Protein AF-0000000072498938 (afdb_homodimer)

Organism: Sarcoptes scabiei (NCBI:txid52283)

Radius of gyration: 20.93 Å; Cα contacts (8 Å, |Δi|>4): 674; chains: 2; bounding box: 53×53×54 Å

Secondary structure (DSSP, 8-state):
-PPPEEEE-TT-HHHHHHHHHHHHHT---EEEE--GGGTGGGSHHHHHH-TT--S-EEE-TTS-EEESHHHHHHHHHHHH-TT-TTS-TT-HHHHHHHHHHHHHIIIIIHHHHHHHHHHHHHSSS--HHHHHHHHHHHHHHHHHHHH--SSSSSSSS--HHHHHHHHHHHHHHH-TT--GGG-HHHHHHHHHHHHHHHHH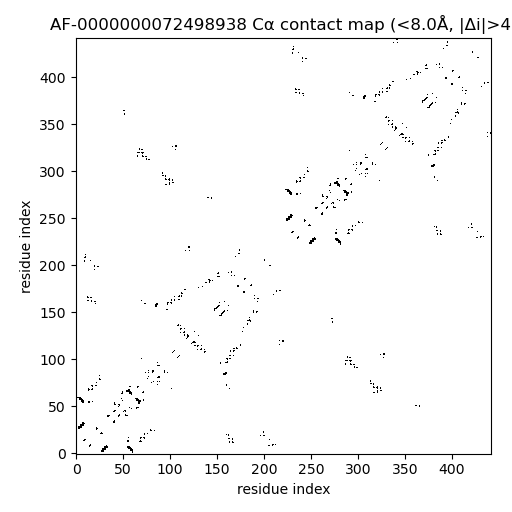-TTSHHHHHHHHHHHHHHHH-/-PPPEEEE-TT-HHHHHHHHHHHHHT---EEEE--GGGTGGGSHHHHHH-TT--S-EEE-TTS-EEESHHHHHHHHHHHH-TT-TTS-TT-HHHHHHHHHHHHHIIIIIHHHHHHHHHHHHHSSS--HHHHHHHHHHHHHHHHHHHH--SSSSSSSS--HHHHHHHHHHHHHHH-TT--GGG-HHHHHHHHHHHHHHHHH-TTSHHHHHHHHHHHHHHHH-

pLDDT: mean 92.71, std 7.07, range [63.19, 98.81]

Sequence (442 aa):
MAKPTFYYMPESPPCRTVMAVARMIGLDMEMKKLNLRNKEHLTPEFLKINPMHKVPTLVEPDGFALGESRAISTYIIQKYKPSSPLYPVDDLRRRAHIDGWLQYDCSTLGPALRAVIMDRMYGGGLNENRLNQTKETLKTLNEVLKALEGRYLLDDQITVADISMYFSCNMIEVLPDLEMSDYEHLCKWYKNMTEAMNAVDHDGLFAEAIQSAKKYIAEKLMAKPTFYYMPESPPCRTVMAVARMIGLDMEMKKLNLRNKEHLTPEFLKINPMHKVPTLVEPDGFALGESRAISTYIIQKYKPSSPLYPVDDLRRRAHIDGWLQYDCSTLGPALRAVIMDRMYGGGLNENRLNQTKETLKTLNEVLKALEGRYLLDDQITVADISMYFSCNMIEVLPDLEMSDYEHLCKWYKNMTEAMNAVDHDGLFAEAIQSAKKYIAEKL

Structure (mmCIF, N/CA/C/O backbone):
data_AF-0000000072498938-model_v1
#
loop_
_entity.id
_entity.type
_entity.pdbx_description
1 polymer 'Glutathione S-transferase 1-1'
#
loop_
_atom_site.group_PDB
_atom_site.id
_atom_site.type_symbol
_atom_site.label_atom_id
_atom_site.label_alt_id
_atom_site.label_comp_id
_atom_site.label_asym_id
_atom_site.label_entity_id
_atom_site.label_seq_id
_atom_site.pdbx_PDB_ins_code
_atom_site.Cartn_x
_atom_site.Cartn_y
_atom_site.Cartn_z
_atom_site.occupancy
_atom_site.B_iso_or_equiv
_atom_site.auth_seq_id
_atom_site.auth_comp_id
_atom_site.auth_asym_id
_atom_site.auth_atom_id
_atom_site.pdbx_PDB_model_num
ATOM 1 N N . MET A 1 1 ? -14.414 -26.609 11.219 1 69.06 1 MET A N 1
ATOM 2 C CA . MET A 1 1 ? -12.992 -26.281 11.211 1 69.06 1 MET A CA 1
ATOM 3 C C . MET A 1 1 ? -12.734 -24.984 11.969 1 69.06 1 MET A C 1
ATOM 5 O O . MET A 1 1 ? -13.633 -24.141 12.094 1 69.06 1 MET A O 1
ATOM 9 N N . ALA A 1 2 ? -11.656 -24.797 12.805 1 89.12 2 ALA A N 1
ATOM 10 C CA . ALA A 1 2 ? -11.445 -23.625 13.656 1 89.12 2 ALA A CA 1
ATOM 11 C C . ALA A 1 2 ? -11.406 -22.344 12.828 1 89.12 2 ALA A C 1
ATOM 13 O O . ALA A 1 2 ? -10.883 -22.328 11.711 1 89.12 2 ALA A O 1
ATOM 14 N N . LYS A 1 3 ? -12.164 -21.359 13.211 1 96.19 3 LYS A N 1
ATOM 15 C CA . LYS A 1 3 ? -12.297 -20.062 12.547 1 96.19 3 LYS A CA 1
ATOM 16 C C . LYS A 1 3 ? -11.102 -19.156 12.867 1 96.19 3 LYS A C 1
ATOM 18 O O . LYS A 1 3 ? -10.555 -19.219 13.969 1 96.19 3 LYS A O 1
ATOM 23 N N . PRO A 1 4 ? -10.656 -18.375 11.891 1 98.25 4 PRO A N 1
ATOM 24 C CA . PRO A 1 4 ? -9.664 -17.359 12.258 1 98.25 4 PRO A CA 1
ATOM 25 C C . PRO A 1 4 ? -10.234 -16.297 13.195 1 98.25 4 PRO A C 1
ATOM 27 O O . PRO A 1 4 ? -11.445 -16.062 13.219 1 98.25 4 PRO A O 1
ATOM 30 N N . THR A 1 5 ? -9.359 -15.695 13.969 1 98.25 5 THR A N 1
ATOM 31 C CA . THR A 1 5 ? -9.719 -14.586 14.844 1 98.25 5 THR A CA 1
ATOM 32 C C . THR A 1 5 ? -9.367 -13.25 14.195 1 98.25 5 THR A C 1
ATOM 34 O O . THR A 1 5 ? -8.281 -13.094 13.633 1 98.25 5 THR A O 1
ATOM 37 N N . PHE A 1 6 ? -10.297 -12.359 14.25 1 98.25 6 PHE A N 1
ATOM 38 C CA . PHE A 1 6 ? -10.117 -11.047 13.648 1 98.25 6 PHE A CA 1
ATOM 39 C C . PHE A 1 6 ? -10.188 -9.945 14.703 1 98.25 6 PHE A C 1
ATOM 41 O O . PHE A 1 6 ? -11.227 -9.75 15.336 1 98.25 6 PHE A O 1
ATOM 48 N N . TYR A 1 7 ? -9.047 -9.266 15 1 98 7 TYR A N 1
ATOM 49 C CA . TYR A 1 7 ? -8.961 -8.117 15.898 1 98 7 TYR A CA 1
ATOM 50 C C . TYR A 1 7 ? -9.234 -6.816 15.148 1 98 7 TYR A C 1
ATOM 52 O O . TYR A 1 7 ? -8.57 -6.516 14.156 1 98 7 TYR A O 1
ATOM 60 N N . TYR A 1 8 ? -10.234 -6.043 15.633 1 96.81 8 TYR A N 1
ATOM 61 C CA . TYR A 1 8 ? -10.68 -4.922 14.82 1 96.81 8 TYR A CA 1
ATOM 62 C C . TYR A 1 8 ? -11.258 -3.811 15.68 1 96.81 8 TYR A C 1
ATOM 64 O O . TYR A 1 8 ? -11.43 -3.982 16.891 1 96.81 8 TYR A O 1
ATOM 72 N N . MET A 1 9 ? -11.367 -2.67 15.125 1 94.62 9 MET A N 1
ATOM 73 C CA . MET A 1 9 ? -12.172 -1.535 15.562 1 94.62 9 MET A CA 1
ATOM 74 C C . MET A 1 9 ? -13.141 -1.104 14.469 1 94.62 9 MET A C 1
ATOM 76 O O . MET A 1 9 ? -12.727 -0.792 13.352 1 94.62 9 MET A O 1
ATOM 80 N N . PRO A 1 10 ? -14.445 -1.086 14.773 1 91.44 10 PRO A N 1
ATOM 81 C CA . PRO A 1 10 ? -15.438 -0.871 13.719 1 91.44 10 PRO A CA 1
ATOM 82 C C . PRO A 1 10 ? -15.242 0.455 12.984 1 91.44 10 PRO A C 1
ATOM 84 O O . PRO A 1 10 ? -15.523 0.552 11.789 1 91.44 10 PRO A O 1
ATOM 87 N N . GLU A 1 11 ? -14.742 1.432 13.664 1 89.81 11 GLU A N 1
ATOM 88 C CA . GLU A 1 11 ? -14.617 2.77 13.094 1 89.81 11 GLU A CA 1
ATOM 89 C C . GLU A 1 11 ? -13.445 2.848 12.117 1 89.81 11 GLU A C 1
ATOM 91 O O . GLU A 1 11 ? -13.336 3.799 11.344 1 89.81 11 GLU A O 1
ATOM 96 N N . SER A 1 12 ? -12.578 1.908 12.141 1 92.06 12 SER A N 1
ATOM 97 C CA . SER A 1 12 ? -11.391 1.877 11.297 1 92.06 12 SER A CA 1
ATOM 98 C C . SER A 1 12 ? -11.742 1.458 9.867 1 92.06 12 SER A C 1
ATOM 100 O O . SER A 1 12 ? -12.227 0.346 9.648 1 92.06 12 SER A O 1
ATOM 102 N N . PRO A 1 13 ? -11.445 2.287 8.891 1 94.31 13 PRO A N 1
ATOM 103 C CA . PRO A 1 13 ? -11.742 1.925 7.504 1 94.31 13 PRO A CA 1
ATOM 104 C C . PRO A 1 13 ? -11.031 0.646 7.062 1 94.31 13 PRO A C 1
ATOM 106 O O . PRO A 1 13 ? -11.648 -0.233 6.461 1 94.31 13 PRO A O 1
ATOM 109 N N . PRO A 1 14 ? -9.781 0.453 7.414 1 96.5 14 PRO A N 1
ATOM 110 C CA . PRO A 1 14 ? -9.125 -0.804 7.043 1 96.5 14 PRO A CA 1
ATOM 111 C C . PRO A 1 14 ? -9.797 -2.025 7.664 1 96.5 14 PRO A C 1
ATOM 113 O O . PRO A 1 14 ? -9.867 -3.084 7.031 1 96.5 14 PRO A O 1
ATOM 116 N N . CYS A 1 15 ? -10.258 -1.912 8.859 1 97.06 15 CYS A N 1
ATOM 117 C CA . CYS A 1 15 ? -10.969 -3.021 9.484 1 97.06 15 CYS A CA 1
ATOM 118 C C . CYS A 1 15 ? -12.258 -3.334 8.734 1 97.06 15 CYS A C 1
ATOM 120 O O . CYS A 1 15 ? -12.562 -4.5 8.477 1 97.06 15 CYS A O 1
ATOM 122 N N . ARG A 1 16 ? -13 -2.305 8.367 1 96.94 16 ARG A N 1
ATOM 123 C CA . ARG A 1 16 ? -14.25 -2.494 7.645 1 96.94 16 ARG A CA 1
ATOM 124 C C . ARG A 1 16 ? -14.008 -3.15 6.289 1 96.94 16 ARG A C 1
ATOM 126 O O . ARG A 1 16 ? -14.828 -3.941 5.82 1 96.94 16 ARG A O 1
ATOM 133 N N . THR A 1 17 ? -12.906 -2.859 5.664 1 98.31 17 THR A N 1
ATOM 134 C CA . THR A 1 17 ? -12.562 -3.496 4.398 1 98.31 17 THR A CA 1
ATOM 135 C C . THR A 1 17 ? -12.461 -5.008 4.562 1 98.31 17 THR A C 1
ATOM 137 O O . THR A 1 17 ? -13.086 -5.766 3.82 1 98.31 17 THR A O 1
ATOM 140 N N . VAL A 1 18 ? -11.719 -5.465 5.562 1 98.69 18 VAL A N 1
ATOM 141 C CA . VAL A 1 18 ? -11.523 -6.891 5.793 1 98.69 18 VAL A CA 1
ATOM 142 C C . VAL A 1 18 ? -12.852 -7.551 6.137 1 98.69 18 VAL A C 1
ATOM 144 O O . VAL A 1 18 ? -13.156 -8.641 5.645 1 98.69 18 VAL A O 1
ATOM 147 N N . MET A 1 19 ? -13.609 -6.863 6.93 1 98.12 19 MET A N 1
ATOM 148 C CA . MET A 1 19 ? -14.906 -7.406 7.332 1 98.12 19 MET A CA 1
ATOM 149 C C . MET A 1 19 ? -15.82 -7.574 6.125 1 98.12 19 MET A C 1
ATOM 151 O O . MET A 1 19 ? -16.484 -8.602 5.98 1 98.12 19 MET A O 1
ATOM 155 N N . ALA A 1 20 ? -15.891 -6.578 5.285 1 98.31 20 ALA A N 1
ATOM 156 C CA . ALA A 1 20 ? -16.719 -6.648 4.086 1 98.31 20 ALA A CA 1
ATOM 157 C C . ALA A 1 20 ? -16.281 -7.789 3.174 1 98.31 20 ALA A C 1
ATOM 159 O O . ALA A 1 20 ? -17.109 -8.539 2.66 1 98.31 20 ALA A O 1
ATOM 160 N N . VAL A 1 21 ? -14.977 -7.945 2.959 1 98.75 21 VAL A N 1
ATOM 161 C CA . VAL A 1 21 ? -14.438 -9.023 2.133 1 98.75 21 VAL A CA 1
ATOM 162 C C . VAL A 1 21 ? -14.828 -10.375 2.725 1 98.75 21 VAL A C 1
ATOM 164 O O . VAL A 1 21 ? -15.305 -11.258 2.008 1 98.75 21 VAL A O 1
ATOM 167 N N . ALA A 1 22 ? -14.625 -10.516 4.039 1 98.38 22 ALA A N 1
ATOM 168 C CA . ALA A 1 22 ? -14.961 -11.773 4.703 1 98.38 22 ALA A CA 1
ATOM 169 C C . ALA A 1 22 ? -16.422 -12.133 4.496 1 98.38 22 ALA A C 1
ATOM 171 O O . ALA A 1 22 ? -16.75 -13.281 4.188 1 98.38 22 ALA A O 1
ATOM 172 N N . ARG A 1 23 ? -17.281 -11.164 4.625 1 98.06 23 ARG A N 1
ATOM 173 C CA . ARG A 1 23 ? -18.719 -11.391 4.422 1 98.06 23 ARG A CA 1
ATOM 174 C C . ARG A 1 23 ? -19 -11.812 2.982 1 98.06 23 ARG A C 1
ATOM 176 O O . ARG A 1 23 ? -19.781 -12.734 2.744 1 98.06 23 ARG A O 1
ATOM 183 N N . MET A 1 24 ? -18.422 -11.195 2.049 1 98.12 24 MET A N 1
ATOM 184 C CA . MET A 1 24 ? -18.688 -11.422 0.632 1 98.12 24 MET A CA 1
ATOM 185 C C . MET A 1 24 ? -18.188 -12.797 0.195 1 98.12 24 MET A C 1
ATOM 187 O O . MET A 1 24 ? -18.734 -13.383 -0.743 1 98.12 24 MET A O 1
ATOM 191 N N . ILE A 1 25 ? -17.172 -13.344 0.867 1 98 25 ILE A N 1
ATOM 192 C CA . ILE A 1 25 ? -16.656 -14.648 0.472 1 98 25 ILE A CA 1
ATOM 193 C C . ILE A 1 25 ? -17.203 -15.727 1.406 1 98 25 ILE A C 1
ATOM 195 O O . ILE A 1 25 ? -16.844 -16.906 1.29 1 98 25 ILE A O 1
ATOM 199 N N . GLY A 1 26 ? -17.969 -15.336 2.375 1 97.31 26 GLY A N 1
ATOM 200 C CA . GLY A 1 26 ? -18.625 -16.266 3.271 1 97.31 26 GLY A CA 1
ATOM 201 C C . GLY A 1 26 ? -17.703 -16.828 4.336 1 97.31 26 GLY A C 1
ATOM 202 O O . GLY A 1 26 ? -17.844 -17.984 4.746 1 97.31 26 GLY A O 1
ATOM 203 N N . LEU A 1 27 ? -16.734 -16.078 4.746 1 97.88 27 LEU A N 1
ATOM 204 C CA . LEU A 1 27 ? -15.797 -16.516 5.773 1 97.88 27 LEU A CA 1
ATOM 205 C C . LEU A 1 27 ? -16.281 -16.125 7.164 1 97.88 27 LEU A C 1
ATOM 207 O O . LEU A 1 27 ? -16.406 -14.93 7.457 1 97.88 27 LEU A O 1
ATOM 211 N N . ASP A 1 28 ? -16.531 -17.031 7.949 1 97.12 28 ASP A N 1
ATOM 212 C CA . ASP A 1 28 ? -16.859 -16.797 9.352 1 97.12 28 ASP A CA 1
ATOM 213 C C . ASP A 1 28 ? -15.602 -16.609 10.188 1 97.12 28 ASP A C 1
ATOM 215 O O . ASP A 1 28 ? -14.688 -17.438 10.133 1 97.12 28 ASP A O 1
ATOM 219 N N . MET A 1 29 ? -15.555 -15.531 10.914 1 97.88 29 MET A N 1
ATOM 220 C CA . MET A 1 29 ? -14.398 -15.234 11.766 1 97.88 29 MET A CA 1
ATOM 221 C C . MET A 1 29 ? -14.836 -15.008 13.211 1 97.88 29 MET A C 1
ATOM 223 O O . MET A 1 29 ? -15.961 -14.57 13.461 1 97.88 29 MET A O 1
ATOM 227 N N . GLU A 1 30 ? -13.984 -15.344 14.141 1 98 30 GLU A N 1
ATOM 228 C CA . GLU A 1 30 ? -14.156 -14.883 15.516 1 98 30 GLU A CA 1
ATOM 229 C C . GLU A 1 30 ? -13.758 -13.414 15.656 1 98 30 GLU A C 1
ATOM 231 O O . GLU A 1 30 ? -12.602 -13.055 15.453 1 98 30 GLU A O 1
ATOM 236 N N . MET A 1 31 ? -14.734 -12.664 15.984 1 97.06 31 MET A N 1
ATOM 237 C CA . MET A 1 31 ? -14.547 -11.219 16.016 1 97.06 31 MET A CA 1
ATOM 238 C C . MET A 1 31 ? -14.102 -10.766 17.406 1 97.06 31 MET A C 1
ATOM 240 O O . MET A 1 31 ? -14.797 -11.023 18.391 1 97.06 31 MET A O 1
ATOM 244 N N . LYS A 1 32 ? -12.977 -10.117 17.547 1 96.62 32 LYS A N 1
ATOM 245 C CA . LYS A 1 32 ? -12.469 -9.555 18.781 1 96.62 32 LYS A CA 1
ATOM 246 C C . LYS A 1 32 ? -12.289 -8.039 18.672 1 96.62 32 LYS A C 1
ATOM 248 O O . LYS A 1 32 ? -11.266 -7.566 18.156 1 96.62 32 LYS A O 1
ATOM 253 N N . LYS A 1 33 ? -13.219 -7.344 19.234 1 95.31 33 LYS A N 1
ATOM 254 C CA . LYS A 1 33 ? -13.195 -5.887 19.203 1 95.31 33 LYS A CA 1
ATOM 255 C C . LYS A 1 33 ? -12.156 -5.328 20.172 1 95.31 33 LYS A C 1
ATOM 257 O O . LYS A 1 33 ? -12.07 -5.781 21.312 1 95.31 33 LYS A O 1
ATOM 262 N N . LEU A 1 34 ? -11.336 -4.406 19.688 1 93.75 34 LEU A N 1
ATOM 263 C CA . LEU A 1 34 ? -10.375 -3.709 20.531 1 93.75 34 LEU A CA 1
ATOM 264 C C . LEU A 1 34 ? -10.773 -2.248 20.719 1 93.75 34 LEU A C 1
ATOM 266 O O . LEU A 1 34 ? -11.273 -1.61 19.781 1 93.75 34 LEU A O 1
ATOM 270 N N . ASN A 1 35 ? -10.602 -1.732 21.922 1 88.19 35 ASN A N 1
ATOM 271 C CA . ASN A 1 35 ? -10.758 -0.314 22.234 1 88.19 35 ASN A CA 1
ATOM 272 C C . ASN A 1 35 ? -9.414 0.416 22.188 1 88.19 35 ASN A C 1
ATOM 274 O O . ASN A 1 35 ? -8.633 0.349 23.141 1 88.19 35 ASN A O 1
ATOM 278 N N . LEU A 1 36 ? -9.211 1.125 21.125 1 85.19 36 LEU A N 1
ATOM 279 C CA . LEU A 1 36 ? -7.93 1.803 20.938 1 85.19 36 LEU A CA 1
ATOM 280 C C . LEU A 1 36 ? -7.812 2.998 21.875 1 85.19 36 LEU A C 1
ATOM 282 O O . LEU A 1 36 ? -6.703 3.4 22.25 1 85.19 36 LEU A O 1
ATOM 286 N N . ARG A 1 37 ? -8.922 3.541 22.219 1 78.69 37 ARG A N 1
ATOM 287 C CA . ARG A 1 37 ? -8.914 4.648 23.156 1 78.69 37 ARG A CA 1
ATOM 288 C C . ARG A 1 37 ? -8.359 4.211 24.516 1 78.69 37 ARG A C 1
ATOM 290 O O . ARG A 1 37 ? -7.703 4.992 25.203 1 78.69 37 ARG A O 1
ATOM 297 N N . ASN A 1 38 ? -8.602 2.98 24.844 1 85.88 38 ASN A N 1
ATOM 298 C CA . ASN A 1 38 ? -8.07 2.408 26.078 1 85.88 38 ASN A CA 1
ATOM 299 C C . ASN A 1 38 ? -6.695 1.773 25.844 1 85.88 38 ASN A C 1
ATOM 301 O O . ASN A 1 38 ? -6.203 1.031 26.703 1 85.88 38 ASN A O 1
ATOM 305 N N . LYS A 1 39 ? -6.172 1.896 24.688 1 88.19 39 LYS A N 1
ATOM 306 C CA . LYS A 1 39 ? -4.836 1.45 24.297 1 88.19 39 LYS A CA 1
ATOM 307 C C . LYS A 1 39 ? -4.723 -0.07 24.375 1 88.19 39 LYS A C 1
ATOM 309 O O . LYS A 1 39 ? -3.672 -0.603 24.734 1 88.19 39 LYS A O 1
ATOM 314 N N . GLU A 1 40 ? -5.801 -0.729 24.141 1 87.62 40 GLU A N 1
ATOM 315 C CA . GLU A 1 40 ? -5.797 -2.188 24.188 1 87.62 40 GLU A CA 1
ATOM 316 C C . GLU A 1 40 ? -4.855 -2.768 23.125 1 87.62 40 GLU A C 1
ATOM 318 O O . GLU A 1 40 ? -4.344 -3.879 23.297 1 87.62 40 GLU A O 1
ATOM 323 N N . HIS A 1 41 ? -4.586 -2.016 22.078 1 87.31 41 HIS A N 1
ATOM 324 C CA . HIS A 1 41 ? -3.689 -2.459 21.016 1 87.31 41 HIS A CA 1
ATOM 325 C C . HIS A 1 41 ? -2.229 -2.326 21.438 1 87.31 41 HIS A C 1
ATOM 327 O O . HIS A 1 41 ? -1.328 -2.715 20.688 1 87.31 41 HIS A O 1
ATOM 333 N N . LEU A 1 42 ? -2.012 -1.89 22.656 1 87.94 42 LEU A N 1
ATOM 334 C CA . LEU A 1 42 ? -0.649 -1.702 23.141 1 87.94 42 LEU A CA 1
ATOM 335 C C . LEU A 1 42 ? -0.352 -2.641 24.312 1 87.94 42 LEU A C 1
ATOM 337 O O . LEU A 1 42 ? 0.741 -2.604 24.875 1 87.94 42 LEU A O 1
ATOM 341 N N . THR A 1 43 ? -1.304 -3.486 24.688 1 88.88 43 THR A N 1
ATOM 342 C CA . THR A 1 43 ? -1.081 -4.441 25.766 1 88.88 43 THR A CA 1
ATOM 343 C C . THR A 1 43 ? -0.035 -5.477 25.359 1 88.88 43 THR A C 1
ATOM 345 O O . THR A 1 43 ? 0.086 -5.82 24.188 1 88.88 43 THR A O 1
ATOM 348 N N . PRO A 1 44 ? 0.657 -5.98 26.328 1 89.38 44 PRO A N 1
ATOM 349 C CA . PRO A 1 44 ? 1.642 -7.027 26.047 1 89.38 44 PRO A CA 1
ATOM 350 C C . PRO A 1 44 ? 1.031 -8.234 25.344 1 89.38 44 PRO A C 1
ATOM 352 O O . PRO A 1 44 ? 1.675 -8.844 24.484 1 89.38 44 PRO A O 1
ATOM 355 N N . GLU A 1 45 ? -0.145 -8.523 25.734 1 88.75 45 GLU A N 1
ATOM 356 C CA . GLU A 1 45 ? -0.823 -9.672 25.141 1 88.75 45 GLU A CA 1
ATOM 357 C C . GLU A 1 45 ? -1.043 -9.469 23.641 1 88.75 45 GLU A C 1
ATOM 359 O O . GLU A 1 45 ? -0.779 -10.367 22.844 1 88.75 45 GLU A O 1
ATOM 364 N N . PHE A 1 46 ? -1.489 -8.266 23.281 1 91.06 46 PHE A N 1
ATOM 365 C CA . PHE A 1 46 ? -1.749 -8.008 21.875 1 91.06 46 PHE A CA 1
ATOM 366 C C . PHE A 1 46 ? -0.445 -7.828 21.094 1 91.06 46 PHE A C 1
ATOM 368 O O . PHE A 1 46 ? -0.344 -8.219 19.938 1 91.06 46 PHE A O 1
ATOM 375 N N . LEU A 1 47 ? 0.523 -7.332 21.75 1 89.06 47 LEU A N 1
ATOM 376 C CA . LEU A 1 47 ? 1.807 -7.09 21.094 1 89.06 47 LEU A CA 1
ATOM 377 C C . LEU A 1 47 ? 2.475 -8.406 20.719 1 89.06 47 LEU A C 1
ATOM 379 O O . LEU A 1 47 ? 3.25 -8.461 19.75 1 89.06 47 LEU A O 1
ATOM 383 N N . LYS A 1 48 ? 2.168 -9.477 21.375 1 89.19 48 LYS A N 1
ATOM 384 C CA . LYS A 1 48 ? 2.66 -10.805 21.016 1 89.19 48 LYS A CA 1
ATOM 385 C C . LYS A 1 48 ? 2.016 -11.297 19.719 1 89.19 48 LYS A C 1
ATOM 387 O O . LYS A 1 48 ? 2.619 -12.07 18.984 1 89.19 48 LYS A O 1
ATOM 392 N N . ILE A 1 49 ? 0.829 -10.766 19.516 1 90.81 49 ILE A N 1
ATOM 393 C CA . ILE A 1 49 ? 0.069 -11.18 18.344 1 90.81 49 ILE A CA 1
ATOM 394 C C . ILE A 1 49 ? 0.49 -10.344 17.125 1 90.81 49 ILE A C 1
ATOM 396 O O . ILE A 1 49 ? 0.753 -10.883 16.047 1 90.81 49 ILE A O 1
ATOM 400 N N . ASN A 1 50 ? 0.57 -9.031 17.344 1 92.69 50 ASN A N 1
ATOM 401 C CA . ASN A 1 50 ? 0.992 -8.102 16.312 1 92.69 50 ASN A CA 1
ATOM 402 C C . ASN A 1 50 ? 1.972 -7.066 16.859 1 92.69 50 ASN A C 1
ATOM 404 O O . ASN A 1 50 ? 1.559 -6.031 17.375 1 92.69 50 ASN A O 1
ATOM 408 N N . PRO A 1 51 ? 3.156 -7.305 16.609 1 90.19 51 PRO A N 1
ATOM 409 C CA . PRO A 1 51 ? 4.184 -6.418 17.156 1 90.19 51 PRO A CA 1
ATOM 410 C C . PRO A 1 51 ? 4.125 -5.008 16.578 1 90.19 51 PRO A C 1
ATOM 412 O O . PRO A 1 51 ? 4.766 -4.094 17.094 1 90.19 51 PRO A O 1
ATOM 415 N N . MET A 1 52 ? 3.406 -4.805 15.477 1 90.25 52 MET A N 1
ATOM 416 C CA . MET A 1 52 ? 3.252 -3.467 14.914 1 90.25 52 MET A CA 1
ATOM 417 C C . MET A 1 52 ? 2.143 -2.699 15.617 1 90.25 52 MET A C 1
ATOM 419 O O . MET A 1 52 ? 1.927 -1.517 15.344 1 90.25 52 MET A O 1
ATOM 423 N N . HIS A 1 53 ? 1.382 -3.322 16.5 1 87 53 HIS A N 1
ATOM 424 C CA . HIS A 1 53 ? 0.418 -2.711 17.406 1 87 53 HIS A CA 1
ATOM 425 C C . HIS A 1 53 ? -0.771 -2.135 16.641 1 87 53 HIS A C 1
ATOM 427 O O . HIS A 1 53 ? -1.354 -1.131 17.062 1 87 53 HIS A O 1
ATOM 433 N N . LYS A 1 54 ? -1.079 -2.719 15.523 1 90.94 54 LYS A N 1
ATOM 434 C CA . LYS A 1 54 ? -2.113 -2.107 14.695 1 90.94 54 LYS A CA 1
ATOM 435 C C . LYS A 1 54 ? -3.291 -3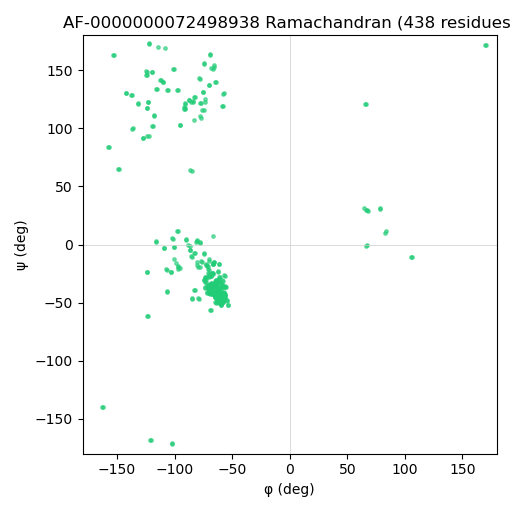.059 14.492 1 90.94 54 LYS A C 1
ATOM 437 O O . LYS A 1 54 ? -3.129 -4.277 14.57 1 90.94 54 LYS A O 1
ATOM 442 N N . VAL A 1 55 ? -4.465 -2.539 14.359 1 94.12 55 VAL A N 1
ATOM 443 C CA . VAL A 1 55 ? -5.605 -3.23 13.766 1 94.12 55 VAL A CA 1
ATOM 444 C C . VAL A 1 55 ? -5.801 -2.758 12.328 1 94.12 55 VAL A C 1
ATOM 446 O O . VAL A 1 55 ? -5.445 -1.629 11.984 1 94.12 55 VAL A O 1
ATOM 449 N N . PRO A 1 56 ? -6.324 -3.596 11.531 1 97.44 56 PRO A N 1
ATOM 450 C CA . PRO A 1 56 ? -6.789 -4.965 11.773 1 97.44 56 PRO A CA 1
ATOM 451 C C . PRO A 1 56 ? -5.641 -5.957 11.93 1 97.44 56 PRO A C 1
ATOM 453 O O . PRO A 1 56 ? -4.527 -5.703 11.461 1 97.44 56 PRO A O 1
ATOM 456 N N . THR A 1 57 ? -5.883 -7.059 12.609 1 98.19 57 THR A N 1
ATOM 457 C CA . THR A 1 57 ? -5.012 -8.219 12.711 1 98.19 57 THR A CA 1
ATOM 458 C C . THR A 1 57 ? -5.82 -9.516 12.594 1 98.19 57 THR A C 1
ATOM 460 O O . THR A 1 57 ? -6.863 -9.656 13.234 1 98.19 57 THR A O 1
ATOM 463 N N . LEU A 1 58 ? -5.422 -10.391 11.734 1 98.62 58 LEU A N 1
ATOM 464 C CA . LEU A 1 58 ? -6.02 -11.711 11.562 1 98.62 58 LEU A CA 1
ATOM 465 C C . LEU A 1 58 ? -5.109 -12.789 12.133 1 98.62 58 LEU A C 1
ATOM 467 O O . LEU A 1 58 ? -3.898 -12.781 11.891 1 98.62 58 LEU A O 1
ATOM 471 N N . VAL A 1 59 ? -5.656 -13.711 12.906 1 98.12 59 VAL A N 1
ATOM 472 C CA . VAL A 1 59 ? -4.902 -14.844 13.43 1 98.12 59 VAL A CA 1
ATOM 473 C C . VAL A 1 59 ? -5.59 -16.141 13.031 1 98.12 59 VAL A C 1
ATOM 475 O O . VAL A 1 59 ? -6.73 -16.406 13.43 1 98.12 59 VAL A O 1
ATOM 478 N N . GLU A 1 60 ? -4.898 -16.969 12.242 1 98 60 GLU A N 1
ATOM 479 C CA . GLU A 1 60 ? -5.398 -18.297 11.898 1 98 60 GLU A CA 1
ATOM 480 C C . GLU A 1 60 ? -5.383 -19.219 13.117 1 98 60 GLU A C 1
ATOM 482 O O . GLU A 1 60 ? -4.66 -18.969 14.086 1 98 60 GLU A O 1
ATOM 487 N N . PRO A 1 61 ? -6.105 -20.297 13 1 97.06 61 PRO A N 1
ATOM 488 C CA . PRO A 1 61 ? -6.16 -21.219 14.125 1 97.06 61 PRO A CA 1
ATOM 489 C C . PRO A 1 61 ? -4.793 -21.797 14.484 1 97.06 61 PRO A C 1
ATOM 491 O O . PRO A 1 61 ? -4.539 -22.125 15.648 1 97.06 61 PRO A O 1
ATOM 494 N N . ASP A 1 62 ? -3.898 -21.906 13.547 1 96.31 62 ASP A N 1
ATOM 495 C CA . ASP A 1 62 ? -2.584 -22.484 13.797 1 96.31 62 ASP A CA 1
ATOM 496 C C . ASP A 1 62 ? -1.601 -21.438 14.297 1 96.31 62 ASP A C 1
ATOM 498 O O . ASP A 1 62 ? -0.412 -21.719 14.469 1 96.31 62 ASP A O 1
ATOM 502 N N . GLY A 1 63 ? -2.074 -20.188 14.406 1 95.38 63 GLY A N 1
ATOM 503 C CA . GLY A 1 63 ? -1.239 -19.156 15 1 95.38 63 GLY A CA 1
ATOM 504 C C . GLY A 1 63 ? -0.672 -18.188 13.984 1 95.38 63 GLY A C 1
ATOM 505 O O . GLY A 1 63 ? -0.1 -17.156 14.344 1 95.38 63 GLY A O 1
ATOM 506 N N . PHE A 1 64 ? -0.818 -18.516 12.711 1 96.19 64 PHE A N 1
ATOM 507 C CA . PHE A 1 64 ? -0.375 -17.578 11.688 1 96.19 64 PHE A CA 1
ATOM 508 C C . PHE A 1 64 ? -1.095 -16.25 11.836 1 96.19 64 PHE A C 1
ATOM 510 O O . PHE A 1 64 ? -2.324 -16.188 11.75 1 96.19 64 PHE A O 1
ATOM 517 N N . ALA A 1 65 ? -0.313 -15.164 12.078 1 96.69 65 ALA A N 1
ATOM 518 C CA . ALA A 1 65 ? -0.868 -13.828 12.273 1 96.69 65 ALA A CA 1
ATOM 519 C C . ALA A 1 65 ? -0.496 -12.898 11.125 1 96.69 65 ALA A C 1
ATOM 521 O O . ALA A 1 65 ? 0.624 -12.953 10.609 1 96.69 65 ALA A O 1
ATOM 522 N N . LEU A 1 66 ? -1.42 -12.102 10.766 1 97.5 66 LEU A N 1
ATOM 523 C CA . LEU A 1 66 ? -1.23 -11.188 9.641 1 97.5 66 LEU A CA 1
ATOM 524 C C . LEU A 1 66 ? -1.886 -9.836 9.922 1 97.5 66 LEU A C 1
ATOM 526 O O . LEU A 1 66 ? -3.031 -9.781 10.383 1 97.5 66 LEU A O 1
ATOM 530 N N . GLY A 1 67 ? -1.125 -8.797 9.703 1 96.94 67 GLY A N 1
ATOM 531 C CA . GLY A 1 67 ? -1.654 -7.441 9.75 1 96.94 67 GLY A CA 1
ATOM 532 C C . GLY A 1 67 ? -1.885 -6.84 8.375 1 96.94 67 GLY A C 1
ATOM 533 O O . GLY A 1 67 ? -1.777 -7.535 7.363 1 96.94 67 GLY A O 1
ATOM 534 N N . GLU A 1 68 ? -2.17 -5.586 8.445 1 97.38 68 GLU A N 1
ATOM 535 C CA . GLU A 1 68 ? -2.379 -4.805 7.23 1 97.38 68 GLU A CA 1
ATOM 536 C C . GLU A 1 68 ? -3.617 -5.277 6.477 1 97.38 68 GLU A C 1
ATOM 538 O O . GLU A 1 68 ? -3.66 -6.41 5.992 1 97.38 68 GLU A O 1
ATOM 543 N N . SER A 1 69 ? -4.574 -4.391 6.266 1 98.12 69 SER A N 1
ATOM 544 C CA . SER A 1 69 ? -5.91 -4.75 5.801 1 98.12 69 SER A CA 1
ATOM 545 C C . SER A 1 69 ? -5.867 -5.312 4.383 1 98.12 69 SER A C 1
ATOM 547 O O . SER A 1 69 ? -6.562 -6.281 4.074 1 98.12 69 SER A O 1
ATOM 549 N N . ARG A 1 70 ? -5.055 -4.711 3.521 1 97.88 70 ARG A N 1
ATOM 550 C CA . ARG A 1 70 ? -5.027 -5.156 2.133 1 97.88 70 ARG A CA 1
ATOM 551 C C . ARG A 1 70 ? -4.359 -6.523 2.008 1 97.88 70 ARG A C 1
ATOM 553 O O . ARG A 1 70 ? -4.801 -7.363 1.22 1 97.88 70 ARG A O 1
ATOM 560 N N . ALA A 1 71 ? -3.301 -6.781 2.812 1 98.25 71 ALA A N 1
ATOM 561 C CA . ALA A 1 71 ? -2.664 -8.094 2.861 1 98.25 71 ALA A CA 1
ATOM 562 C C . ALA A 1 71 ? -3.627 -9.148 3.402 1 98.25 71 ALA A C 1
ATOM 564 O O . ALA A 1 71 ? -3.742 -10.242 2.838 1 98.25 71 ALA A O 1
ATOM 565 N N . ILE A 1 72 ? -4.352 -8.828 4.469 1 98.75 72 ILE A N 1
ATOM 566 C CA . ILE A 1 72 ? -5.332 -9.734 5.051 1 98.75 72 ILE A CA 1
ATOM 567 C C . ILE A 1 72 ? -6.406 -10.07 4.02 1 98.75 72 ILE A C 1
ATOM 569 O O . ILE A 1 72 ? -6.742 -11.234 3.814 1 98.75 72 ILE A O 1
ATOM 573 N N . SER A 1 73 ? -6.922 -9.047 3.352 1 98.81 73 SER A N 1
ATOM 574 C CA . SER A 1 73 ? -8.047 -9.211 2.436 1 98.81 73 SER A CA 1
ATOM 575 C C . SER A 1 73 ? -7.676 -10.109 1.262 1 98.81 73 SER A C 1
ATOM 577 O O . SER A 1 73 ? -8.406 -11.055 0.941 1 98.81 73 SER A O 1
ATOM 579 N N . THR A 1 74 ? -6.555 -9.836 0.631 1 98.56 74 THR A N 1
ATOM 580 C CA . THR A 1 74 ? -6.168 -10.656 -0.512 1 98.56 74 THR A CA 1
ATOM 581 C C . THR A 1 74 ? -5.812 -12.07 -0.065 1 98.56 74 THR A C 1
ATOM 583 O O . THR A 1 74 ? -6.098 -13.039 -0.772 1 98.56 74 THR A O 1
ATOM 586 N N . TYR A 1 75 ? -5.246 -12.266 1.133 1 98.62 75 TYR A N 1
ATOM 587 C CA . TYR A 1 75 ? -4.914 -13.57 1.686 1 98.62 75 TYR A CA 1
ATOM 588 C C . TYR A 1 75 ? -6.164 -14.414 1.897 1 98.62 75 TYR A C 1
ATOM 590 O O . TYR A 1 75 ? -6.25 -15.547 1.421 1 98.62 75 TYR A O 1
ATOM 598 N N . ILE A 1 76 ? -7.199 -13.836 2.521 1 98.75 76 ILE A N 1
ATOM 599 C CA . IL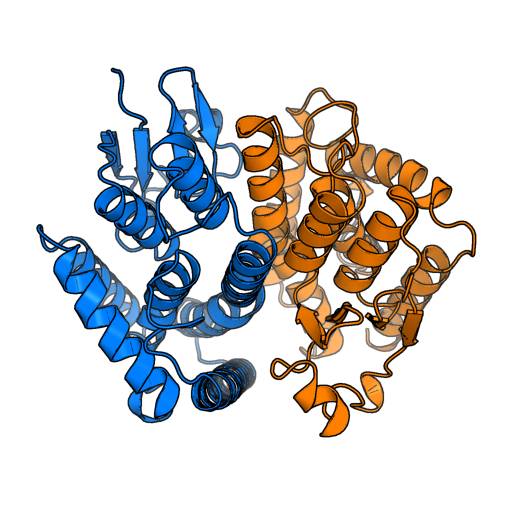E A 1 76 ? -8.359 -14.648 2.877 1 98.75 76 ILE A CA 1
ATOM 600 C C . ILE A 1 76 ? -9.164 -14.977 1.62 1 98.75 76 ILE A C 1
ATOM 602 O O . ILE A 1 76 ? -9.758 -16.047 1.521 1 98.75 76 ILE A O 1
ATOM 606 N N . ILE A 1 77 ? -9.195 -14.078 0.622 1 98.69 77 ILE A N 1
ATOM 607 C CA . ILE A 1 77 ? -9.859 -14.398 -0.638 1 98.69 77 ILE A CA 1
ATOM 608 C C . ILE A 1 77 ? -9.188 -15.609 -1.28 1 98.69 77 ILE A C 1
ATOM 610 O O . ILE A 1 77 ? -9.852 -16.578 -1.634 1 98.69 77 ILE A O 1
ATOM 614 N N . GLN A 1 78 ? -7.824 -15.539 -1.383 1 97.88 78 GLN A N 1
ATOM 615 C CA . GLN A 1 78 ? -7.07 -16.578 -2.068 1 97.88 78 GLN A CA 1
ATOM 616 C C . GLN A 1 78 ? -7.16 -17.906 -1.316 1 97.88 78 GLN A C 1
ATOM 618 O O . GLN A 1 78 ? -7.172 -18.984 -1.932 1 97.88 78 GLN A O 1
ATOM 623 N N . LYS A 1 79 ? -7.211 -17.875 -0.078 1 97.44 79 LYS A N 1
ATOM 624 C CA . LYS A 1 79 ? -7.223 -19.094 0.735 1 97.44 79 LYS A CA 1
ATOM 625 C C . LYS A 1 79 ? -8.617 -19.719 0.769 1 97.44 79 LYS A C 1
ATOM 627 O O . LYS A 1 79 ? -8.766 -20.922 0.584 1 97.44 79 LYS A O 1
ATOM 632 N N . TYR A 1 80 ? -9.641 -18.922 0.991 1 97.5 80 TYR A N 1
ATOM 633 C CA . TYR A 1 80 ? -10.945 -19.469 1.359 1 97.5 80 TYR A CA 1
ATOM 634 C C . TYR A 1 80 ? -11.898 -19.438 0.173 1 97.5 80 TYR A C 1
ATOM 636 O O . TYR A 1 80 ? -12.883 -20.188 0.147 1 97.5 80 TYR A O 1
ATOM 644 N N . LYS A 1 81 ? -11.68 -18.578 -0.801 1 97.75 81 LYS A N 1
ATOM 645 C CA . LYS A 1 81 ? -12.523 -18.5 -1.986 1 97.75 81 LYS A CA 1
ATOM 646 C C . LYS A 1 81 ? -11.727 -18.062 -3.211 1 97.75 81 LYS A C 1
ATOM 648 O O . LYS A 1 81 ? -12.008 -17.031 -3.807 1 97.75 81 LYS A O 1
ATOM 653 N N . PRO A 1 82 ? -10.773 -18.891 -3.639 1 95.88 82 PRO A N 1
ATOM 654 C CA . PRO A 1 82 ? -9.859 -18.516 -4.719 1 95.88 82 PRO A CA 1
ATOM 655 C C . PRO A 1 82 ? -10.586 -18.234 -6.035 1 95.88 82 PRO A C 1
ATOM 657 O O . PRO A 1 82 ? -10.031 -17.578 -6.922 1 95.88 82 PRO A O 1
ATOM 660 N N . SER A 1 83 ? -11.828 -18.656 -6.199 1 96.06 83 SER A N 1
ATOM 661 C CA . SER A 1 83 ? -12.594 -18.438 -7.418 1 96.06 83 SER A CA 1
ATOM 662 C C . SER A 1 83 ? -13.305 -17.078 -7.383 1 96.06 83 SER A C 1
ATOM 664 O O . SER A 1 83 ? -13.938 -16.688 -8.359 1 96.06 83 SER A O 1
ATOM 666 N N . SER A 1 84 ? -13.203 -16.391 -6.25 1 97 84 SER A N 1
ATOM 667 C CA . SER A 1 84 ? -13.914 -15.133 -6.098 1 97 84 SER A CA 1
ATOM 668 C C . SER A 1 84 ? -13.414 -14.086 -7.09 1 97 84 SER A C 1
ATOM 670 O O . SER A 1 84 ? -12.203 -13.945 -7.289 1 97 84 SER A O 1
ATOM 672 N N . PRO A 1 85 ? -14.328 -13.312 -7.664 1 96.5 85 PRO A N 1
ATOM 673 C CA . PRO A 1 85 ? -13.922 -12.234 -8.57 1 96.5 85 PRO A CA 1
ATOM 674 C C . PRO A 1 85 ? -13.336 -11.031 -7.836 1 96.5 85 PRO A C 1
ATOM 676 O O . PRO A 1 85 ? -12.797 -10.117 -8.469 1 96.5 85 PRO A O 1
ATOM 679 N N . LEU A 1 86 ? -13.398 -11.047 -6.496 1 98.38 86 LEU A N 1
ATOM 680 C CA . LEU A 1 86 ? -12.859 -9.938 -5.711 1 98.38 86 LEU A CA 1
ATOM 681 C C . LEU A 1 86 ? -11.359 -9.781 -5.949 1 98.38 86 LEU A C 1
ATOM 683 O O . LEU A 1 86 ? -10.82 -8.68 -5.82 1 98.38 86 LEU A O 1
ATOM 687 N N . TYR A 1 87 ? -10.688 -10.844 -6.188 1 98.44 87 TYR A N 1
ATOM 688 C CA . TYR A 1 87 ? -9.25 -10.914 -6.445 1 98.44 87 TYR A CA 1
ATOM 689 C C . TYR A 1 87 ? -8.898 -12.188 -7.203 1 98.44 87 TYR A C 1
ATOM 691 O O . TYR A 1 87 ? -8.453 -13.172 -6.605 1 98.44 87 TYR A O 1
ATOM 699 N N . PRO A 1 88 ? -9.031 -12.148 -8.531 1 96.19 88 PRO A N 1
ATOM 700 C CA . PRO A 1 88 ? -8.977 -13.375 -9.328 1 96.19 88 PRO A CA 1
ATOM 701 C C . PRO A 1 88 ? -7.559 -13.938 -9.445 1 96.19 88 PRO A C 1
ATOM 703 O O . PRO A 1 88 ? -6.684 -13.305 -10.039 1 96.19 88 PRO A O 1
ATOM 706 N N . VAL A 1 89 ? -7.34 -15.156 -9.031 1 91.06 89 VAL A N 1
ATOM 707 C CA . VAL A 1 89 ? -6.016 -15.758 -8.906 1 91.06 89 VAL A CA 1
ATOM 708 C C . VAL A 1 89 ? -5.512 -16.188 -10.281 1 91.06 89 VAL A C 1
ATOM 710 O O . VAL A 1 89 ? -4.305 -16.328 -10.492 1 91.06 89 VAL A O 1
ATOM 713 N N . ASP A 1 90 ? -6.383 -16.344 -11.281 1 93.5 90 ASP A N 1
ATOM 714 C CA . ASP A 1 90 ? -5.988 -16.906 -12.57 1 93.5 90 ASP A CA 1
ATOM 715 C C . ASP A 1 90 ? -5.816 -15.805 -13.617 1 93.5 90 ASP A C 1
ATOM 717 O O . ASP A 1 90 ? -5.598 -16.094 -14.789 1 93.5 90 ASP A O 1
ATOM 721 N N . ASP A 1 91 ? -5.91 -14.602 -13.234 1 96.5 91 ASP A N 1
ATOM 722 C CA . ASP A 1 91 ? -5.762 -13.461 -14.133 1 96.5 91 ASP A CA 1
ATOM 723 C C . ASP A 1 91 ? -4.738 -12.469 -13.594 1 96.5 91 ASP A C 1
ATOM 725 O O . ASP A 1 91 ? -5.094 -11.531 -12.883 1 96.5 91 ASP A O 1
ATOM 729 N N . LEU A 1 92 ? -3.506 -12.664 -14.008 1 97.06 92 LEU A N 1
ATOM 730 C CA . LEU A 1 92 ? -2.387 -11.898 -13.469 1 97.06 92 LEU A CA 1
ATOM 731 C C . LEU A 1 92 ? -2.549 -10.406 -13.766 1 97.06 92 LEU A C 1
ATOM 733 O O . LEU A 1 92 ? -2.318 -9.57 -12.891 1 97.06 92 LEU A O 1
ATOM 737 N N . ARG A 1 93 ? -2.93 -10.102 -14.977 1 97.12 93 ARG A N 1
ATOM 738 C CA . ARG A 1 93 ? -3.062 -8.703 -15.375 1 97.12 93 ARG A CA 1
ATOM 739 C C . ARG A 1 93 ? -4.164 -8.016 -14.57 1 97.12 93 ARG A C 1
ATOM 741 O O . ARG A 1 93 ? -3.992 -6.879 -14.117 1 97.12 93 ARG A O 1
ATOM 748 N N . ARG A 1 94 ? -5.285 -8.688 -14.453 1 97.25 94 ARG A N 1
ATOM 749 C CA . ARG A 1 94 ? -6.375 -8.117 -13.664 1 97.25 94 ARG A CA 1
ATOM 750 C C . ARG A 1 94 ? -5.957 -7.922 -12.211 1 97.25 94 ARG A C 1
ATOM 752 O O . ARG A 1 94 ? -6.23 -6.875 -11.625 1 97.25 94 ARG A O 1
ATOM 759 N N . ARG A 1 95 ? -5.289 -8.852 -11.625 1 97.56 95 ARG A N 1
ATOM 760 C CA . ARG A 1 95 ? -4.801 -8.719 -10.25 1 97.56 95 ARG A CA 1
ATOM 761 C C . ARG A 1 95 ? -3.832 -7.551 -10.125 1 97.56 95 ARG A C 1
ATOM 763 O O . ARG A 1 95 ? -3.854 -6.828 -9.125 1 97.56 95 ARG A O 1
ATOM 770 N N . ALA A 1 96 ? -2.998 -7.41 -11.141 1 98 96 ALA A N 1
ATOM 771 C CA . ALA A 1 96 ? -2.035 -6.312 -11.125 1 98 96 ALA A CA 1
ATOM 772 C C . ALA A 1 96 ? -2.744 -4.961 -11.086 1 98 96 ALA A C 1
ATOM 774 O O . ALA A 1 96 ? -2.32 -4.051 -10.367 1 98 96 ALA A O 1
ATOM 775 N N . HIS A 1 97 ? -3.793 -4.832 -11.844 1 97 97 HIS A N 1
ATOM 776 C CA . HIS A 1 97 ? -4.578 -3.604 -11.82 1 97 97 HIS A CA 1
ATOM 777 C C . HIS A 1 97 ? -5.23 -3.391 -10.461 1 97 97 HIS A C 1
ATOM 779 O O . HIS A 1 97 ? -5.246 -2.27 -9.945 1 97 97 HIS A O 1
ATOM 785 N N . ILE A 1 98 ? -5.785 -4.469 -9.93 1 98.31 98 ILE A N 1
ATOM 786 C CA . ILE A 1 98 ? -6.375 -4.398 -8.594 1 98.31 98 ILE A CA 1
ATOM 787 C C . ILE A 1 98 ? -5.328 -3.938 -7.586 1 98.31 98 ILE A C 1
ATOM 789 O O . ILE A 1 98 ? -5.578 -3.025 -6.797 1 98.31 98 ILE A O 1
ATOM 793 N N . ASP A 1 99 ? -4.148 -4.508 -7.672 1 98.25 99 ASP A N 1
ATOM 794 C CA . ASP A 1 99 ? -3.057 -4.141 -6.773 1 98.25 99 ASP A CA 1
ATOM 795 C C . ASP A 1 99 ? -2.656 -2.68 -6.961 1 98.25 99 ASP A C 1
ATOM 797 O O . ASP A 1 99 ? -2.322 -1.994 -5.992 1 98.25 99 ASP A O 1
ATOM 801 N N . GLY A 1 100 ? -2.652 -2.236 -8.211 1 97.75 100 GLY A N 1
ATOM 802 C CA . GLY A 1 100 ? -2.393 -0.831 -8.477 1 97.75 100 GLY A CA 1
ATOM 803 C C . GLY A 1 100 ? -3.348 0.099 -7.754 1 97.75 100 GLY A C 1
ATOM 804 O O . GLY A 1 100 ? -2.92 1.075 -7.133 1 97.75 100 GLY A O 1
ATOM 805 N N . TRP A 1 101 ? -4.602 -0.204 -7.75 1 97.81 101 TRP A N 1
ATOM 806 C CA . TRP A 1 101 ? -5.617 0.609 -7.086 1 97.81 101 TRP A CA 1
ATOM 807 C C . TRP A 1 101 ? -5.48 0.518 -5.57 1 97.81 101 TRP A C 1
ATOM 809 O O . TRP A 1 101 ? -5.668 1.511 -4.863 1 97.81 101 TRP A O 1
ATOM 819 N N . LEU A 1 102 ? -5.23 -0.694 -5.086 1 98.25 102 LEU A N 1
ATOM 820 C CA . LEU A 1 102 ? -5.016 -0.865 -3.652 1 98.25 102 LEU A CA 1
ATOM 821 C C . LEU A 1 102 ? -3.848 -0.007 -3.172 1 98.25 102 LEU A C 1
ATOM 823 O O . LEU A 1 102 ? -3.936 0.636 -2.123 1 98.25 102 LEU A O 1
ATOM 827 N N . GLN A 1 103 ? -2.805 -0.007 -3.939 1 97.12 103 GLN A N 1
ATOM 828 C CA . GLN A 1 103 ? -1.631 0.779 -3.574 1 97.12 103 GLN A CA 1
ATOM 829 C C . GLN A 1 103 ? -1.916 2.273 -3.678 1 97.12 103 GLN A C 1
ATOM 831 O O . GLN A 1 103 ? -1.454 3.059 -2.848 1 97.12 103 GLN A O 1
ATOM 836 N N . TYR A 1 104 ? -2.617 2.68 -4.742 1 96.81 104 TYR A N 1
ATOM 837 C CA . TYR A 1 104 ? -3.033 4.07 -4.871 1 96.81 104 TYR A CA 1
ATOM 838 C C . TYR A 1 104 ? -3.814 4.52 -3.641 1 96.81 104 TYR A C 1
ATOM 840 O O . TYR A 1 104 ? -3.566 5.602 -3.1 1 96.81 104 TYR A O 1
ATOM 848 N N . ASP A 1 105 ? -4.758 3.73 -3.238 1 97.19 105 ASP A N 1
ATOM 849 C CA . ASP A 1 105 ? -5.531 4.035 -2.039 1 97.19 105 ASP A CA 1
ATOM 850 C C . ASP A 1 105 ? -4.625 4.156 -0.816 1 97.19 105 ASP A C 1
ATOM 852 O O . ASP A 1 105 ? -4.77 5.09 -0.023 1 97.19 105 ASP A O 1
ATOM 856 N N . CYS A 1 106 ? -3.732 3.248 -0.695 1 95.56 106 CYS A N 1
ATOM 857 C CA . CYS A 1 106 ? -2.855 3.152 0.467 1 95.56 106 CYS A CA 1
ATOM 858 C C . CYS A 1 106 ? -1.88 4.32 0.514 1 95.56 106 CYS A C 1
ATOM 860 O O . CYS A 1 106 ? -1.575 4.84 1.591 1 95.56 106 CYS A O 1
ATOM 862 N N . SER A 1 107 ? -1.455 4.77 -0.643 1 94.06 107 SER A N 1
ATOM 863 C CA . SER A 1 107 ? -0.324 5.691 -0.672 1 94.06 107 SER A CA 1
ATOM 864 C C . SER A 1 107 ? -0.776 7.109 -1 1 94.06 107 SER A C 1
ATOM 866 O O . SER A 1 107 ? -0.057 8.07 -0.73 1 94.06 107 SER A O 1
ATOM 868 N N . THR A 1 108 ? -1.915 7.242 -1.62 1 94.62 108 THR A N 1
ATOM 869 C CA . THR A 1 108 ? -2.285 8.555 -2.137 1 94.62 108 THR A CA 1
ATOM 870 C C . THR A 1 108 ? -3.627 9 -1.562 1 94.62 108 THR A C 1
ATOM 872 O O . THR A 1 108 ? -3.684 9.938 -0.759 1 94.62 108 THR A O 1
ATOM 875 N N . LEU A 1 109 ? -4.672 8.25 -1.83 1 96.31 109 LEU A N 1
ATOM 876 C CA . LEU A 1 109 ? -6.02 8.68 -1.47 1 96.31 109 LEU A CA 1
ATOM 877 C C . LEU A 1 109 ? -6.203 8.68 0.044 1 96.31 109 LEU A C 1
ATOM 879 O O . LEU A 1 109 ? -6.551 9.703 0.634 1 96.31 109 LEU A O 1
ATOM 883 N N . GLY A 1 110 ? -5.961 7.512 0.652 1 93.69 110 GLY A N 1
ATOM 884 C CA . GLY A 1 110 ? -6.121 7.375 2.09 1 93.69 110 GLY A CA 1
ATOM 885 C C . GLY A 1 110 ? -5.34 8.406 2.881 1 93.69 110 GLY A C 1
ATOM 886 O O . GLY A 1 110 ? -5.91 9.133 3.699 1 93.69 110 GLY A O 1
ATOM 887 N N . PRO A 1 111 ? -4.07 8.516 2.594 1 90.81 111 PRO A N 1
ATOM 888 C CA . PRO A 1 111 ? -3.234 9.484 3.305 1 90.81 111 PRO A CA 1
ATOM 889 C C . PRO A 1 111 ? -3.717 10.922 3.123 1 90.81 111 PRO A C 1
ATOM 891 O O . PRO A 1 111 ? -3.686 11.711 4.07 1 90.81 111 PRO A O 1
ATOM 894 N N . ALA A 1 112 ? -4.117 11.305 1.928 1 91.94 112 ALA A N 1
ATOM 895 C CA . ALA A 1 112 ? -4.625 12.656 1.689 1 91.94 112 ALA A CA 1
ATOM 896 C C . ALA A 1 112 ? -5.832 12.953 2.572 1 91.94 112 ALA A C 1
ATOM 898 O O . ALA A 1 112 ? -5.91 14.016 3.195 1 91.94 112 ALA A O 1
ATOM 899 N N . LEU A 1 113 ? -6.715 12.055 2.674 1 93 113 LEU A N 1
ATOM 900 C CA . LEU A 1 113 ? -7.93 12.234 3.465 1 93 113 LEU A CA 1
ATOM 901 C C . LEU A 1 113 ? -7.613 12.211 4.957 1 93 113 LEU A C 1
ATOM 903 O O . LEU A 1 113 ? -8.125 13.039 5.719 1 93 113 LEU A O 1
ATOM 907 N N . ARG A 1 114 ? -6.762 11.336 5.352 1 88.06 114 ARG A N 1
ATOM 908 C CA . ARG A 1 114 ? -6.371 11.219 6.754 1 88.06 114 ARG A CA 1
ATOM 909 C C . ARG A 1 114 ? -5.668 12.484 7.227 1 88.06 114 ARG A C 1
ATOM 911 O O . ARG A 1 114 ? -5.809 12.883 8.383 1 88.06 114 ARG A O 1
ATOM 918 N N . ALA A 1 115 ? -4.871 13.055 6.328 1 85.38 115 ALA A N 1
ATOM 919 C CA . ALA A 1 115 ? -4.148 14.273 6.688 1 85.38 115 ALA A CA 1
ATOM 920 C C . ALA A 1 115 ? -5.113 15.383 7.105 1 85.38 115 ALA A C 1
ATOM 922 O O . ALA A 1 115 ? -4.871 16.094 8.086 1 85.38 115 ALA A O 1
ATOM 923 N N . VAL A 1 116 ? -6.191 15.531 6.438 1 88.25 116 VAL A N 1
ATOM 924 C CA . VAL A 1 116 ? -7.176 16.562 6.742 1 88.25 116 VAL A CA 1
ATOM 925 C C . VAL A 1 116 ? -7.879 16.234 8.055 1 88.25 116 VAL A C 1
ATOM 927 O O . VAL A 1 116 ? -8.125 17.125 8.875 1 88.25 116 VAL A O 1
ATOM 930 N N . ILE A 1 117 ? -8.148 14.992 8.266 1 86.06 117 ILE A N 1
ATOM 931 C CA . ILE A 1 117 ? -8.805 14.555 9.492 1 86.06 117 ILE A CA 1
ATOM 932 C C . ILE A 1 117 ? -7.902 14.828 10.688 1 86.06 117 ILE A C 1
ATOM 934 O O . ILE A 1 117 ? -8.352 15.359 11.703 1 86.06 117 ILE A O 1
ATOM 938 N N . MET A 1 118 ? -6.645 14.492 10.531 1 81.56 118 MET A N 1
ATOM 939 C CA . MET A 1 118 ? -5.695 14.688 11.617 1 81.56 118 MET A CA 1
ATOM 940 C C . MET A 1 118 ? -5.527 16.172 11.938 1 81.56 118 MET A C 1
ATOM 942 O O . MET A 1 118 ? -5.402 16.547 13.102 1 81.56 118 MET A O 1
ATOM 946 N N . ASP A 1 119 ? -5.469 16.969 10.898 1 82.25 119 ASP A N 1
ATOM 947 C CA . ASP A 1 119 ? -5.406 18.406 11.109 1 82.25 119 ASP A CA 1
ATOM 948 C C . ASP A 1 119 ? -6.598 18.906 11.93 1 82.25 119 ASP A C 1
ATOM 950 O O . ASP A 1 119 ? -6.441 19.719 12.828 1 82.25 119 ASP A O 1
ATOM 954 N N . ARG A 1 120 ? -7.699 18.391 11.602 1 78.81 120 ARG A N 1
ATOM 955 C CA . ARG A 1 120 ? -8.922 18.828 12.273 1 78.81 120 ARG A CA 1
ATOM 956 C C . ARG A 1 120 ? -8.969 18.312 13.703 1 78.81 120 ARG A C 1
ATOM 958 O O . ARG A 1 120 ? -9.438 19.016 14.609 1 78.81 120 ARG A O 1
ATOM 965 N N . MET A 1 121 ? -8.469 17.156 13.906 1 77.44 121 MET A N 1
ATOM 966 C CA . MET A 1 121 ? -8.578 16.516 15.219 1 77.44 121 MET A CA 1
ATOM 967 C C . MET A 1 121 ? -7.484 17.016 16.156 1 77.44 121 MET A C 1
ATOM 969 O O . MET A 1 121 ? -7.73 17.234 17.344 1 77.44 121 MET A O 1
ATOM 973 N N . TYR A 1 122 ? -6.289 17.203 15.625 1 72.25 122 TYR A N 1
ATOM 974 C CA . TYR A 1 122 ? -5.164 17.422 16.531 1 72.25 122 TYR A CA 1
ATOM 975 C C . TYR A 1 122 ? -4.449 18.734 16.203 1 72.25 122 TYR A C 1
ATOM 977 O O . TYR A 1 122 ? -3.604 19.203 16.969 1 72.25 122 TYR A O 1
ATOM 985 N N . GLY A 1 123 ? -4.496 19.328 14.961 1 65.06 123 GLY A N 1
ATOM 986 C CA . GLY A 1 123 ? -3.633 20.391 14.453 1 65.06 123 GLY A CA 1
ATOM 987 C C . GLY A 1 123 ? -4.043 21.766 14.922 1 65.06 123 GLY A C 1
ATOM 988 O O . GLY A 1 123 ? -3.34 22.75 14.672 1 65.06 123 GLY A O 1
ATOM 989 N N . GLY A 1 124 ? -5.055 21.844 15.758 1 63.53 124 GLY A N 1
ATOM 990 C CA . GLY A 1 124 ? -5.453 23.172 16.188 1 63.53 124 GLY A CA 1
ATOM 991 C C . GLY A 1 124 ? -6.039 24.016 15.055 1 63.53 124 GLY A C 1
ATOM 992 O O . GLY A 1 124 ? -6.219 25.219 15.203 1 63.53 124 GLY A O 1
ATOM 993 N N . GLY A 1 125 ? -6.098 23.453 13.852 1 71.06 125 GLY A N 1
ATOM 994 C CA . GLY A 1 125 ? -6.68 24.094 12.68 1 71.06 125 GLY A CA 1
ATOM 995 C C . GLY A 1 125 ? -6.395 23.359 11.391 1 71.06 125 GLY A C 1
ATOM 996 O O . GLY A 1 125 ? -5.699 22.328 11.391 1 71.06 125 GLY A O 1
ATOM 997 N N . LEU A 1 126 ? -7.066 23.828 10.336 1 77.94 126 LEU A N 1
ATOM 998 C CA . LEU A 1 126 ? -6.941 23.234 9.016 1 77.94 126 LEU A CA 1
ATOM 999 C C . LEU A 1 126 ? -5.727 23.781 8.281 1 77.94 126 LEU A C 1
ATOM 1001 O O . LEU A 1 126 ? -5.492 24.984 8.273 1 77.94 126 LEU A O 1
ATOM 1005 N N . ASN A 1 127 ? -4.91 22.922 7.906 1 84.31 127 ASN A N 1
ATOM 1006 C CA . ASN A 1 127 ? -3.83 23.312 7 1 84.31 127 ASN A CA 1
ATOM 1007 C C . ASN A 1 127 ? -4.332 23.453 5.566 1 84.31 127 ASN A C 1
ATOM 1009 O O . ASN A 1 127 ? -4.613 22.469 4.891 1 84.31 127 ASN A O 1
ATOM 1013 N N . GLU A 1 128 ? -4.359 24.641 5.141 1 87.56 128 GLU A N 1
ATOM 1014 C CA . GLU A 1 128 ? -4.965 24.938 3.848 1 87.56 128 GLU A CA 1
ATOM 1015 C C . GLU A 1 128 ? -4.207 24.281 2.707 1 87.56 128 GLU A C 1
ATOM 1017 O O . GLU A 1 128 ? -4.805 23.875 1.708 1 87.56 128 GLU A O 1
ATOM 1022 N N . ASN A 1 129 ? -2.947 24.219 2.834 1 85.88 129 ASN A N 1
ATOM 1023 C CA . ASN A 1 129 ? -2.154 23.562 1.794 1 85.88 129 ASN A CA 1
ATOM 1024 C C . ASN A 1 129 ? -2.498 22.094 1.668 1 85.88 129 ASN A C 1
ATOM 1026 O O . ASN A 1 129 ? -2.639 21.562 0.559 1 85.88 129 ASN A O 1
ATOM 1030 N N . ARG A 1 130 ? -2.641 21.5 2.771 1 86.25 130 ARG A N 1
ATOM 1031 C CA . ARG A 1 130 ? -2.996 20.078 2.779 1 86.25 130 ARG A CA 1
ATOM 1032 C C . ARG A 1 130 ? -4.406 19.859 2.24 1 86.25 130 ARG A C 1
ATOM 1034 O O . ARG A 1 130 ? -4.66 18.922 1.499 1 86.25 130 ARG A O 1
ATOM 1041 N N . LEU A 1 131 ? -5.266 20.703 2.664 1 92.56 131 LEU A N 1
ATOM 1042 C CA . LEU A 1 131 ? -6.633 20.625 2.16 1 92.56 131 LEU A CA 1
ATOM 1043 C C . LEU A 1 131 ? -6.664 20.781 0.645 1 92.56 131 LEU A C 1
ATOM 1045 O O . LEU A 1 131 ? -7.344 20.016 -0.049 1 92.56 131 LEU A O 1
ATOM 1049 N N . ASN A 1 132 ? -5.941 21.75 0.164 1 94.06 132 ASN A N 1
ATOM 1050 C CA . ASN A 1 132 ? -5.898 21.984 -1.276 1 94.06 132 ASN A CA 1
ATOM 1051 C C . ASN A 1 132 ? -5.293 20.797 -2.018 1 94.06 132 ASN A C 1
ATOM 1053 O O . ASN A 1 132 ? -5.762 20.422 -3.098 1 94.06 132 ASN A O 1
ATOM 1057 N N . GLN A 1 133 ? -4.32 20.203 -1.438 1 91.81 133 GLN A N 1
ATOM 1058 C CA . GLN A 1 133 ? -3.721 19 -2.02 1 91.81 133 GLN A CA 1
ATOM 1059 C C . GLN A 1 133 ? -4.723 17.844 -2.072 1 91.81 133 GLN A C 1
ATOM 1061 O O . GLN A 1 133 ? -4.754 17.094 -3.041 1 91.81 133 GLN A O 1
ATOM 1066 N N . THR A 1 134 ? -5.418 17.734 -1.026 1 95.38 134 THR A N 1
ATOM 1067 C CA . THR A 1 134 ? -6.438 16.703 -0.971 1 95.38 134 THR A CA 1
ATOM 1068 C C . THR A 1 134 ? -7.508 16.938 -2.033 1 95.38 134 THR A C 1
ATOM 1070 O O . THR A 1 134 ? -7.906 16 -2.738 1 95.38 134 THR A O 1
ATOM 1073 N N . LYS A 1 135 ? -7.922 18.156 -2.186 1 96.75 135 LYS A N 1
ATOM 1074 C CA . LYS A 1 135 ? -8.906 18.5 -3.213 1 96.75 135 LYS A CA 1
ATOM 1075 C C . LYS A 1 135 ? -8.367 18.188 -4.609 1 96.75 135 LYS A C 1
ATOM 1077 O O . LYS A 1 135 ? -9.102 17.688 -5.461 1 96.75 135 LYS A O 1
ATOM 1082 N N . GLU A 1 136 ? -7.113 18.453 -4.828 1 95.38 136 GLU A N 1
ATOM 1083 C CA . GLU A 1 136 ? -6.496 18.125 -6.113 1 95.38 136 GLU A CA 1
ATOM 1084 C C . GLU A 1 136 ? -6.449 16.625 -6.348 1 95.38 136 GLU A C 1
ATOM 1086 O O . GLU A 1 136 ? -6.656 16.156 -7.469 1 95.38 136 GLU A O 1
ATOM 1091 N N . THR A 1 137 ? -6.133 15.891 -5.324 1 96.19 137 THR A N 1
ATOM 1092 C CA . THR A 1 137 ? -6.137 14.438 -5.402 1 96.19 137 THR A CA 1
ATOM 1093 C C . THR A 1 137 ? -7.516 13.922 -5.809 1 96.19 137 THR A C 1
ATOM 1095 O O . THR A 1 137 ? -7.633 13.078 -6.699 1 96.19 137 THR A O 1
ATOM 1098 N N . LEU A 1 138 ? -8.531 14.453 -5.211 1 97.44 138 LEU A N 1
ATOM 1099 C CA . LEU A 1 138 ? -9.898 14.039 -5.5 1 97.44 138 LEU A CA 1
ATOM 1100 C C . LEU A 1 138 ? -10.305 14.445 -6.914 1 97.44 138 LEU A C 1
ATOM 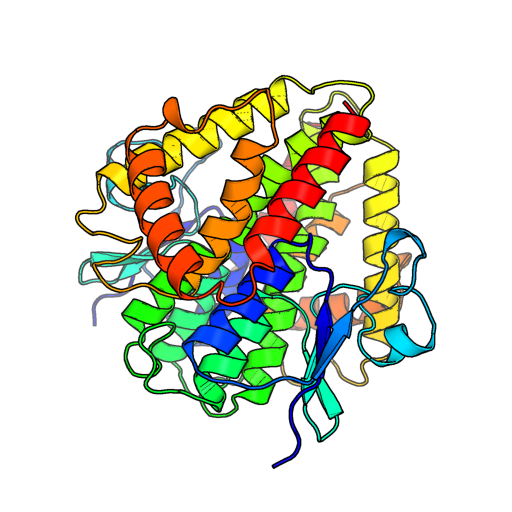1102 O O . LEU A 1 138 ? -11.016 13.711 -7.594 1 97.44 138 LEU A O 1
ATOM 1106 N N . LYS A 1 139 ? -9.844 15.602 -7.324 1 97.06 139 LYS A N 1
ATOM 1107 C CA . LYS A 1 139 ? -10.109 16.047 -8.688 1 97.06 139 LYS A CA 1
ATOM 1108 C C . LYS A 1 139 ? -9.492 15.109 -9.711 1 97.06 139 LYS A C 1
ATOM 1110 O O . LYS A 1 139 ? -10.141 14.734 -10.695 1 97.06 139 LYS A O 1
ATOM 1115 N N . THR A 1 140 ? -8.266 14.75 -9.484 1 96.06 140 THR A N 1
ATOM 1116 C CA . THR A 1 140 ? 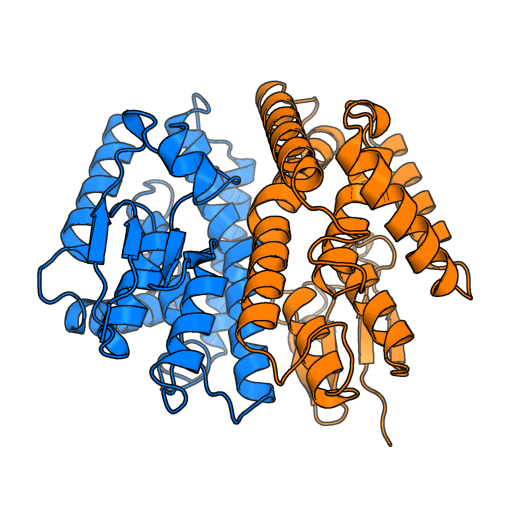-7.582 13.82 -10.367 1 96.06 140 THR A CA 1
ATOM 1117 C C . THR A 1 140 ? -8.305 12.477 -10.414 1 96.06 140 THR A C 1
ATOM 1119 O O . THR A 1 140 ? -8.523 11.914 -11.484 1 96.06 140 THR A O 1
ATOM 1122 N N . LEU A 1 141 ? -8.664 11.969 -9.266 1 97.25 141 LEU A N 1
ATOM 1123 C CA . LEU A 1 141 ? -9.391 10.711 -9.188 1 97.25 141 LEU A CA 1
ATOM 1124 C C . LEU A 1 141 ? -10.711 10.797 -9.945 1 97.25 141 LEU A C 1
ATOM 1126 O O . LEU A 1 141 ? -11.086 9.867 -10.664 1 97.25 141 LEU A O 1
ATOM 1130 N N . ASN A 1 142 ? -11.398 11.914 -9.773 1 97.25 142 ASN A N 1
ATOM 1131 C CA . ASN A 1 142 ? -12.656 12.141 -10.484 1 97.25 142 ASN A CA 1
ATOM 1132 C C . ASN A 1 142 ? -12.469 12.047 -11.992 1 97.25 142 ASN A C 1
ATOM 1134 O O . ASN A 1 142 ? -13.297 11.445 -12.688 1 97.25 142 ASN A O 1
ATOM 1138 N N . GLU A 1 143 ? -11.422 12.594 -12.484 1 95.44 143 GLU A N 1
ATOM 1139 C CA . GLU A 1 143 ? -11.133 12.562 -13.914 1 95.44 143 GLU A CA 1
ATOM 1140 C C . GLU A 1 143 ? -10.797 11.148 -14.375 1 95.44 143 GLU A C 1
ATOM 1142 O O . GLU A 1 143 ? -11.203 10.727 -15.469 1 95.44 143 GLU A O 1
ATOM 1147 N N . VAL A 1 144 ? -10.102 10.469 -13.586 1 95.56 144 VAL A N 1
ATOM 1148 C CA . VAL A 1 144 ? -9.75 9.086 -13.914 1 95.56 144 VAL A CA 1
ATOM 1149 C C . VAL A 1 144 ? -11.016 8.234 -13.992 1 95.56 144 VAL A C 1
ATOM 1151 O O . VAL A 1 144 ? -11.18 7.445 -14.922 1 95.56 144 VAL A O 1
ATOM 1154 N N . LEU A 1 145 ? -11.875 8.391 -13.031 1 96.38 145 LEU A N 1
ATOM 1155 C CA . LEU A 1 145 ? -13.109 7.621 -12.977 1 96.38 145 LEU A CA 1
ATOM 1156 C C . LEU A 1 145 ? -14.016 7.957 -14.156 1 96.38 145 LEU A C 1
ATOM 1158 O O . LEU A 1 145 ? -14.758 7.098 -14.641 1 96.38 145 LEU A O 1
ATOM 1162 N N . LYS A 1 146 ? -13.938 9.172 -14.617 1 94.31 146 LYS A N 1
ATOM 1163 C CA . LYS A 1 146 ? -14.672 9.578 -15.805 1 94.31 146 LYS A CA 1
ATOM 1164 C C . LYS A 1 146 ? -14.273 8.727 -17.016 1 94.31 146 LYS A C 1
ATOM 1166 O O . LYS A 1 146 ? -15.125 8.344 -17.812 1 94.31 146 LYS A O 1
ATOM 1171 N N . ALA A 1 147 ? -13.039 8.422 -17.047 1 91.44 147 ALA A N 1
ATOM 1172 C CA . ALA A 1 147 ? -12.5 7.707 -18.203 1 91.44 147 ALA A CA 1
ATOM 1173 C C . ALA A 1 147 ? -12.797 6.215 -18.109 1 91.44 147 ALA A C 1
ATOM 1175 O O . ALA A 1 147 ? -12.703 5.496 -19.109 1 91.44 147 ALA A O 1
ATOM 1176 N N . LEU A 1 148 ? -13.188 5.816 -16.906 1 87 148 LEU A N 1
ATOM 1177 C CA . LEU A 1 148 ? -13.445 4.391 -16.719 1 87 148 LEU A CA 1
ATOM 1178 C C . LEU A 1 148 ? -14.875 4.039 -17.125 1 87 148 LEU A C 1
ATOM 1180 O O . LEU A 1 148 ? -15.797 4.82 -16.875 1 87 148 LEU A O 1
ATOM 1184 N N . GLU A 1 149 ? -15.195 3.209 -17.969 1 77.56 149 GLU A N 1
ATOM 1185 C CA . GLU A 1 149 ? -16.484 2.832 -18.547 1 77.56 149 GLU A CA 1
ATOM 1186 C C . GLU A 1 149 ? -17.234 1.87 -17.641 1 77.56 149 GLU A C 1
ATOM 1188 O O . GLU A 1 149 ? -18.406 1.55 -17.906 1 77.56 149 GLU A O 1
ATOM 1193 N N . GLY A 1 150 ? -16.906 1.51 -16.672 1 84.88 150 GLY A N 1
ATOM 1194 C CA . GLY A 1 150 ? -17.531 0.459 -15.891 1 84.88 150 GLY A CA 1
ATOM 1195 C C . GLY A 1 150 ? -18.25 0.981 -14.656 1 84.88 150 GLY A C 1
ATOM 1196 O O . GLY A 1 150 ? -18.219 2.182 -14.375 1 84.88 150 GLY A O 1
ATOM 1197 N N . ARG A 1 151 ? -19.031 0.035 -14.047 1 94.5 151 ARG A N 1
ATOM 1198 C CA . ARG A 1 151 ? -19.766 0.328 -12.812 1 94.5 151 ARG A CA 1
ATOM 1199 C C . ARG A 1 151 ? -18.797 0.515 -11.641 1 94.5 151 ARG A C 1
ATOM 1201 O O . ARG A 1 151 ? -19.062 1.32 -10.75 1 94.5 151 ARG A O 1
ATOM 1208 N N . TYR A 1 152 ? -17.766 -0.204 -11.68 1 97.81 152 TYR A N 1
ATOM 1209 C CA . TYR A 1 152 ? -16.75 -0.157 -10.617 1 97.81 152 TYR A CA 1
ATOM 1210 C C . TYR A 1 152 ? -15.391 0.229 -11.18 1 97.81 152 TYR A C 1
ATOM 1212 O O . TYR A 1 152 ? -15.297 0.764 -12.281 1 97.81 152 TYR A O 1
ATOM 1220 N N . LEU A 1 153 ? -14.289 0.108 -10.445 1 96.81 153 LEU A N 1
ATOM 1221 C CA . LEU A 1 153 ? -12.984 0.638 -10.812 1 96.81 153 LEU A CA 1
ATOM 1222 C C . LEU A 1 153 ? -12.469 -0.016 -12.086 1 96.81 153 LEU A C 1
ATOM 1224 O O . LEU A 1 153 ? -11.797 0.631 -12.891 1 96.81 153 LEU A O 1
ATOM 1228 N N . LEU A 1 154 ? -12.656 -1.289 -12.25 1 94.06 154 LEU A N 1
ATOM 1229 C CA . LEU A 1 154 ? -12.078 -1.969 -13.406 1 94.06 154 LEU A CA 1
ATOM 1230 C C . LEU A 1 154 ? -13.148 -2.309 -14.43 1 94.06 154 LEU A C 1
ATOM 1232 O O . LEU A 1 154 ? -12.922 -2.197 -15.641 1 94.06 154 LEU A O 1
ATOM 1236 N N . ASP A 1 155 ? -14.312 -2.756 -14.062 1 93.44 155 ASP A N 1
ATOM 1237 C CA . ASP A 1 155 ? -15.43 -3.113 -14.93 1 93.44 155 ASP A CA 1
ATOM 1238 C C . ASP A 1 155 ? -16.734 -3.164 -14.141 1 93.44 155 ASP A C 1
ATOM 1240 O O . ASP A 1 155 ? -16.984 -2.301 -13.297 1 93.44 155 ASP A O 1
ATOM 1244 N N . ASP A 1 156 ? -17.5 -4.172 -14.508 1 95.06 156 ASP A N 1
ATOM 1245 C CA . ASP A 1 156 ? -18.812 -4.25 -13.844 1 95.06 156 ASP A CA 1
ATOM 1246 C C . ASP A 1 156 ? -18.766 -5.234 -12.672 1 95.06 156 ASP A C 1
ATOM 1248 O O . ASP A 1 156 ? -19.812 -5.594 -12.125 1 95.06 156 ASP A O 1
ATOM 1252 N N . GLN A 1 157 ? -17.672 -5.629 -12.312 1 95.19 157 GLN A N 1
ATOM 1253 C CA . GLN A 1 157 ? -17.516 -6.527 -11.18 1 95.19 157 GLN A CA 1
ATOM 1254 C C . GLN A 1 157 ? -16.734 -5.855 -10.047 1 95.19 157 GLN A C 1
ATOM 1256 O O . GLN A 1 157 ? -15.688 -5.254 -10.289 1 95.19 157 GLN A O 1
ATOM 1261 N N . ILE A 1 158 ? -17.266 -6.012 -8.859 1 97.69 158 ILE A N 1
ATOM 1262 C CA . ILE A 1 158 ? -16.641 -5.457 -7.672 1 97.69 158 ILE A CA 1
ATOM 1263 C C . ILE A 1 158 ? -15.359 -6.234 -7.363 1 97.69 158 ILE A C 1
ATOM 1265 O O . ILE A 1 158 ? -15.328 -7.461 -7.484 1 97.69 158 ILE A O 1
ATOM 1269 N N . THR A 1 159 ? -14.312 -5.52 -7.008 1 98.5 159 THR A N 1
ATOM 1270 C CA . THR A 1 159 ? -13.078 -6.137 -6.531 1 98.5 159 THR A CA 1
ATOM 1271 C C . THR A 1 159 ? -12.719 -5.625 -5.137 1 98.5 159 THR A C 1
ATOM 1273 O O . THR A 1 159 ? -13.375 -4.719 -4.617 1 98.5 159 THR A O 1
ATOM 1276 N N . VAL A 1 160 ? -11.719 -6.188 -4.527 1 98.75 160 VAL A N 1
ATOM 1277 C CA . VAL A 1 160 ? -11.25 -5.777 -3.207 1 98.75 160 VAL A CA 1
ATOM 1278 C C . VAL A 1 160 ? -10.773 -4.328 -3.258 1 98.75 160 VAL A C 1
ATOM 1280 O O . VAL A 1 160 ? -10.883 -3.598 -2.268 1 98.75 160 VAL A O 1
ATOM 1283 N N . ALA A 1 161 ? -10.273 -3.848 -4.402 1 98.62 161 ALA A N 1
ATOM 1284 C CA . ALA A 1 161 ? -9.852 -2.457 -4.539 1 98.62 161 ALA A CA 1
ATOM 1285 C C . ALA A 1 161 ? -11.039 -1.507 -4.387 1 98.62 161 ALA A C 1
ATOM 1287 O O . ALA A 1 161 ? -10.914 -0.448 -3.764 1 98.62 161 ALA A O 1
ATOM 1288 N N . ASP A 1 162 ? -12.148 -1.869 -4.961 1 98.62 162 ASP A N 1
ATOM 1289 C CA . ASP A 1 162 ? -13.359 -1.064 -4.789 1 98.62 162 ASP A CA 1
ATOM 1290 C C . ASP A 1 162 ? -13.734 -0.946 -3.312 1 98.62 162 ASP A C 1
ATOM 1292 O O . ASP A 1 162 ? -14.078 0.138 -2.84 1 98.62 162 ASP A O 1
ATOM 1296 N N . ILE A 1 163 ? -13.68 -2.016 -2.633 1 98.62 163 ILE A N 1
ATOM 1297 C CA . ILE A 1 163 ? -14.094 -2.078 -1.235 1 98.62 163 ILE A CA 1
ATOM 1298 C C . ILE A 1 163 ? -13.172 -1.204 -0.384 1 98.62 163 ILE A C 1
ATOM 1300 O O . ILE A 1 163 ? -13.648 -0.385 0.408 1 98.62 163 ILE A O 1
ATOM 1304 N N . SER A 1 164 ? -11.883 -1.378 -0.548 1 98.44 164 SER A N 1
ATOM 1305 C CA . SER A 1 164 ? -10.898 -0.601 0.203 1 98.44 164 SER A CA 1
ATOM 1306 C C . SER A 1 164 ? -11.086 0.895 -0.032 1 98.44 164 SER A C 1
ATOM 1308 O O . SER A 1 164 ? -11.164 1.673 0.921 1 98.44 164 SER A O 1
ATOM 1310 N N . MET A 1 165 ? -11.18 1.282 -1.271 1 98.06 165 MET A N 1
ATOM 1311 C CA . MET A 1 165 ? -11.289 2.695 -1.62 1 98.06 165 MET A CA 1
ATOM 1312 C C . MET A 1 165 ? -12.617 3.268 -1.135 1 98.06 165 MET A C 1
ATOM 1314 O O . MET A 1 165 ? -12.695 4.438 -0.758 1 98.06 165 MET A O 1
ATOM 1318 N N . TYR A 1 166 ? -13.688 2.447 -1.18 1 97.69 166 TYR A N 1
ATOM 1319 C CA . TYR A 1 166 ? -14.984 2.883 -0.677 1 97.69 166 TYR A CA 1
ATOM 1320 C C . TYR A 1 166 ? -14.891 3.316 0.781 1 97.69 166 TYR A C 1
ATOM 1322 O O . TYR A 1 166 ? -15.352 4.398 1.146 1 97.69 166 TYR A O 1
ATOM 1330 N N . PHE A 1 167 ? -14.273 2.539 1.61 1 96.69 167 PHE A N 1
ATOM 1331 C CA . PHE A 1 167 ? -14.227 2.855 3.033 1 96.69 167 PHE A CA 1
ATOM 1332 C C . PHE A 1 167 ? -13.273 4.016 3.297 1 96.69 167 PHE A C 1
ATOM 1334 O O . PHE A 1 167 ? -13.477 4.797 4.23 1 96.69 167 PHE A O 1
ATOM 1341 N N . SER A 1 168 ? -12.227 4.191 2.453 1 96.19 168 SER A N 1
ATOM 1342 C CA . SER A 1 168 ? -11.414 5.406 2.529 1 96.19 168 SER A CA 1
ATOM 1343 C C . SER A 1 168 ? -12.25 6.645 2.213 1 96.19 168 SER A C 1
ATOM 1345 O O . SER A 1 168 ? -12.164 7.648 2.92 1 96.19 168 SER A O 1
ATOM 1347 N N . CYS A 1 169 ? -13.086 6.562 1.212 1 96.25 169 CYS A N 1
ATOM 1348 C CA . CYS A 1 169 ? -13.859 7.699 0.731 1 96.25 169 CYS A CA 1
ATOM 1349 C C . CYS A 1 169 ? -14.969 8.062 1.712 1 96.25 169 CYS A C 1
ATOM 1351 O O . CYS A 1 169 ? -15.516 9.164 1.664 1 96.25 169 CYS A O 1
ATOM 1353 N N . ASN A 1 170 ? -15.328 7.16 2.629 1 93.44 170 ASN A N 1
ATOM 1354 C CA . ASN A 1 170 ? -16.281 7.508 3.674 1 93.44 170 ASN A CA 1
ATOM 1355 C C . ASN A 1 170 ? -15.82 8.719 4.48 1 93.44 170 ASN A C 1
ATOM 1357 O O . ASN A 1 170 ? -16.641 9.469 5.016 1 93.44 170 ASN A O 1
ATOM 1361 N N . MET A 1 171 ? -14.578 8.891 4.52 1 89.31 171 MET A N 1
ATOM 1362 C CA . MET A 1 171 ? -14 9.992 5.289 1 89.31 171 MET A CA 1
ATOM 1363 C C . MET A 1 171 ? -14.43 11.344 4.715 1 89.31 171 MET A C 1
ATOM 1365 O O . MET A 1 171 ? -14.516 12.336 5.441 1 89.31 171 MET A O 1
ATOM 1369 N N . ILE A 1 172 ? -14.641 11.359 3.41 1 91.06 172 ILE A N 1
ATOM 1370 C CA . ILE A 1 172 ? -15.086 12.602 2.775 1 91.06 172 ILE A CA 1
ATOM 1371 C C . ILE A 1 172 ? -16.406 13.062 3.402 1 91.06 172 ILE A C 1
ATOM 1373 O O . ILE A 1 172 ? -16.609 14.258 3.611 1 91.06 172 ILE A O 1
ATOM 1377 N N . GLU A 1 173 ? -17.203 12.117 3.777 1 86.06 173 GLU A N 1
ATOM 1378 C CA . GLU A 1 173 ? -18.516 12.43 4.348 1 86.06 173 GLU A CA 1
ATOM 1379 C C . GLU A 1 173 ? -18.375 13.008 5.758 1 86.06 173 GLU A C 1
ATOM 1381 O O . GLU A 1 173 ? -19.297 13.664 6.254 1 86.06 173 GLU A O 1
ATOM 1386 N N . VAL A 1 174 ? -17.297 12.805 6.352 1 81.06 174 VAL A N 1
ATOM 1387 C CA . VAL A 1 174 ? -17.094 13.219 7.734 1 81.06 174 VAL A CA 1
ATOM 1388 C C . VAL A 1 174 ? -16.406 14.578 7.773 1 81.06 174 VAL A C 1
ATOM 1390 O O . VAL A 1 174 ? -16.469 15.289 8.781 1 81.06 174 VAL A O 1
ATOM 1393 N N . LEU A 1 175 ? -15.781 14.906 6.699 1 85.12 175 LEU A N 1
ATOM 1394 C CA . LEU A 1 175 ? -15.023 16.156 6.633 1 85.12 175 LEU A CA 1
ATOM 1395 C C . LEU A 1 175 ? -15.898 17.297 6.105 1 85.12 175 LEU A C 1
ATOM 1397 O O . LEU A 1 175 ? -16.375 17.234 4.969 1 85.12 175 LEU A O 1
ATOM 1401 N N . PRO A 1 176 ? -16.109 18.297 6.906 1 83 176 PRO A N 1
ATOM 1402 C CA . PRO A 1 176 ? -16.938 19.406 6.453 1 83 176 PRO A CA 1
ATOM 1403 C 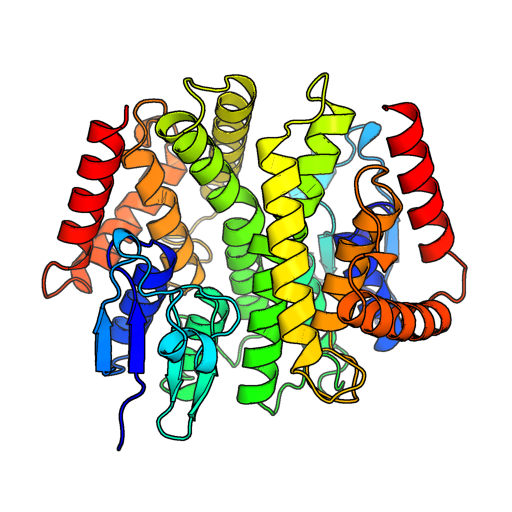C . PRO A 1 176 ? -16.297 20.203 5.316 1 83 176 PRO A C 1
ATOM 1405 O O . PRO A 1 176 ? -16.984 20.938 4.613 1 83 176 PRO A O 1
ATOM 1408 N N . ASP A 1 177 ? -15.07 20.062 5.098 1 88.06 177 ASP A N 1
ATOM 1409 C CA . ASP A 1 177 ? -14.312 20.859 4.125 1 88.06 177 ASP A CA 1
ATOM 1410 C C . ASP A 1 177 ? -14.406 20.234 2.729 1 88.06 177 ASP A C 1
ATOM 1412 O O . ASP A 1 177 ? -14.008 20.859 1.743 1 88.06 177 ASP A O 1
ATOM 1416 N N . LEU A 1 178 ? -14.938 19.078 2.74 1 92.62 178 LEU A N 1
ATOM 1417 C CA . LEU A 1 178 ? -15.055 18.344 1.482 1 92.62 178 LEU A CA 1
ATOM 1418 C C . LEU A 1 178 ? -16.5 17.938 1.216 1 92.62 178 LEU A C 1
ATOM 1420 O O . LEU A 1 178 ? -17.25 17.688 2.152 1 92.62 178 LEU A O 1
ATOM 1424 N N . GLU A 1 179 ? -16.844 17.938 -0.082 1 92.88 179 GLU A N 1
ATOM 1425 C CA . GLU A 1 179 ? -18.172 17.5 -0.507 1 92.88 179 GLU A CA 1
ATOM 1426 C C . GLU A 1 179 ? -18.078 16.516 -1.672 1 92.88 179 GLU A C 1
ATOM 1428 O O . GLU A 1 179 ? -17.547 16.844 -2.732 1 92.88 179 GLU A O 1
ATOM 1433 N N . MET A 1 180 ? -18.594 15.367 -1.451 1 93.62 180 MET A N 1
ATOM 1434 C CA . MET A 1 180 ? -18.562 14.32 -2.471 1 93.62 180 MET A CA 1
ATOM 1435 C C . MET A 1 180 ? -19.203 14.812 -3.77 1 93.62 180 MET A C 1
ATOM 1437 O O . MET A 1 180 ? -18.734 14.477 -4.859 1 93.62 180 MET A O 1
ATOM 1441 N N . SER A 1 181 ? -20.234 15.617 -3.66 1 94.62 181 SER A N 1
ATOM 1442 C CA . SER A 1 181 ? -21 16.078 -4.809 1 94.62 181 SER A CA 1
ATOM 1443 C C . SER A 1 181 ? -20.172 16.984 -5.711 1 94.62 181 SER A C 1
ATOM 1445 O O . SER A 1 181 ? -20.547 17.25 -6.855 1 94.62 181 SER A O 1
ATOM 1447 N N . ASP A 1 182 ? -19.047 17.516 -5.223 1 96.25 182 ASP A N 1
ATOM 1448 C CA . ASP A 1 182 ? -18.156 18.359 -6.023 1 96.25 182 ASP A CA 1
ATOM 1449 C C . ASP A 1 182 ? -17.438 17.531 -7.086 1 96.25 182 ASP A C 1
ATOM 1451 O O . ASP A 1 182 ? -16.859 18.078 -8.023 1 96.25 182 ASP A O 1
ATOM 1455 N N . TYR A 1 183 ? -17.5 16.172 -6.922 1 97.19 183 TYR A N 1
ATOM 1456 C CA . TYR A 1 183 ? -16.828 15.227 -7.805 1 97.19 183 TYR A CA 1
ATOM 1457 C C . TYR A 1 183 ? -17.812 14.25 -8.43 1 97.19 183 TYR A C 1
ATOM 1459 O O . TYR A 1 183 ? -18 13.141 -7.918 1 97.19 183 TYR A O 1
ATOM 1467 N N . GLU A 1 184 ? -18.281 14.586 -9.586 1 96.75 184 GLU A N 1
ATOM 1468 C CA . GLU A 1 184 ? -19.422 13.93 -10.203 1 96.75 184 GLU A CA 1
ATOM 1469 C C . GLU A 1 184 ? -19.156 12.438 -10.406 1 96.75 184 GLU A C 1
ATOM 1471 O O . GLU A 1 184 ? -19.984 11.602 -10.023 1 96.75 184 GLU A O 1
ATOM 1476 N N . HIS A 1 185 ? -18.062 12.109 -11.023 1 97.38 185 HIS A N 1
ATOM 1477 C CA . HIS A 1 185 ? -17.781 10.719 -11.375 1 97.38 185 HIS A CA 1
ATOM 1478 C C . HIS A 1 185 ? -17.406 9.914 -10.133 1 97.38 185 HIS A C 1
ATOM 1480 O O . HIS A 1 185 ? -17.75 8.727 -10.039 1 97.38 185 HIS A O 1
ATOM 1486 N N . LEU A 1 186 ? -16.688 10.547 -9.25 1 97.56 186 LEU A N 1
ATOM 1487 C CA . LEU A 1 186 ? -16.422 9.906 -7.973 1 97.56 186 LEU A CA 1
ATOM 1488 C C . LEU A 1 186 ? -17.719 9.641 -7.219 1 97.56 186 LEU A C 1
ATOM 1490 O O . LEU A 1 186 ? -17.891 8.57 -6.621 1 97.56 186 LEU A O 1
ATOM 1494 N N . CYS A 1 187 ? -18.609 10.578 -7.262 1 97 187 CYS A N 1
ATOM 1495 C CA . CYS A 1 187 ? -19.906 10.461 -6.594 1 97 187 CYS A CA 1
ATOM 1496 C C . CYS A 1 187 ? -20.703 9.289 -7.164 1 97 187 CYS A C 1
ATOM 1498 O O . CYS A 1 187 ? -21.297 8.523 -6.414 1 97 187 CYS A O 1
ATOM 1500 N N . LYS A 1 188 ? -20.719 9.18 -8.422 1 97.12 188 LYS A N 1
ATOM 1501 C CA . LYS A 1 188 ? -21.422 8.078 -9.078 1 97.12 188 LYS A CA 1
ATOM 1502 C C . LYS A 1 188 ? -20.859 6.73 -8.648 1 97.12 188 LYS A C 1
ATOM 1504 O O . LYS A 1 188 ? -21.625 5.824 -8.281 1 97.12 188 LYS A O 1
ATOM 1509 N N . TRP A 1 189 ? -19.547 6.555 -8.711 1 98 189 TRP A N 1
ATOM 1510 C CA . TRP A 1 189 ? -18.891 5.324 -8.273 1 98 189 TRP A CA 1
ATOM 1511 C C . TRP A 1 189 ? -19.203 5.031 -6.812 1 98 189 TRP A C 1
ATOM 1513 O O . TRP A 1 189 ? -19.531 3.895 -6.457 1 98 189 TRP A O 1
ATOM 1523 N N . TYR A 1 190 ? -19.141 6.07 -6.043 1 97.5 190 TYR A N 1
ATOM 1524 C CA . TYR A 1 190 ? -19.375 5.945 -4.609 1 97.5 190 TYR A CA 1
ATOM 1525 C C . TYR A 1 190 ? -20.797 5.469 -4.332 1 97.5 190 TYR A C 1
ATOM 1527 O O . TYR A 1 190 ? -21.016 4.637 -3.449 1 97.5 190 TYR A O 1
ATOM 1535 N N . LYS A 1 191 ? -21.766 5.977 -5.008 1 96.75 191 LYS A N 1
ATOM 1536 C CA . LYS A 1 191 ? -23.156 5.547 -4.871 1 96.75 191 LYS A CA 1
ATOM 1537 C C . LYS A 1 191 ? -23.312 4.07 -5.219 1 96.75 191 LYS A C 1
ATOM 1539 O O . LYS A 1 191 ? -24.016 3.334 -4.531 1 96.75 191 LYS A O 1
ATOM 1544 N N . ASN A 1 192 ? -22.703 3.672 -6.328 1 97.44 192 ASN A N 1
ATOM 1545 C CA . ASN A 1 192 ? -22.719 2.26 -6.688 1 97.44 192 ASN A CA 1
ATOM 1546 C C . ASN A 1 192 ? -22.141 1.392 -5.57 1 97.44 192 ASN A C 1
ATOM 1548 O O . ASN A 1 192 ? -22.719 0.354 -5.23 1 97.44 192 ASN A O 1
ATOM 1552 N N . MET A 1 193 ? -21.062 1.829 -4.996 1 97.88 193 MET A N 1
ATOM 1553 C CA . MET A 1 193 ? -20.422 1.066 -3.93 1 97.88 193 MET A CA 1
ATOM 1554 C C . MET A 1 193 ? -21.281 1.062 -2.67 1 97.88 193 MET A C 1
ATOM 1556 O O . MET A 1 193 ? -21.328 0.061 -1.952 1 97.88 193 MET A O 1
ATOM 1560 N N . THR A 1 194 ? -21.875 2.191 -2.41 1 96.5 194 THR A N 1
ATOM 1561 C CA . THR A 1 194 ? -22.781 2.256 -1.259 1 96.5 194 THR A CA 1
ATOM 1562 C C . THR A 1 194 ? -23.875 1.203 -1.368 1 96.5 194 THR A C 1
ATOM 1564 O O . THR A 1 194 ? -24.172 0.497 -0.4 1 96.5 194 THR A O 1
ATOM 1567 N N . GLU A 1 195 ? -24.422 1.119 -2.504 1 96.75 195 GLU A N 1
ATOM 1568 C CA . GLU A 1 195 ? -25.453 0.106 -2.742 1 96.75 195 GLU A CA 1
ATOM 1569 C C . GLU A 1 195 ? -24.906 -1.299 -2.502 1 96.75 195 GLU A C 1
ATOM 1571 O O . GLU A 1 195 ? -25.547 -2.117 -1.843 1 96.75 195 GLU A O 1
ATOM 1576 N N . ALA A 1 196 ? -23.781 -1.593 -3.055 1 97.12 196 ALA A N 1
ATOM 1577 C CA . ALA A 1 196 ? -23.156 -2.904 -2.904 1 97.12 196 ALA A CA 1
ATOM 1578 C C . ALA A 1 196 ? -22.859 -3.205 -1.438 1 97.12 196 ALA A C 1
ATOM 1580 O O . ALA A 1 196 ? -23.062 -4.328 -0.972 1 97.12 196 ALA A O 1
ATOM 1581 N N . MET A 1 197 ? -22.312 -2.217 -0.681 1 97.06 197 MET A N 1
ATOM 1582 C CA . MET A 1 197 ? -21.938 -2.414 0.716 1 97.06 197 MET A CA 1
ATOM 1583 C C . MET A 1 197 ? -23.172 -2.561 1.6 1 97.06 197 MET A C 1
ATOM 1585 O O . MET A 1 197 ? -23.141 -3.293 2.59 1 97.06 197 MET A O 1
ATOM 1589 N N . ASN A 1 198 ? -24.234 -1.85 1.256 1 95.94 198 ASN A N 1
ATOM 1590 C CA . ASN A 1 198 ? -25.484 -2.018 1.982 1 95.94 198 ASN A CA 1
ATOM 1591 C C . ASN A 1 198 ? -25.984 -3.461 1.925 1 95.94 198 ASN A C 1
ATOM 1593 O O . ASN A 1 198 ? -26.531 -3.973 2.9 1 95.94 198 ASN A O 1
ATOM 1597 N N . ALA A 1 199 ? -25.766 -4.113 0.812 1 95.31 199 ALA A N 1
ATOM 1598 C CA . ALA A 1 199 ? -26.203 -5.496 0.633 1 95.31 199 ALA A CA 1
ATOM 1599 C C . ALA A 1 199 ? -25.422 -6.438 1.547 1 95.31 199 ALA A C 1
ATOM 1601 O O . ALA A 1 199 ? -25.922 -7.508 1.913 1 95.31 199 ALA A O 1
ATOM 1602 N N . VAL A 1 200 ? -24.219 -6.035 1.945 1 95.31 200 VAL A N 1
ATOM 1603 C CA . VAL A 1 200 ? -23.359 -6.891 2.754 1 95.31 200 VAL A CA 1
ATOM 1604 C C . VAL A 1 200 ? -23.469 -6.496 4.223 1 95.31 200 VAL A C 1
ATOM 1606 O O . VAL A 1 200 ? -23.078 -7.262 5.109 1 95.31 200 VAL A O 1
ATOM 1609 N N . ASP A 1 201 ? -24 -5.336 4.484 1 95.75 201 ASP A N 1
ATOM 1610 C CA . ASP A 1 201 ? -24.156 -4.805 5.836 1 95.75 201 ASP A CA 1
ATOM 1611 C C . ASP A 1 201 ? -25.438 -5.309 6.48 1 95.75 201 ASP A C 1
ATOM 1613 O O . ASP A 1 201 ? -26.266 -4.516 6.945 1 95.75 201 ASP A O 1
ATOM 1617 N N . HIS A 1 202 ? -25.562 -6.574 6.695 1 92.06 202 HIS A N 1
ATOM 1618 C CA . HIS A 1 202 ? -26.797 -7.242 7.125 1 92.06 202 HIS A CA 1
ATOM 1619 C C . HIS A 1 202 ? -27.125 -6.898 8.57 1 92.06 202 HIS A C 1
ATOM 1621 O O . HIS A 1 202 ? -28.281 -6.996 8.984 1 92.06 202 HIS A O 1
ATOM 1627 N N . ASP A 1 203 ? -26.188 -6.543 9.359 1 93.44 203 ASP A N 1
ATOM 1628 C CA . ASP A 1 203 ? -26.422 -6.297 10.781 1 93.44 203 ASP A CA 1
ATOM 1629 C C . ASP A 1 203 ? -26.312 -4.809 11.102 1 93.44 203 ASP A C 1
ATOM 1631 O O . ASP A 1 203 ? -26.422 -4.414 12.266 1 93.44 203 ASP A O 1
ATOM 1635 N N . GLY A 1 204 ? -25.984 -3.971 10.164 1 93.62 204 GLY A N 1
ATOM 1636 C CA . GLY A 1 204 ? -25.906 -2.529 10.336 1 93.62 204 GLY A CA 1
ATOM 1637 C C . GLY A 1 204 ? -24.578 -2.072 10.93 1 93.62 204 GLY A C 1
ATOM 1638 O O . GLY A 1 204 ? -24.453 -0.915 11.336 1 93.62 204 GLY A O 1
ATOM 1639 N N . LEU A 1 205 ? -23.688 -2.93 10.977 1 92.94 205 LEU A N 1
ATOM 1640 C CA . LEU A 1 205 ? -22.406 -2.654 11.617 1 92.94 205 LEU A CA 1
ATOM 1641 C C . LEU A 1 205 ? -21.672 -1.524 10.898 1 92.94 205 LEU A C 1
ATOM 1643 O O . LEU A 1 205 ? -21.156 -0.604 11.547 1 92.94 205 LEU A O 1
ATOM 1647 N N . PHE A 1 206 ? -21.625 -1.582 9.586 1 92.75 206 PHE A N 1
ATOM 1648 C CA . PHE A 1 206 ? -20.906 -0.566 8.828 1 92.75 206 PHE A CA 1
ATOM 1649 C C . PHE A 1 206 ? -21.562 0.797 8.984 1 92.75 206 PHE A C 1
ATOM 1651 O O . PHE A 1 206 ? -20.891 1.801 9.211 1 92.75 206 PHE A O 1
ATOM 1658 N N . ALA A 1 207 ? -22.875 0.783 8.859 1 91.19 207 ALA A N 1
ATOM 1659 C CA . ALA A 1 207 ? -23.625 2.029 8.992 1 91.19 207 ALA A CA 1
ATOM 1660 C C . ALA A 1 207 ? -23.375 2.664 10.359 1 91.19 207 ALA A C 1
ATOM 1662 O O . ALA A 1 207 ? -23.125 3.867 10.461 1 91.19 207 ALA A O 1
ATOM 1663 N N . GLU A 1 208 ? -23.406 1.892 11.367 1 91.81 208 GLU A N 1
ATOM 1664 C CA . GLU A 1 208 ? -23.188 2.379 12.727 1 91.81 208 GLU A CA 1
ATOM 1665 C C . GLU A 1 208 ? -21.766 2.891 12.906 1 91.81 208 GLU A C 1
ATOM 1667 O O . GLU A 1 208 ? -21.547 3.91 13.562 1 91.81 208 GLU A O 1
ATOM 1672 N N . ALA A 1 209 ? -20.844 2.186 12.398 1 89.06 209 ALA A N 1
ATOM 1673 C CA . ALA A 1 209 ? -19.438 2.555 12.516 1 89.06 209 ALA A CA 1
ATOM 1674 C C . ALA A 1 209 ? -19.156 3.893 11.836 1 89.06 209 ALA A C 1
ATOM 1676 O O . ALA A 1 209 ? -18.438 4.73 12.375 1 89.06 209 ALA A O 1
ATOM 1677 N N . ILE A 1 210 ? -19.734 4.07 10.719 1 86.62 210 ILE A N 1
ATOM 1678 C CA . ILE A 1 210 ? -19.547 5.301 9.953 1 86.62 210 ILE A CA 1
ATOM 1679 C C . ILE A 1 210 ? -20.172 6.473 10.711 1 86.62 210 ILE A C 1
ATOM 1681 O O . ILE A 1 210 ? -19.562 7.539 10.82 1 86.62 210 ILE A O 1
ATOM 1685 N N . GLN A 1 211 ? -21.312 6.23 11.266 1 87.19 211 GLN A N 1
ATOM 1686 C CA . GLN A 1 211 ? -21.969 7.266 12.055 1 87.19 211 GLN A CA 1
ATOM 1687 C C . GLN A 1 211 ? -21.156 7.602 13.312 1 87.19 211 GLN A C 1
ATOM 1689 O O . GLN A 1 211 ? -21.047 8.766 13.688 1 87.19 211 GLN A O 1
ATOM 1694 N N . SER A 1 212 ? -20.672 6.566 13.93 1 85.62 212 SER A N 1
ATOM 1695 C CA . SER A 1 212 ? -19.844 6.762 15.109 1 85.62 212 SER A CA 1
ATOM 1696 C C . SER A 1 212 ? -18.594 7.578 14.781 1 85.62 212 SER A C 1
ATOM 1698 O O . SER A 1 212 ? -18.203 8.461 15.555 1 85.62 212 SER A O 1
ATOM 1700 N N . ALA A 1 213 ? -18.016 7.281 13.664 1 80.56 213 ALA A N 1
ATOM 1701 C CA . ALA A 1 213 ? -16.828 8.023 13.227 1 80.56 213 ALA A CA 1
ATOM 1702 C C . ALA A 1 213 ? -17.172 9.484 12.961 1 80.56 213 ALA A C 1
ATOM 1704 O O . ALA A 1 213 ? -16.406 10.383 13.344 1 80.56 213 ALA A O 1
ATOM 1705 N N . LYS A 1 214 ? -18.266 9.734 12.391 1 79.88 214 LYS A N 1
ATOM 1706 C CA . LYS A 1 214 ? -18.719 11.094 12.109 1 79.88 214 LYS A CA 1
ATOM 1707 C C . LYS A 1 214 ? -18.938 11.883 13.398 1 79.88 214 LYS A C 1
ATOM 1709 O O . LYS A 1 214 ? -18.516 13.039 13.492 1 79.88 214 LYS A O 1
ATOM 1714 N N . LYS A 1 215 ? -19.5 11.234 14.32 1 82.12 215 LYS A N 1
ATOM 1715 C CA . LYS A 1 215 ? -19.766 11.875 15.602 1 82.12 215 LYS A CA 1
ATOM 1716 C C . LYS A 1 215 ? -18.469 12.211 16.344 1 82.12 215 LYS A C 1
ATOM 1718 O O . LYS A 1 215 ? -18.344 13.289 16.922 1 82.12 215 LYS A O 1
ATOM 1723 N N . TYR A 1 216 ? -17.609 11.305 16.281 1 79.56 216 TYR A N 1
ATOM 1724 C CA . TYR A 1 216 ? -16.328 11.5 16.938 1 79.56 216 TYR A CA 1
ATOM 1725 C C . TYR A 1 216 ? -15.57 12.688 16.344 1 79.56 216 TYR A C 1
ATOM 1727 O O . TYR A 1 216 ? -15.031 13.516 17.078 1 79.56 216 TYR A O 1
ATOM 1735 N N . ILE A 1 217 ? -15.547 12.742 15.047 1 76.62 217 ILE A N 1
ATOM 1736 C CA . ILE A 1 217 ? -14.836 13.82 14.367 1 76.62 217 ILE A CA 1
ATOM 1737 C C . ILE A 1 217 ? -15.547 15.148 14.617 1 76.62 217 ILE A C 1
ATOM 1739 O O . ILE A 1 217 ? -14.898 16.172 14.844 1 76.62 217 ILE A O 1
ATOM 1743 N N . ALA A 1 218 ? -16.844 15.164 14.648 1 76.5 218 ALA A N 1
ATOM 1744 C CA . ALA A 1 218 ? -17.625 16.375 14.898 1 76.5 218 ALA A CA 1
ATOM 1745 C C . ALA A 1 218 ? -17.375 16.906 16.297 1 76.5 218 ALA A C 1
ATOM 1747 O O . ALA A 1 218 ? -17.359 18.125 16.5 1 76.5 218 ALA A O 1
ATOM 1748 N N . GLU A 1 219 ? -17.156 16 17.188 1 77.75 219 GLU A N 1
ATOM 1749 C CA . GLU A 1 219 ? -16.906 16.406 18.578 1 77.75 219 GLU A CA 1
ATOM 1750 C C . GLU A 1 219 ? -15.547 17.062 18.734 1 77.75 219 GLU A C 1
ATOM 1752 O O . GLU A 1 219 ? -15.312 17.812 19.688 1 77.75 219 GLU A O 1
ATOM 1757 N N . LYS A 1 220 ? -14.68 16.797 17.812 1 72.25 220 LYS A N 1
ATOM 1758 C CA . LYS A 1 220 ? -13.328 17.328 17.922 1 72.25 220 LYS A CA 1
ATOM 1759 C C . LYS A 1 220 ? -13.18 18.609 17.094 1 72.25 220 LYS A C 1
ATOM 1761 O O . LYS A 1 220 ? -12.172 19.312 17.188 1 72.25 220 LYS A O 1
ATOM 1766 N N . LEU A 1 221 ? -14.023 18.875 16.172 1 64.5 221 LEU A N 1
ATOM 1767 C CA . LEU A 1 221 ? -14.039 20.094 15.383 1 64.5 221 LEU A CA 1
ATOM 1768 C C . LEU A 1 221 ? -14.508 21.281 16.219 1 64.5 221 LEU A C 1
ATOM 1770 O O . LEU A 1 221 ? -15.32 21.109 17.141 1 64.5 221 LEU A O 1
ATOM 1774 N N . MET B 1 1 ? 11.914 -10.703 -28.094 1 69.56 1 MET B N 1
ATOM 1775 C CA . MET B 1 1 ? 10.547 -10.328 -27.75 1 69.56 1 MET B CA 1
ATOM 1776 C C . MET B 1 1 ? 10.492 -8.883 -27.25 1 69.56 1 MET B C 1
ATOM 1778 O O . MET B 1 1 ? 11.484 -8.359 -26.75 1 69.56 1 MET B O 1
ATOM 1782 N N . ALA B 1 2 ? 9.484 -8 -27.625 1 88.81 2 ALA B N 1
ATOM 1783 C CA . ALA B 1 2 ? 9.461 -6.578 -27.297 1 88.81 2 ALA B CA 1
ATOM 1784 C C . ALA B 1 2 ? 9.531 -6.363 -25.781 1 88.81 2 ALA B C 1
ATOM 1786 O O . ALA B 1 2 ? 8.953 -7.133 -25.016 1 88.81 2 ALA B O 1
ATOM 1787 N N . LYS B 1 3 ? 10.422 -5.512 -25.328 1 96.19 3 LYS B N 1
ATOM 1788 C CA . LYS B 1 3 ? 10.672 -5.184 -23.922 1 96.19 3 LYS B CA 1
ATOM 1789 C C . LYS B 1 3 ? 9.617 -4.215 -23.391 1 96.19 3 LYS B C 1
ATOM 1791 O O . LYS B 1 3 ? 9.125 -3.359 -24.125 1 96.19 3 LYS B O 1
ATOM 1796 N N . PRO B 1 4 ? 9.219 -4.391 -22.125 1 98.25 4 PRO B N 1
ATOM 1797 C CA . PRO B 1 4 ? 8.391 -3.33 -21.547 1 98.25 4 PRO B CA 1
ATOM 1798 C C . PRO B 1 4 ? 9.133 -2.008 -21.391 1 98.25 4 PRO B C 1
ATOM 1800 O O . PRO B 1 4 ? 10.367 -1.995 -21.312 1 98.25 4 PRO B O 1
ATOM 1803 N N . THR B 1 5 ? 8.391 -0.922 -21.422 1 98.25 5 THR B N 1
ATOM 1804 C CA . THR B 1 5 ? 8.93 0.412 -21.188 1 98.25 5 THR B CA 1
ATOM 1805 C C . THR B 1 5 ? 8.711 0.835 -19.734 1 98.25 5 THR B C 1
ATOM 1807 O O . THR B 1 5 ? 7.629 0.641 -19.188 1 98.25 5 THR B O 1
ATOM 1810 N N . PHE B 1 6 ? 9.742 1.334 -19.172 1 98.31 6 PHE B N 1
ATOM 1811 C CA . PHE B 1 6 ? 9.703 1.754 -17.766 1 98.31 6 PHE B CA 1
ATOM 1812 C C . PHE B 1 6 ? 9.969 3.25 -17.656 1 98.31 6 PHE B C 1
ATOM 1814 O O . PHE B 1 6 ? 11.055 3.721 -17.969 1 98.31 6 PHE B O 1
ATOM 1821 N N . TYR B 1 7 ? 8.945 4.059 -17.266 1 98.06 7 TYR B N 1
ATOM 1822 C CA . TYR B 1 7 ? 9.055 5.488 -16.984 1 98.06 7 TYR B CA 1
ATOM 1823 C C . TYR B 1 7 ? 9.453 5.734 -15.539 1 98.06 7 TYR B C 1
ATOM 1825 O O . TYR B 1 7 ? 8.781 5.266 -14.617 1 98.06 7 TYR B O 1
ATOM 1833 N N . TYR B 1 8 ? 10.562 6.488 -15.336 1 96.88 8 TYR B N 1
ATOM 1834 C CA . TYR B 1 8 ? 11.102 6.547 -13.977 1 96.88 8 TYR B CA 1
ATOM 1835 C C . TYR B 1 8 ? 11.859 7.848 -13.75 1 96.88 8 TYR B C 1
ATOM 1837 O O . TYR B 1 8 ? 12.078 8.617 -14.688 1 96.88 8 TYR B O 1
ATOM 1845 N N . MET B 1 9 ? 12.078 8.156 -12.539 1 94.75 9 MET B N 1
ATOM 1846 C CA . MET B 1 9 ? 13.047 9.125 -12.023 1 94.75 9 MET B CA 1
ATOM 1847 C C . MET B 1 9 ? 14 8.461 -11.031 1 94.75 9 MET B C 1
ATOM 1849 O O . MET B 1 9 ? 13.562 7.879 -10.039 1 94.75 9 MET B O 1
ATOM 1853 N N . PRO B 1 10 ? 15.312 8.523 -11.305 1 91.62 10 PRO B N 1
ATOM 1854 C CA . PRO B 1 10 ? 16.266 7.75 -10.5 1 91.62 10 PRO B CA 1
ATOM 1855 C C . PRO B 1 10 ? 16.203 8.086 -9.016 1 91.62 10 PRO B C 1
ATOM 1857 O O . PRO B 1 10 ? 16.422 7.219 -8.172 1 91.62 10 PRO B O 1
ATOM 1860 N N . GLU B 1 11 ? 15.875 9.289 -8.703 1 89.81 11 GLU B N 1
ATOM 1861 C CA . GLU B 1 11 ? 15.898 9.75 -7.32 1 89.81 11 GLU B CA 1
ATOM 1862 C C . GLU B 1 11 ? 14.688 9.227 -6.547 1 89.81 11 GLU B C 1
ATOM 1864 O O . GLU B 1 11 ? 14.656 9.281 -5.316 1 89.81 11 GLU B O 1
ATOM 1869 N N . SER B 1 12 ? 13.719 8.734 -7.215 1 92.06 12 SER B N 1
ATOM 1870 C CA . SER B 1 12 ? 12.492 8.234 -6.605 1 92.06 12 SER B CA 1
ATOM 1871 C C . SER B 1 12 ? 12.703 6.848 -6.004 1 92.06 12 SER B C 1
ATOM 1873 O O . SER B 1 12 ? 13.023 5.895 -6.719 1 92.06 12 SER B O 1
ATOM 1875 N N . PRO B 1 13 ? 12.461 6.691 -4.723 1 94.31 13 PRO B N 1
ATOM 1876 C CA . PRO B 1 13 ? 12.625 5.379 -4.094 1 94.31 13 PRO B CA 1
ATOM 1877 C C . PRO B 1 13 ? 11.734 4.309 -4.719 1 94.31 13 PRO B C 1
ATOM 1879 O O . PRO B 1 13 ? 12.203 3.205 -5.016 1 94.31 13 PRO B O 1
ATOM 1882 N N . PRO B 1 14 ? 10.492 4.598 -5.02 1 96.5 14 PRO B N 1
ATOM 1883 C CA . PRO B 1 14 ? 9.656 3.588 -5.68 1 96.5 14 PRO B CA 1
ATOM 1884 C C . PRO B 1 14 ? 10.203 3.172 -7.043 1 96.5 14 PRO B C 1
ATOM 1886 O O . PRO B 1 14 ? 10.102 2.002 -7.422 1 96.5 14 PRO B O 1
ATOM 1889 N N . CYS B 1 15 ? 10.734 4.082 -7.777 1 97.12 15 CYS B N 1
ATOM 1890 C CA . CYS B 1 15 ? 11.328 3.734 -9.062 1 97.12 15 CYS B CA 1
ATOM 1891 C C . CYS B 1 15 ? 12.523 2.807 -8.875 1 97.12 15 CYS B C 1
ATOM 1893 O O . CYS B 1 15 ? 12.672 1.82 -9.602 1 97.12 15 CYS B O 1
ATOM 1895 N N . ARG B 1 16 ? 13.367 3.113 -7.902 1 97 16 ARG B N 1
ATOM 1896 C CA . ARG B 1 16 ? 14.539 2.291 -7.641 1 97 16 ARG B CA 1
ATOM 1897 C C . ARG B 1 16 ? 14.141 0.881 -7.219 1 97 16 ARG B C 1
ATOM 1899 O O . ARG B 1 16 ? 14.828 -0.089 -7.547 1 97 16 ARG B O 1
ATOM 1906 N N . THR B 1 17 ? 13.062 0.74 -6.523 1 98.31 17 THR B N 1
ATOM 1907 C CA . THR B 1 17 ? 12.562 -0.58 -6.148 1 98.31 17 THR B CA 1
ATOM 1908 C C . THR B 1 17 ? 12.281 -1.426 -7.387 1 98.31 17 THR B C 1
ATOM 1910 O O . THR B 1 17 ? 12.773 -2.551 -7.5 1 98.31 17 THR B O 1
ATOM 1913 N N . VAL B 1 18 ? 11.555 -0.886 -8.344 1 98.69 18 VAL B N 1
ATOM 1914 C CA . VAL B 1 18 ? 11.188 -1.615 -9.555 1 98.69 18 VAL B CA 1
ATOM 1915 C C . VAL B 1 18 ? 12.445 -1.954 -10.352 1 98.69 18 VAL B C 1
ATOM 1917 O O . VAL B 1 18 ? 12.578 -3.068 -10.867 1 98.69 18 VAL B O 1
ATOM 1920 N N . MET B 1 19 ? 13.32 -1.002 -10.414 1 98.12 19 MET B N 1
ATOM 1921 C CA . MET B 1 19 ? 14.562 -1.215 -11.156 1 98.12 19 MET B CA 1
ATOM 1922 C C . MET B 1 19 ? 15.375 -2.344 -10.539 1 98.12 19 MET B C 1
ATOM 1924 O O . MET B 1 19 ? 15.898 -3.201 -11.258 1 98.12 19 MET B O 1
ATOM 1928 N N . ALA B 1 20 ? 15.531 -2.342 -9.234 1 98.31 20 ALA B N 1
ATOM 1929 C CA . ALA B 1 20 ? 16.281 -3.389 -8.539 1 98.31 20 ALA B CA 1
ATOM 1930 C C . ALA B 1 20 ? 15.641 -4.758 -8.773 1 98.31 20 ALA B C 1
ATOM 1932 O O . ALA B 1 20 ? 16.344 -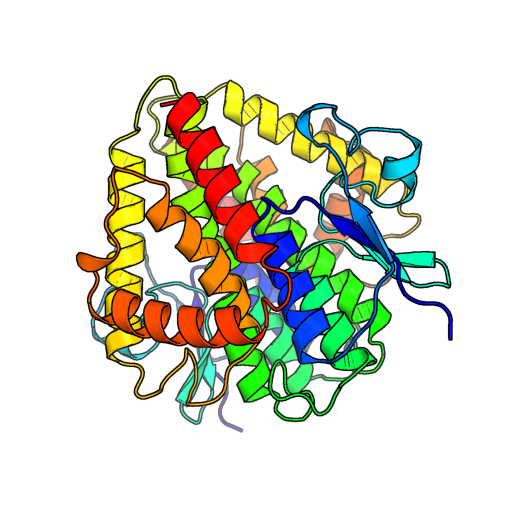5.734 -9.039 1 98.31 20 ALA B O 1
ATOM 1933 N N . VAL B 1 21 ? 14.32 -4.859 -8.68 1 98.75 21 VAL B N 1
ATOM 1934 C CA . VAL B 1 21 ? 13.609 -6.109 -8.914 1 98.75 21 VAL B CA 1
ATOM 1935 C C . VAL B 1 21 ? 13.859 -6.59 -10.336 1 98.75 21 VAL B C 1
ATOM 1937 O O . VAL B 1 21 ? 14.18 -7.762 -10.555 1 98.75 21 VAL B O 1
ATOM 1940 N N . ALA B 1 22 ? 13.719 -5.672 -11.297 1 98.38 22 ALA B N 1
ATOM 1941 C CA . ALA B 1 22 ? 13.93 -6.027 -12.703 1 98.38 22 ALA B CA 1
ATOM 1942 C C . ALA B 1 22 ? 15.328 -6.602 -12.914 1 98.38 22 ALA B C 1
ATOM 1944 O O . ALA B 1 22 ? 15.484 -7.617 -13.594 1 98.38 22 ALA B O 1
ATOM 1945 N N . ARG B 1 23 ? 16.297 -5.98 -12.32 1 98.06 23 ARG B N 1
ATOM 1946 C CA . ARG B 1 23 ? 17.672 -6.457 -12.43 1 98.06 23 ARG B CA 1
ATOM 1947 C C . ARG B 1 23 ? 17.828 -7.844 -11.82 1 98.06 23 ARG B C 1
ATOM 1949 O O . ARG B 1 23 ? 18.469 -8.719 -12.398 1 98.06 23 ARG B O 1
ATOM 1956 N N . MET B 1 24 ? 17.281 -8.078 -10.711 1 98.06 24 MET B N 1
ATOM 1957 C CA . MET B 1 24 ? 17.438 -9.328 -9.961 1 98.06 24 MET B CA 1
ATOM 1958 C C . MET B 1 24 ? 16.75 -10.484 -10.68 1 98.06 24 MET B C 1
ATOM 1960 O O . MET B 1 24 ? 17.156 -11.633 -10.531 1 98.06 24 MET B O 1
ATOM 1964 N N . ILE B 1 25 ? 15.703 -10.211 -11.477 1 98 25 ILE B N 1
ATOM 1965 C CA . ILE B 1 25 ? 15.008 -11.289 -12.172 1 98 25 ILE B CA 1
ATOM 1966 C C . ILE B 1 25 ? 15.477 -11.352 -13.625 1 98 25 ILE B C 1
ATOM 1968 O O . ILE B 1 25 ? 14.969 -12.164 -14.406 1 98 25 ILE B O 1
ATOM 1972 N N . GLY B 1 26 ? 16.328 -10.469 -14.008 1 97.31 26 GLY B N 1
ATOM 1973 C CA . GLY B 1 26 ? 16.922 -10.477 -15.336 1 97.31 26 GLY B CA 1
ATOM 1974 C C . GLY B 1 26 ? 15.992 -9.93 -16.406 1 97.31 26 GLY B C 1
ATOM 1975 O O . GLY B 1 26 ? 16.016 -10.391 -17.547 1 97.31 26 GLY B O 1
ATOM 1976 N N . LEU B 1 27 ? 15.148 -9.008 -16.062 1 97.88 27 LEU B N 1
ATOM 1977 C CA . LEU B 1 27 ? 14.227 -8.414 -17.016 1 97.88 27 LEU B CA 1
ATOM 1978 C C . LEU B 1 27 ? 14.828 -7.168 -17.656 1 97.88 27 LEU B C 1
ATOM 1980 O O . LEU B 1 27 ? 15.125 -6.191 -16.969 1 97.88 27 LEU B O 1
ATOM 1984 N N . ASP B 1 28 ? 15 -7.195 -18.875 1 97.12 28 ASP B N 1
ATOM 1985 C CA . ASP B 1 28 ? 15.438 -6.027 -19.641 1 97.12 28 ASP B CA 1
ATOM 1986 C C . ASP B 1 28 ? 14.258 -5.125 -19.984 1 97.12 28 ASP B C 1
ATOM 1988 O O . ASP B 1 28 ? 13.242 -5.594 -20.516 1 97.12 28 ASP B O 1
ATOM 1992 N N . MET B 1 29 ? 14.383 -3.873 -19.641 1 97.88 29 MET B N 1
ATOM 1993 C CA . MET B 1 29 ? 13.32 -2.904 -19.906 1 97.88 29 MET B CA 1
ATOM 1994 C C . MET B 1 29 ? 13.859 -1.725 -20.719 1 97.88 29 MET B C 1
ATOM 1996 O O . MET B 1 29 ? 15.039 -1.385 -20.609 1 97.88 29 MET B O 1
ATOM 2000 N N . GLU B 1 30 ? 13.023 -1.135 -21.547 1 98 30 GLU B N 1
ATOM 2001 C CA . GLU B 1 30 ? 13.32 0.174 -22.109 1 98 30 GLU B CA 1
ATOM 2002 C C . GLU B 1 30 ? 13.133 1.284 -21.078 1 98 30 GLU B C 1
ATOM 2004 O O . GLU B 1 30 ? 12.016 1.516 -20.609 1 98 30 GLU B O 1
ATOM 2009 N N . MET B 1 31 ? 14.211 1.894 -20.797 1 97.06 31 MET B N 1
ATOM 2010 C CA . MET B 1 31 ? 14.211 2.885 -19.719 1 97.06 31 MET B CA 1
ATOM 2011 C C . MET B 1 31 ? 13.906 4.277 -20.266 1 97.06 31 MET B C 1
ATOM 2013 O O . MET B 1 31 ? 14.609 4.77 -21.141 1 97.06 31 MET B O 1
ATOM 2017 N N . LYS B 1 32 ? 12.875 4.93 -19.812 1 96.62 32 LYS B N 1
ATOM 2018 C CA . LYS B 1 32 ? 12.508 6.297 -20.172 1 96.62 32 LYS B CA 1
ATOM 2019 C C . LYS B 1 32 ? 12.516 7.211 -18.953 1 96.62 32 LYS B C 1
ATOM 2021 O O . LYS B 1 32 ? 11.539 7.266 -18.203 1 96.62 32 LYS B O 1
ATOM 2026 N N . LYS B 1 33 ? 13.57 7.973 -18.859 1 95.38 33 LYS B N 1
ATOM 2027 C CA . LYS B 1 33 ? 13.727 8.891 -17.75 1 95.38 33 LYS B CA 1
ATOM 2028 C C . LYS B 1 33 ? 12.828 10.117 -17.906 1 95.38 33 LYS B C 1
ATOM 2030 O O . LYS B 1 33 ? 12.742 10.688 -18.984 1 95.38 33 LYS B O 1
ATOM 2035 N N . LEU B 1 34 ? 12.102 10.445 -16.828 1 93.81 34 LEU B N 1
ATOM 2036 C CA . LEU B 1 34 ? 11.281 11.656 -16.797 1 93.81 34 LEU B CA 1
ATOM 2037 C C . LEU B 1 34 ? 11.867 12.688 -15.852 1 93.81 34 LEU B C 1
ATOM 2039 O O . LEU B 1 34 ? 12.398 12.336 -14.797 1 93.81 34 LEU B O 1
ATOM 2043 N N . ASN B 1 35 ? 11.836 13.953 -16.234 1 88.25 35 ASN B N 1
ATOM 2044 C CA . ASN B 1 35 ? 12.18 15.078 -15.375 1 88.25 35 ASN B CA 1
ATOM 2045 C C . ASN B 1 35 ? 10.938 15.688 -14.727 1 88.25 35 ASN B C 1
ATOM 2047 O O . ASN B 1 35 ? 10.219 16.453 -15.359 1 88.25 35 ASN B O 1
ATOM 2051 N N . LEU B 1 36 ? 10.766 15.367 -13.484 1 85.56 36 LEU B N 1
ATOM 2052 C CA . LEU B 1 36 ? 9.562 15.836 -12.789 1 85.56 36 LEU B CA 1
ATOM 2053 C C . LEU B 1 36 ? 9.656 17.328 -12.492 1 85.56 36 LEU B C 1
ATOM 2055 O O . LEU B 1 36 ? 8.633 18 -12.367 1 85.56 36 LEU B O 1
ATOM 2059 N N . ARG B 1 37 ? 10.844 17.781 -12.359 1 78.94 37 ARG B N 1
ATOM 2060 C CA . ARG B 1 37 ? 11.031 19.219 -12.148 1 78.94 37 ARG B CA 1
ATOM 2061 C C . ARG B 1 37 ? 10.516 20.031 -13.328 1 78.94 37 ARG B C 1
ATOM 2063 O O . ARG B 1 37 ? 10.008 21.141 -13.156 1 78.94 37 ARG B O 1
ATOM 2070 N N . ASN B 1 38 ? 10.625 19.453 -14.492 1 85.94 38 ASN B N 1
ATOM 2071 C CA . ASN B 1 38 ? 10.102 20.078 -15.703 1 85.94 38 ASN B CA 1
ATOM 2072 C C . ASN B 1 38 ? 8.648 19.672 -15.961 1 85.94 38 ASN B C 1
ATOM 2074 O O . ASN B 1 38 ? 8.125 19.891 -17.047 1 85.94 38 ASN B O 1
ATOM 2078 N N . LYS B 1 39 ? 8.078 18.938 -15.078 1 88.31 39 LYS B N 1
ATOM 2079 C CA . LYS B 1 39 ? 6.676 18.531 -15.094 1 88.31 39 LYS B CA 1
ATOM 2080 C C . LYS B 1 39 ? 6.379 17.609 -16.266 1 88.31 39 LYS B C 1
ATOM 2082 O O . LYS B 1 39 ? 5.293 17.672 -16.859 1 88.31 39 LYS B O 1
ATOM 2087 N N . GLU B 1 40 ? 7.348 16.875 -16.672 1 87.5 40 GLU B N 1
ATOM 2088 C CA . GLU B 1 40 ? 7.164 15.969 -17.797 1 87.5 40 GLU B CA 1
ATOM 2089 C C . GLU B 1 40 ? 6.102 14.914 -17.484 1 87.5 40 GLU B C 1
ATOM 2091 O O . GLU B 1 40 ? 5.469 14.375 -18.391 1 87.5 40 GLU B O 1
ATOM 2096 N N . HIS B 1 41 ? 5.863 14.648 -16.219 1 87.06 41 HIS B N 1
ATOM 2097 C CA . HIS B 1 41 ? 4.863 13.672 -15.789 1 87.06 41 HIS B CA 1
ATOM 2098 C C . HIS B 1 41 ? 3.455 14.258 -15.883 1 87.06 41 HIS B C 1
ATOM 2100 O O . HIS B 1 41 ? 2.473 13.555 -15.641 1 87.06 41 HIS B O 1
ATOM 2106 N N . LEU B 1 42 ? 3.359 15.484 -16.344 1 87.62 42 LEU B N 1
ATOM 2107 C CA . LEU B 1 42 ? 2.061 16.141 -16.453 1 87.62 42 LEU B CA 1
ATOM 2108 C C . LEU B 1 42 ? 1.717 16.453 -17.906 1 87.62 42 LEU B C 1
ATOM 2110 O O . LEU B 1 42 ? 0.672 17.031 -18.188 1 87.62 42 LEU B O 1
ATOM 2114 N N . THR B 1 43 ? 2.568 16.047 -18.844 1 88.75 43 THR B N 1
ATOM 2115 C CA . THR B 1 43 ? 2.291 16.281 -20.25 1 88.75 43 THR B CA 1
ATOM 2116 C C . THR B 1 43 ? 1.103 15.43 -20.703 1 88.75 43 THR B C 1
ATOM 2118 O O . THR B 1 43 ? 0.868 14.344 -20.188 1 88.75 43 THR B O 1
ATOM 2121 N N . PRO B 1 44 ? 0.409 15.914 -21.688 1 89.31 44 PRO B N 1
ATOM 2122 C CA . PRO B 1 44 ? -0.715 15.148 -22.219 1 89.31 44 PRO B CA 1
ATOM 2123 C C . PRO B 1 44 ? -0.304 13.75 -22.703 1 89.31 44 PRO B C 1
ATOM 2125 O O . PRO B 1 44 ? -1.069 12.797 -22.562 1 89.31 44 PRO B O 1
ATOM 2128 N N . GLU B 1 45 ? 0.844 13.711 -23.25 1 88.62 45 GLU B N 1
ATOM 2129 C CA . GLU B 1 45 ? 1.336 12.43 -23.75 1 88.62 45 GLU B CA 1
ATOM 2130 C C . GLU B 1 45 ? 1.492 11.422 -22.625 1 88.62 45 GLU B C 1
ATOM 2132 O O . GLU B 1 45 ? 1.068 10.266 -22.75 1 88.62 45 GLU B O 1
ATOM 2137 N N . PHE B 1 46 ? 2.066 11.875 -21.516 1 91 46 PHE B N 1
ATOM 2138 C CA . PHE B 1 46 ? 2.273 10.945 -20.406 1 91 46 PHE B CA 1
ATOM 2139 C C . PHE B 1 46 ? 0.959 10.656 -19.688 1 91 46 PHE B C 1
ATOM 2141 O O . PHE B 1 46 ? 0.744 9.539 -19.203 1 91 46 PHE B O 1
ATOM 2148 N N . LEU B 1 47 ? 0.098 11.578 -19.688 1 89.06 47 LEU B N 1
ATOM 2149 C CA . LEU B 1 47 ? -1.182 11.406 -19.016 1 89.06 47 LEU B CA 1
ATOM 2150 C C . LEU B 1 47 ? -2.027 10.344 -19.703 1 89.06 47 LEU B C 1
ATOM 2152 O O . LEU B 1 47 ? -2.852 9.688 -19.062 1 89.06 47 LEU B O 1
ATOM 2156 N N . LYS B 1 48 ? -1.815 10.117 -20.953 1 89.31 48 LYS B N 1
ATOM 2157 C CA . LYS B 1 48 ? -2.488 9.047 -21.688 1 89.31 48 LYS B CA 1
ATOM 2158 C C . LYS B 1 48 ? -1.984 7.676 -21.234 1 89.31 48 LYS B C 1
ATOM 2160 O O . LYS B 1 48 ? -2.721 6.691 -21.297 1 89.31 48 LYS B O 1
ATOM 2165 N N . ILE B 1 49 ? -0.753 7.711 -20.781 1 91 49 ILE B N 1
ATOM 2166 C CA . ILE B 1 49 ? -0.118 6.469 -20.359 1 91 49 ILE B CA 1
ATOM 2167 C C . ILE B 1 49 ? -0.5 6.156 -18.906 1 91 49 ILE B C 1
ATOM 2169 O O . ILE B 1 49 ? -0.886 5.031 -18.594 1 91 49 ILE B O 1
ATOM 2173 N N . ASN B 1 50 ? -0.411 7.18 -18.062 1 92.94 50 ASN B N 1
ATOM 2174 C CA . ASN B 1 50 ? -0.775 7.059 -16.656 1 92.94 50 ASN B CA 1
ATOM 2175 C C . ASN B 1 50 ? -1.584 8.258 -16.172 1 92.94 50 ASN B C 1
ATOM 2177 O O . ASN B 1 50 ? -1.015 9.273 -15.773 1 92.94 50 ASN B O 1
ATOM 2181 N N . PRO B 1 51 ? -2.795 8.062 -16.141 1 90.38 51 PRO B N 1
ATOM 2182 C CA . PRO B 1 51 ? -3.668 9.188 -15.781 1 90.38 51 PRO B CA 1
ATOM 2183 C C . PRO B 1 51 ? -3.467 9.656 -14.344 1 90.38 51 PRO B C 1
ATOM 2185 O O . PRO B 1 51 ? -3.951 10.727 -13.969 1 90.38 51 PRO B O 1
ATOM 2188 N N . MET B 1 52 ? -2.795 8.859 -13.5 1 90.44 52 MET B N 1
ATOM 2189 C CA . MET B 1 52 ? -2.508 9.281 -12.133 1 90.44 52 MET B CA 1
ATOM 2190 C C . MET B 1 52 ? -1.269 10.172 -12.086 1 90.44 52 MET B C 1
ATOM 2192 O O . MET B 1 52 ? -0.923 10.711 -11.031 1 90.44 52 MET B O 1
ATOM 2196 N N . HIS B 1 53 ? -0.541 10.328 -13.18 1 87.12 53 HIS B N 1
ATOM 2197 C CA . HIS B 1 53 ? 0.547 11.281 -13.383 1 87.12 53 HIS B CA 1
ATOM 2198 C C . HIS B 1 53 ? 1.744 10.938 -12.5 1 87.12 53 HIS B C 1
ATOM 2200 O O . HIS B 1 53 ? 2.459 11.836 -12.039 1 87.12 53 HIS B O 1
ATOM 2206 N N . LYS B 1 54 ? 1.921 9.688 -12.211 1 91.06 54 LYS B N 1
ATOM 2207 C CA . LYS B 1 54 ? 2.977 9.336 -11.266 1 91.06 54 LYS B CA 1
ATOM 2208 C C . LYS B 1 54 ? 4.008 8.414 -11.914 1 91.06 54 LYS B C 1
ATOM 2210 O O . LYS B 1 54 ? 3.697 7.691 -12.859 1 91.06 54 LYS B O 1
ATOM 2215 N N . VAL B 1 55 ? 5.23 8.516 -11.508 1 94.19 55 VAL B N 1
ATOM 2216 C CA . VAL B 1 55 ? 6.238 7.477 -11.703 1 94.19 55 VAL B CA 1
ATOM 2217 C C . VAL B 1 55 ? 6.418 6.676 -10.422 1 94.19 55 VAL B C 1
ATOM 2219 O O . VAL B 1 55 ? 6.195 7.188 -9.32 1 94.19 55 VAL B O 1
ATOM 2222 N N . PRO B 1 56 ? 6.781 5.465 -10.562 1 97.5 56 PRO B N 1
ATOM 2223 C CA . PRO B 1 56 ? 7.082 4.703 -11.781 1 97.5 56 PRO B CA 1
ATOM 2224 C C . PRO B 1 56 ? 5.824 4.32 -12.555 1 97.5 56 PRO B C 1
ATOM 2226 O O . PRO B 1 56 ? 4.73 4.27 -11.992 1 97.5 56 PRO B O 1
ATOM 2229 N N . THR B 1 57 ? 5.961 4.098 -13.844 1 98.25 57 THR B N 1
ATOM 2230 C CA . THR B 1 57 ? 4.953 3.518 -14.727 1 98.25 57 THR B CA 1
ATOM 2231 C C . THR B 1 57 ? 5.586 2.496 -15.672 1 98.25 57 THR B C 1
ATOM 2233 O O . THR B 1 57 ? 6.633 2.756 -16.266 1 98.25 57 THR B O 1
ATOM 2236 N N . LEU B 1 58 ? 5.027 1.329 -15.734 1 98.62 58 LEU B N 1
ATOM 2237 C CA . LEU B 1 58 ? 5.441 0.271 -16.656 1 98.62 58 LEU B CA 1
ATOM 2238 C C . LEU B 1 58 ? 4.438 0.113 -17.797 1 98.62 58 LEU B C 1
ATOM 2240 O O . LEU B 1 58 ? 3.227 0.094 -17.562 1 98.62 58 LEU B O 1
ATOM 2244 N N . VAL B 1 59 ? 4.91 0.038 -19.016 1 98.12 59 VAL B N 1
ATOM 2245 C CA . VAL B 1 59 ? 4.051 -0.212 -20.172 1 98.12 59 VAL B CA 1
ATOM 2246 C C . VAL B 1 59 ? 4.543 -1.442 -20.922 1 98.12 59 VAL B C 1
ATOM 2248 O O . VAL B 1 59 ? 5.664 -1.451 -21.438 1 98.12 59 VAL B O 1
ATOM 2251 N N . GLU B 1 60 ? 3.707 -2.48 -20.984 1 98 60 GLU B N 1
ATOM 2252 C CA . GLU B 1 60 ? 4.016 -3.662 -21.781 1 98 60 GLU B CA 1
ATOM 2253 C C . GLU B 1 60 ? 3.955 -3.352 -23.266 1 98 60 GLU B C 1
ATOM 2255 O O . GLU B 1 60 ? 3.33 -2.373 -23.688 1 98 60 GLU B O 1
ATOM 2260 N N . PRO B 1 61 ? 4.531 -4.223 -24.031 1 97.12 61 PRO B N 1
ATOM 2261 C CA . PRO B 1 61 ? 4.535 -3.992 -25.484 1 97.12 61 PRO B CA 1
ATOM 2262 C C . PRO B 1 61 ? 3.129 -3.93 -26.078 1 97.12 61 PRO B C 1
ATOM 2264 O O . PRO B 1 61 ? 2.902 -3.236 -27.062 1 97.12 61 PRO B O 1
ATOM 2267 N N . ASP B 1 62 ? 2.182 -4.582 -25.484 1 96.38 62 ASP B N 1
ATOM 2268 C CA . ASP B 1 62 ? 0.82 -4.613 -26.016 1 96.38 62 ASP B CA 1
ATOM 2269 C C . ASP B 1 62 ? 0.006 -3.43 -25.484 1 96.38 62 ASP B C 1
ATOM 2271 O O . ASP B 1 62 ? -1.198 -3.34 -25.75 1 96.38 62 ASP B O 1
ATOM 2275 N N . GLY B 1 63 ? 0.636 -2.605 -24.656 1 95.44 63 GLY B N 1
ATOM 2276 C CA . GLY B 1 63 ? -0.029 -1.387 -24.234 1 95.44 63 GLY B CA 1
ATOM 2277 C C . GLY B 1 63 ? -0.524 -1.452 -22.797 1 95.44 63 GLY B C 1
ATOM 2278 O O . GLY B 1 63 ? -0.938 -0.438 -22.234 1 95.44 63 GLY B O 1
ATOM 2279 N N . PHE B 1 64 ? -0.496 -2.645 -22.219 1 96.19 64 PHE B N 1
ATOM 2280 C CA . PHE B 1 64 ? -0.875 -2.748 -20.812 1 96.19 64 PHE B CA 1
ATOM 2281 C C . PHE B 1 64 ? 0.014 -1.863 -19.953 1 96.19 64 PHE B C 1
ATOM 2283 O O . PHE B 1 64 ? 1.233 -2.041 -19.922 1 96.19 64 PHE B O 1
ATOM 2290 N N . ALA B 1 65 ? -0.605 -0.879 -19.25 1 96.69 65 ALA B N 1
ATOM 2291 C CA . ALA B 1 65 ? 0.122 0.069 -18.406 1 96.69 65 ALA B CA 1
ATOM 2292 C C . ALA B 1 65 ? -0.194 -0.152 -16.938 1 96.69 65 ALA B C 1
ATOM 2294 O O . ALA B 1 65 ? -1.338 -0.437 -16.578 1 96.69 65 ALA B O 1
ATOM 2295 N N . LEU B 1 66 ? 0.797 -0.016 -16.156 1 97.56 66 LEU B N 1
ATOM 2296 C CA . LEU B 1 66 ? 0.662 -0.241 -14.711 1 97.56 66 LEU B CA 1
ATOM 2297 C C . LEU B 1 66 ? 1.494 0.765 -13.922 1 97.56 66 LEU B C 1
ATOM 2299 O O . LEU B 1 66 ? 2.66 0.999 -14.25 1 97.56 66 LEU B O 1
ATOM 2303 N N . GLY B 1 67 ? 0.864 1.378 -12.961 1 97 67 GLY B N 1
ATOM 2304 C CA . GLY B 1 67 ? 1.559 2.23 -12.008 1 97 67 GLY B CA 1
ATOM 2305 C C . GLY B 1 67 ? 1.784 1.562 -10.664 1 97 67 GLY B C 1
ATOM 2306 O O . GLY B 1 67 ? 1.518 0.369 -10.508 1 97 67 GLY B O 1
ATOM 2307 N N . GLU B 1 68 ? 2.234 2.387 -9.789 1 97.44 68 GLU B N 1
ATOM 2308 C CA . GLU B 1 68 ? 2.475 1.958 -8.414 1 97.44 68 GLU B CA 1
ATOM 2309 C C . GLU B 1 68 ? 3.602 0.93 -8.344 1 97.44 68 GLU B C 1
ATOM 2311 O O . GLU B 1 68 ? 3.475 -0.173 -8.883 1 97.44 68 GLU B O 1
ATOM 2316 N N . SER B 1 69 ? 4.652 1.237 -7.605 1 98.19 69 SER B N 1
ATOM 2317 C CA . SER B 1 69 ? 5.902 0.486 -7.641 1 98.19 69 SER B CA 1
ATOM 2318 C C . SER B 1 69 ? 5.707 -0.935 -7.121 1 98.19 69 SER B C 1
ATOM 2320 O O . SER B 1 69 ? 6.262 -1.886 -7.68 1 98.19 69 SER B O 1
ATOM 2322 N N . ARG B 1 70 ? 4.93 -1.086 -6.066 1 97.88 70 ARG B N 1
ATOM 2323 C CA . ARG B 1 70 ? 4.766 -2.412 -5.48 1 97.88 70 ARG B CA 1
ATOM 2324 C C . ARG B 1 70 ? 3.928 -3.311 -6.387 1 97.88 70 ARG B C 1
ATOM 2326 O O . ARG B 1 70 ? 4.211 -4.504 -6.52 1 97.88 70 ARG B O 1
ATOM 2333 N N . ALA B 1 71 ? 2.887 -2.754 -7.051 1 98.31 71 ALA B N 1
ATOM 2334 C CA . ALA B 1 71 ? 2.098 -3.492 -8.031 1 98.31 71 ALA B CA 1
ATOM 2335 C C . ALA B 1 71 ? 2.949 -3.891 -9.234 1 98.31 71 ALA B C 1
ATOM 2337 O O . ALA B 1 71 ? 2.898 -5.035 -9.688 1 98.31 71 ALA B O 1
ATOM 2338 N N . ILE B 1 72 ? 3.771 -2.967 -9.727 1 98.75 72 ILE B N 1
ATOM 2339 C CA . ILE B 1 72 ? 4.66 -3.242 -10.852 1 98.75 72 ILE B CA 1
ATOM 2340 C C . ILE B 1 72 ? 5.625 -4.363 -10.484 1 98.75 72 ILE B C 1
ATOM 2342 O O . ILE B 1 72 ? 5.801 -5.316 -11.25 1 98.75 72 ILE B O 1
ATOM 2346 N N . SER B 1 73 ? 6.227 -4.27 -9.312 1 98.81 73 SER B N 1
ATOM 2347 C CA . SER B 1 73 ? 7.27 -5.203 -8.898 1 98.81 73 SER B CA 1
ATOM 2348 C C . SER B 1 73 ? 6.727 -6.621 -8.781 1 98.81 73 SER B C 1
ATOM 2350 O O . SER B 1 73 ? 7.316 -7.566 -9.312 1 98.81 73 SER B O 1
ATOM 2352 N N . THR B 1 74 ? 5.609 -6.773 -8.086 1 98.56 74 THR B N 1
ATOM 2353 C CA . THR B 1 74 ? 5.059 -8.117 -7.926 1 98.56 74 THR B CA 1
ATOM 2354 C C . THR B 1 74 ? 4.555 -8.656 -9.258 1 98.56 74 THR B C 1
ATOM 2356 O O . THR B 1 74 ? 4.668 -9.852 -9.539 1 98.56 74 THR B O 1
ATOM 2359 N N . TYR B 1 75 ? 4.039 -7.809 -10.164 1 98.69 75 TYR B N 1
ATOM 2360 C CA . TYR B 1 75 ? 3.576 -8.203 -11.492 1 98.69 75 TYR B CA 1
ATOM 2361 C C . TYR B 1 75 ? 4.727 -8.742 -12.336 1 98.69 75 TYR B C 1
ATOM 2363 O O . TYR B 1 75 ? 4.637 -9.852 -12.875 1 98.69 75 TYR B O 1
ATOM 2371 N N . ILE B 1 76 ? 5.855 -8.023 -12.375 1 98.75 76 ILE B N 1
ATOM 2372 C CA . ILE B 1 76 ? 6.926 -8.43 -13.281 1 98.75 76 ILE B CA 1
ATOM 2373 C C . ILE B 1 76 ? 7.609 -9.688 -12.742 1 98.75 76 ILE B C 1
ATOM 2375 O O . ILE B 1 76 ? 8.062 -10.531 -13.516 1 98.75 76 ILE B O 1
ATOM 2379 N N . ILE B 1 77 ? 7.695 -9.867 -11.414 1 98.69 77 ILE B N 1
ATOM 2380 C CA . ILE B 1 77 ? 8.242 -11.102 -10.867 1 98.69 77 ILE B CA 1
ATOM 2381 C C . ILE B 1 77 ? 7.387 -12.281 -11.312 1 98.69 77 ILE B C 1
ATOM 2383 O O . ILE B 1 77 ? 7.91 -13.266 -11.852 1 98.69 77 ILE B O 1
ATOM 2387 N N . GLN B 1 78 ? 6.047 -12.148 -11.117 1 97.88 78 GLN B N 1
ATOM 2388 C CA . GLN B 1 78 ? 5.133 -13.25 -11.406 1 97.88 78 GLN B CA 1
ATOM 2389 C C . GLN B 1 78 ? 5.094 -13.555 -12.898 1 97.88 78 GLN B C 1
ATOM 2391 O O . GLN B 1 78 ? 4.938 -14.711 -13.297 1 97.88 78 GLN B O 1
ATOM 2396 N N . LYS B 1 79 ? 5.211 -12.602 -13.695 1 97.44 79 LYS B N 1
ATOM 2397 C CA . LYS B 1 79 ? 5.117 -12.781 -15.141 1 97.44 79 LYS B CA 1
ATOM 2398 C C . LYS B 1 79 ? 6.418 -13.336 -15.711 1 97.44 79 LYS B C 1
ATOM 2400 O O . LYS B 1 79 ? 6.402 -14.273 -16.516 1 97.44 79 LYS B O 1
ATOM 2405 N N . TYR B 1 80 ? 7.543 -12.789 -15.328 1 97.5 80 TYR B N 1
ATOM 2406 C CA . TYR B 1 80 ? 8.781 -13.031 -16.047 1 97.5 80 TYR B CA 1
ATOM 2407 C C . TYR B 1 80 ? 9.664 -14.023 -15.312 1 97.5 80 TYR B C 1
ATOM 2409 O O . TYR B 1 80 ? 10.547 -14.648 -15.906 1 97.5 80 TYR B O 1
ATOM 2417 N N . LYS B 1 81 ? 9.5 -14.156 -14 1 97.75 81 LYS B N 1
ATOM 2418 C CA . LYS B 1 81 ? 10.281 -15.102 -13.219 1 97.75 81 LYS B CA 1
ATOM 2419 C C . LYS B 1 81 ? 9.477 -15.641 -12.031 1 97.75 81 LYS B C 1
ATOM 2421 O O . LYS B 1 81 ? 9.859 -15.445 -10.875 1 97.75 81 LYS B O 1
ATOM 2426 N N . PRO B 1 82 ? 8.414 -16.375 -12.32 1 95.81 82 PRO B N 1
ATOM 2427 C CA . PRO B 1 82 ? 7.492 -16.828 -11.273 1 95.81 82 PRO B CA 1
ATOM 2428 C C . PRO B 1 82 ? 8.172 -17.734 -10.242 1 95.81 82 PRO B C 1
ATOM 2430 O O . PRO B 1 82 ? 7.648 -17.906 -9.133 1 95.81 82 PRO B O 1
ATOM 2433 N N . SER B 1 83 ? 9.328 -18.281 -10.523 1 96 83 SER B N 1
ATOM 2434 C CA . SER B 1 83 ? 10.047 -19.156 -9.594 1 96 83 SER B CA 1
ATOM 2435 C C . SER B 1 83 ? 10.922 -18.344 -8.641 1 96 83 SER B C 1
ATOM 2437 O O . SER B 1 83 ? 11.539 -18.891 -7.734 1 96 83 SER B O 1
ATOM 2439 N N . SER B 1 84 ? 10.969 -17.031 -8.859 1 96.94 84 SER B N 1
ATOM 2440 C CA . SER B 1 84 ? 11.852 -16.188 -8.055 1 96.94 84 SER B CA 1
ATOM 2441 C C . SER B 1 84 ? 11.422 -16.188 -6.59 1 96.94 84 SER B C 1
ATOM 2443 O O . SER B 1 84 ? 10.234 -16.094 -6.285 1 96.94 84 SER B O 1
ATOM 2445 N N . PRO B 1 85 ? 12.391 -16.234 -5.684 1 96.44 85 PRO B N 1
ATOM 2446 C CA . PRO B 1 85 ? 12.078 -16.156 -4.254 1 96.44 85 PRO B CA 1
ATOM 2447 C C . PRO B 1 85 ? 11.688 -14.758 -3.801 1 96.44 85 PRO B C 1
ATOM 2449 O O . PRO B 1 85 ? 11.242 -14.57 -2.666 1 96.44 85 PRO B O 1
ATOM 2452 N N . LEU B 1 86 ? 11.836 -13.766 -4.691 1 98.31 86 LEU B N 1
ATOM 2453 C CA . LEU B 1 86 ? 11.484 -12.391 -4.348 1 98.31 86 LEU B CA 1
ATOM 2454 C C . LEU B 1 86 ? 10.008 -12.281 -3.984 1 98.31 86 LEU B C 1
ATOM 2456 O O . LEU B 1 86 ? 9.617 -11.406 -3.209 1 98.31 86 LEU B O 1
ATOM 2460 N N . TYR B 1 87 ? 9.188 -13.062 -4.594 1 98.38 87 TYR B N 1
ATOM 2461 C CA . TYR B 1 87 ? 7.742 -13.117 -4.398 1 98.38 87 TYR B CA 1
ATOM 2462 C C . TYR B 1 87 ? 7.184 -14.469 -4.832 1 98.38 87 TYR B C 1
ATOM 2464 O O . TYR B 1 87 ? 6.645 -14.602 -5.934 1 98.38 87 TYR B O 1
ATOM 2472 N N . PRO B 1 88 ? 7.242 -15.445 -3.938 1 96 88 PRO B N 1
ATOM 2473 C CA . PRO B 1 88 ? 6.98 -16.828 -4.332 1 96 88 PRO B CA 1
ATOM 2474 C C . PRO B 1 88 ? 5.5 -17.094 -4.602 1 96 88 PRO B C 1
ATOM 2476 O O . PRO B 1 88 ? 4.668 -16.953 -3.703 1 96 88 PRO B O 1
ATOM 2479 N N . VAL B 1 89 ? 5.168 -17.594 -5.762 1 90.81 89 VAL B N 1
ATOM 2480 C CA . VAL B 1 89 ? 3.789 -17.734 -6.219 1 90.81 89 VAL B CA 1
ATOM 2481 C C . VAL B 1 89 ? 3.164 -18.984 -5.59 1 90.81 89 VAL B C 1
ATOM 2483 O O . VAL B 1 89 ? 1.939 -19.094 -5.504 1 90.81 89 VAL B O 1
ATOM 2486 N N . ASP B 1 90 ? 3.947 -19.938 -5.094 1 93.25 90 ASP B N 1
ATOM 2487 C CA . ASP B 1 90 ? 3.426 -21.219 -4.637 1 93.25 90 ASP B CA 1
ATOM 2488 C C . ASP B 1 90 ? 3.328 -21.25 -3.115 1 93.25 90 ASP B C 1
ATOM 2490 O O . ASP B 1 90 ? 3.014 -22.297 -2.537 1 93.25 90 ASP B O 1
ATOM 2494 N N . ASP B 1 91 ? 3.596 -20.203 -2.471 1 96.44 91 ASP B N 1
ATOM 2495 C CA . ASP B 1 91 ? 3.535 -20.109 -1.015 1 96.44 91 ASP B CA 1
ATOM 2496 C C . ASP B 1 91 ? 2.674 -18.938 -0.573 1 96.44 91 ASP B C 1
ATOM 2498 O O . ASP B 1 91 ? 3.184 -17.828 -0.358 1 96.44 91 ASP B O 1
ATOM 2502 N N . LEU B 1 92 ? 1.408 -19.219 -0.381 1 97.06 92 LEU B N 1
ATOM 2503 C CA . LEU B 1 92 ? 0.422 -18.172 -0.105 1 97.06 92 LEU B CA 1
ATOM 2504 C C . LEU B 1 92 ? 0.746 -17.453 1.196 1 97.06 92 LEU B C 1
ATOM 2506 O O . LEU B 1 92 ? 0.666 -16.219 1.264 1 97.06 92 LEU B O 1
ATOM 2510 N N . ARG B 1 93 ? 1.096 -18.203 2.217 1 97.12 93 ARG B N 1
ATOM 2511 C CA . ARG B 1 93 ? 1.376 -17.609 3.518 1 97.12 93 ARG B CA 1
ATOM 2512 C C . ARG B 1 93 ? 2.6 -16.703 3.451 1 97.12 93 ARG B C 1
ATOM 2514 O O . ARG B 1 93 ? 2.598 -15.602 4.012 1 97.12 93 ARG B O 1
ATOM 2521 N N . ARG B 1 94 ? 3.633 -17.188 2.803 1 97.19 94 ARG B N 1
ATOM 2522 C CA . ARG B 1 94 ? 4.828 -16.359 2.652 1 97.19 94 ARG B CA 1
ATOM 2523 C C . ARG B 1 94 ? 4.527 -15.094 1.866 1 97.19 94 ARG B C 1
ATOM 2525 O O . ARG B 1 94 ? 4.961 -14 2.244 1 97.19 94 ARG B O 1
ATOM 2532 N N . ARG B 1 95 ? 3.779 -15.164 0.816 1 97.56 95 ARG B N 1
ATOM 2533 C CA . ARG B 1 95 ? 3.393 -13.992 0.032 1 97.56 95 ARG B CA 1
ATOM 2534 C C . ARG B 1 95 ? 2.582 -13.016 0.874 1 97.56 95 ARG B C 1
ATOM 2536 O O . ARG B 1 95 ? 2.744 -11.797 0.749 1 97.56 95 ARG B O 1
ATOM 2543 N N . ALA B 1 96 ? 1.713 -13.586 1.7 1 97.94 96 ALA B N 1
ATOM 2544 C CA . ALA B 1 96 ? 0.897 -12.734 2.562 1 97.94 96 ALA B CA 1
ATOM 2545 C C . ALA B 1 96 ? 1.77 -11.914 3.508 1 97.94 96 ALA B C 1
ATOM 2547 O O . ALA B 1 96 ? 1.505 -10.727 3.738 1 97.94 96 ALA B O 1
ATOM 2548 N N . HIS B 1 97 ? 2.789 -12.531 4.043 1 96.94 97 HIS B N 1
ATOM 2549 C CA . HIS B 1 97 ? 3.719 -11.812 4.902 1 96.94 97 HIS B CA 1
ATOM 2550 C C . HIS B 1 97 ? 4.469 -10.734 4.125 1 96.94 97 HIS B C 1
ATOM 2552 O O . HIS B 1 97 ? 4.656 -9.625 4.625 1 96.94 97 HIS B O 1
ATOM 2558 N N . ILE B 1 98 ? 4.91 -11.102 2.939 1 98.31 98 ILE B N 1
ATOM 2559 C CA . ILE B 1 98 ? 5.578 -10.133 2.078 1 98.31 98 ILE B CA 1
ATOM 2560 C C . ILE B 1 98 ? 4.652 -8.945 1.817 1 98.31 98 ILE B C 1
ATOM 2562 O O . ILE B 1 98 ? 5.059 -7.789 1.96 1 98.31 98 ILE B O 1
ATOM 2566 N N . ASP B 1 99 ? 3.404 -9.234 1.516 1 98.25 99 ASP B N 1
ATOM 2567 C CA . ASP B 1 99 ? 2.42 -8.188 1.254 1 98.25 99 ASP B CA 1
ATOM 2568 C C . ASP B 1 99 ? 2.191 -7.328 2.494 1 98.25 99 ASP B C 1
ATOM 2570 O O . ASP B 1 99 ? 1.994 -6.113 2.387 1 98.25 99 ASP B O 1
ATOM 2574 N N . GLY B 1 100 ? 2.176 -7.973 3.648 1 97.69 100 GLY B N 1
ATOM 2575 C CA . GLY B 1 100 ? 2.078 -7.227 4.891 1 97.69 100 GLY B CA 1
ATOM 2576 C C . GLY B 1 100 ? 3.184 -6.199 5.059 1 97.69 100 GLY B C 1
ATOM 2577 O O . GLY B 1 100 ? 2.92 -5.047 5.406 1 97.69 100 GLY B O 1
ATOM 2578 N N . TRP B 1 101 ? 4.391 -6.551 4.762 1 97.81 101 TRP B N 1
ATOM 2579 C CA . TRP B 1 101 ? 5.535 -5.652 4.875 1 97.81 101 TRP B CA 1
ATOM 2580 C C . TRP B 1 101 ? 5.477 -4.559 3.816 1 97.81 101 TRP B C 1
ATOM 2582 O O . TRP B 1 101 ? 5.828 -3.406 4.086 1 97.81 101 TRP B O 1
ATOM 2592 N N . LEU B 1 102 ? 5.105 -4.949 2.607 1 98.25 102 LEU B N 1
ATOM 2593 C CA . LEU B 1 102 ? 4.949 -3.959 1.546 1 98.25 102 LEU B CA 1
ATOM 2594 C C . LEU B 1 102 ? 3.93 -2.895 1.938 1 98.25 102 LEU B C 1
ATOM 2596 O O . LEU B 1 102 ? 4.156 -1.702 1.721 1 98.25 102 LEU B O 1
ATOM 2600 N N . GLN B 1 103 ? 2.854 -3.338 2.508 1 97.12 103 GLN B N 1
ATOM 2601 C CA . GLN B 1 103 ? 1.814 -2.404 2.926 1 97.12 103 GLN B CA 1
ATOM 2602 C C . GLN B 1 103 ? 2.283 -1.551 4.102 1 97.12 103 GLN B C 1
ATOM 2604 O O . GLN B 1 103 ? 1.973 -0.36 4.172 1 97.12 103 GLN B O 1
ATOM 2609 N N . TYR B 1 104 ? 2.959 -2.174 5.066 1 96.75 104 TYR B N 1
ATOM 2610 C CA . TYR B 1 104 ? 3.539 -1.419 6.176 1 96.75 104 TYR B CA 1
ATOM 2611 C C . TYR B 1 104 ? 4.441 -0.305 5.66 1 96.75 104 TYR B C 1
ATOM 2613 O O . TYR B 1 104 ? 4.363 0.833 6.129 1 96.75 104 TYR B O 1
ATOM 2621 N N . ASP B 1 105 ? 5.305 -0.64 4.75 1 97.12 105 ASP B N 1
ATOM 2622 C CA . ASP B 1 105 ? 6.18 0.357 4.145 1 97.12 105 ASP B CA 1
ATOM 2623 C C . ASP B 1 105 ? 5.371 1.472 3.486 1 97.12 105 ASP B C 1
ATOM 2625 O O . ASP B 1 105 ? 5.676 2.652 3.658 1 97.12 105 ASP B O 1
ATOM 2629 N N . CYS B 1 106 ? 4.371 1.091 2.773 1 95.44 106 CYS B N 1
ATOM 2630 C CA . CYS B 1 106 ? 3.561 2.014 1.984 1 95.44 106 CYS B CA 1
ATOM 2631 C C . CYS B 1 106 ? 2.74 2.928 2.887 1 95.44 106 CYS B C 1
ATOM 2633 O O . CYS B 1 106 ? 2.562 4.109 2.586 1 95.44 106 CYS B O 1
ATOM 2635 N N . SER B 1 107 ? 2.307 2.398 4.012 1 93.94 107 SER B N 1
ATOM 2636 C CA . SER B 1 107 ? 1.296 3.115 4.781 1 93.94 107 SER B CA 1
ATOM 2637 C C . SER B 1 107 ? 1.894 3.721 6.047 1 93.94 107 SER B C 1
ATOM 2639 O O . SER B 1 107 ? 1.309 4.625 6.645 1 93.94 107 SER B O 1
ATOM 2641 N N . THR B 1 108 ? 3.012 3.209 6.488 1 94.56 108 THR B N 1
ATOM 2642 C CA . THR B 1 108 ? 3.51 3.623 7.797 1 94.56 108 THR B CA 1
ATOM 2643 C C . THR B 1 108 ? 4.926 4.176 7.684 1 94.56 108 THR B C 1
ATOM 2645 O O . THR B 1 108 ? 5.145 5.379 7.852 1 94.56 108 THR B O 1
ATOM 2648 N N . LEU B 1 109 ? 5.852 3.357 7.234 1 96.25 109 LEU B N 1
ATOM 2649 C CA . LEU B 1 109 ? 7.258 3.738 7.246 1 96.25 109 LEU B CA 1
ATOM 2650 C C . LEU B 1 109 ? 7.527 4.852 6.238 1 96.25 109 LEU B C 1
ATOM 2652 O O . LEU B 1 109 ? 8.031 5.914 6.605 1 96.25 109 LEU B O 1
ATOM 2656 N N . GLY B 1 110 ? 7.176 4.586 4.969 1 93.62 110 GLY B N 1
ATOM 2657 C CA . GLY B 1 110 ? 7.398 5.559 3.912 1 93.62 110 GLY B CA 1
ATOM 2658 C C . GLY B 1 110 ? 6.797 6.918 4.215 1 93.62 110 GLY B C 1
ATOM 2659 O O . GLY B 1 110 ? 7.5 7.934 4.195 1 93.62 110 GLY B O 1
ATOM 2660 N N . PRO B 1 111 ? 5.535 6.93 4.562 1 90.62 111 PRO B N 1
ATOM 2661 C CA . PRO B 1 111 ? 4.867 8.195 4.875 1 90.62 111 PRO B CA 1
ATOM 2662 C C . PRO B 1 111 ? 5.516 8.93 6.051 1 90.62 111 PRO B C 1
ATOM 2664 O O . PRO B 1 111 ? 5.637 10.156 6.023 1 90.62 111 PRO B O 1
ATOM 2667 N N . ALA B 1 112 ? 5.895 8.227 7.098 1 91.88 112 ALA B N 1
ATOM 2668 C CA . ALA B 1 112 ? 6.551 8.859 8.242 1 91.88 112 ALA B CA 1
ATOM 2669 C C . ALA B 1 112 ? 7.832 9.562 7.82 1 91.88 112 ALA B C 1
ATOM 2671 O O . ALA B 1 112 ? 8.078 10.711 8.211 1 91.88 112 ALA B O 1
ATOM 2672 N N . LEU B 1 113 ? 8.602 8.945 7.027 1 92.88 113 LEU B N 1
ATOM 2673 C CA . LEU B 1 113 ? 9.867 9.508 6.578 1 92.88 113 LEU B CA 1
ATOM 2674 C C . LEU B 1 113 ? 9.641 10.656 5.602 1 92.88 113 LEU B C 1
ATOM 2676 O O . LEU B 1 113 ? 10.297 11.695 5.695 1 92.88 113 LEU B O 1
ATOM 2680 N N . ARG B 1 114 ? 8.719 10.492 4.727 1 87.88 114 ARG B N 1
ATOM 2681 C CA . ARG B 1 114 ? 8.398 11.523 3.748 1 87.88 114 ARG B CA 1
ATOM 2682 C C . ARG B 1 114 ? 7.879 12.789 4.43 1 87.88 114 ARG B C 1
ATOM 2684 O O . ARG B 1 114 ? 8.133 13.898 3.967 1 87.88 114 ARG B O 1
ATOM 2691 N N . ALA B 1 115 ? 7.109 12.57 5.5 1 85.12 115 ALA B N 1
ATOM 2692 C CA . ALA B 1 115 ? 6.566 13.719 6.219 1 85.12 115 ALA B CA 1
ATOM 2693 C C . ALA B 1 115 ? 7.68 14.625 6.73 1 85.12 115 ALA B C 1
ATOM 2695 O O . ALA B 1 115 ? 7.582 15.852 6.637 1 85.12 115 ALA B O 1
ATOM 2696 N N . VAL B 1 116 ? 8.727 14.086 7.219 1 88.12 116 VAL B N 1
ATOM 2697 C CA . VAL B 1 116 ? 9.844 14.859 7.746 1 88.12 116 VAL B CA 1
ATOM 2698 C C . VAL B 1 116 ? 10.57 15.555 6.602 1 88.12 116 VAL B C 1
ATOM 2700 O O . VAL B 1 116 ? 10.977 16.719 6.727 1 88.12 116 VAL B O 1
ATOM 2703 N N . ILE B 1 117 ? 10.703 14.875 5.512 1 85.88 117 ILE B N 1
ATOM 2704 C CA . ILE B 1 117 ? 11.367 15.438 4.34 1 85.88 117 ILE B CA 1
ATOM 2705 C C . ILE B 1 117 ? 10.57 16.625 3.816 1 85.88 117 ILE B C 1
ATOM 2707 O O . ILE B 1 117 ? 11.141 17.688 3.529 1 85.88 117 ILE B O 1
ATOM 2711 N N . MET B 1 118 ? 9.273 16.453 3.727 1 81.31 118 MET B N 1
ATOM 2712 C CA . MET B 1 118 ? 8.422 17.516 3.213 1 81.31 118 MET B CA 1
ATOM 2713 C C . MET B 1 118 ? 8.453 18.734 4.133 1 81.31 118 MET B C 1
ATOM 2715 O O . MET B 1 118 ? 8.438 19.875 3.66 1 81.31 118 MET B O 1
ATOM 2719 N N . ASP B 1 119 ? 8.438 18.469 5.414 1 82 119 ASP B N 1
ATOM 2720 C CA . ASP B 1 119 ? 8.555 19.578 6.367 1 82 119 ASP B CA 1
ATOM 2721 C C . ASP B 1 119 ? 9.852 20.359 6.137 1 82 119 ASP B C 1
ATOM 2723 O O . ASP B 1 119 ? 9.852 21.594 6.184 1 82 119 ASP B O 1
ATOM 2727 N N . ARG B 1 120 ? 10.859 19.656 5.914 1 78.38 120 ARG B N 1
ATOM 2728 C CA . ARG B 1 120 ? 12.164 20.281 5.73 1 78.38 120 ARG B CA 1
ATOM 2729 C C . ARG B 1 120 ? 12.234 21.031 4.402 1 78.38 120 ARG B C 1
ATOM 2731 O O . ARG B 1 120 ? 12.828 22.109 4.32 1 78.38 120 ARG B O 1
ATOM 2738 N N . MET B 1 121 ? 11.609 20.484 3.436 1 77.25 121 MET B N 1
ATOM 2739 C CA . MET B 1 121 ? 11.711 21.047 2.092 1 77.25 121 MET B CA 1
ATOM 2740 C C . MET B 1 121 ? 10.742 22.219 1.917 1 77.25 121 MET B C 1
ATOM 2742 O O . MET B 1 121 ? 11.086 23.219 1.281 1 77.25 121 MET B O 1
ATOM 2746 N N . TYR B 1 122 ? 9.547 22.094 2.475 1 72.25 122 TYR B N 1
ATOM 2747 C CA . TYR B 1 122 ? 8.516 23.062 2.117 1 72.25 122 TYR B CA 1
ATOM 2748 C C . TYR B 1 122 ? 7.953 23.75 3.359 1 72.25 122 TYR B C 1
ATOM 2750 O O . TYR B 1 122 ? 7.219 24.734 3.256 1 72.25 122 TYR B O 1
ATOM 2758 N N . GLY B 1 123 ? 8.008 23.188 4.605 1 65 123 GLY B N 1
ATOM 2759 C CA . GLY B 1 123 ? 7.262 23.594 5.785 1 65 123 GLY B CA 1
ATOM 2760 C C . GLY B 1 123 ? 7.871 24.781 6.496 1 65 123 GLY B C 1
ATOM 2761 O O . GLY B 1 123 ? 7.285 25.312 7.441 1 65 123 GLY B O 1
ATOM 2762 N N . GLY B 1 124 ? 8.922 25.344 5.945 1 63.19 124 GLY B N 1
ATOM 2763 C CA . GLY B 1 124 ? 9.508 26.469 6.652 1 63.19 124 GLY B CA 1
ATOM 2764 C C . GLY B 1 124 ? 10.117 26.094 7.984 1 63.19 124 GLY B C 1
ATOM 2765 O O . GLY B 1 124 ? 10.469 26.953 8.789 1 63.19 124 GLY B O 1
ATOM 2766 N N . GLY B 1 125 ? 10.023 24.812 8.359 1 70.44 125 GLY B N 1
ATOM 2767 C CA . GLY B 1 125 ? 10.617 24.281 9.57 1 70.44 125 GLY B CA 1
ATOM 2768 C C . GLY B 1 125 ? 10.164 22.859 9.875 1 70.44 125 GLY B C 1
ATOM 2769 O O . GLY B 1 125 ? 9.336 22.297 9.156 1 70.44 125 GLY B O 1
ATOM 2770 N N . LEU B 1 126 ? 10.836 22.297 10.883 1 77.56 126 LEU B N 1
ATOM 2771 C CA . LEU B 1 126 ? 10.562 20.922 11.297 1 77.56 126 LEU B CA 1
ATOM 2772 C C . LEU B 1 126 ? 9.383 20.875 12.258 1 77.56 126 LEU B C 1
ATOM 2774 O O . LEU B 1 126 ? 9.289 21.688 13.188 1 77.56 126 LEU B O 1
ATOM 2778 N N . ASN B 1 127 ? 8.453 20.141 11.906 1 84.12 127 ASN B N 1
ATOM 2779 C CA . ASN B 1 127 ? 7.379 19.828 12.844 1 84.12 127 ASN B CA 1
ATOM 2780 C C . ASN B 1 127 ? 7.812 18.781 13.867 1 84.12 127 ASN B C 1
ATOM 2782 O O . ASN B 1 127 ? 7.93 17.594 13.547 1 84.12 127 ASN B O 1
ATOM 2786 N N . GLU B 1 128 ? 7.965 19.234 15.031 1 87.5 128 GLU B N 1
ATOM 2787 C CA . GLU B 1 128 ? 8.531 18.375 16.078 1 87.5 128 GLU B CA 1
ATOM 2788 C C . GLU B 1 128 ? 7.633 17.188 16.359 1 87.5 128 GLU B C 1
ATOM 2790 O O . GLU B 1 128 ? 8.125 16.094 16.672 1 87.5 128 GLU B O 1
ATOM 2795 N N . ASN B 1 129 ? 6.391 17.391 16.312 1 85.81 129 ASN B N 1
ATOM 2796 C CA . ASN B 1 129 ? 5.469 16.281 16.547 1 85.81 129 ASN B CA 1
ATOM 2797 C C . ASN B 1 129 ? 5.613 15.195 15.492 1 85.81 129 ASN B C 1
ATOM 2799 O O . ASN B 1 129 ? 5.633 14.008 15.828 1 85.81 129 ASN B O 1
ATOM 2803 N N . ARG B 1 130 ? 5.738 15.617 14.32 1 86.19 130 ARG B N 1
ATOM 2804 C CA . ARG B 1 130 ? 5.914 14.664 13.227 1 86.19 130 ARG B CA 1
ATOM 2805 C C . ARG B 1 130 ? 7.258 13.953 13.336 1 86.19 130 ARG B C 1
ATOM 2807 O O . ARG B 1 130 ? 7.344 12.75 13.086 1 86.19 130 ARG B O 1
ATOM 2814 N N . LEU B 1 131 ? 8.234 14.703 13.641 1 92.44 131 LEU B N 1
ATOM 2815 C CA . LEU B 1 131 ? 9.547 14.109 13.828 1 92.44 131 LEU B CA 1
ATOM 2816 C C . LEU B 1 131 ? 9.516 13.062 14.938 1 92.44 131 LEU B C 1
ATOM 2818 O O . LEU B 1 131 ? 10.062 11.969 14.781 1 92.44 131 LEU B O 1
ATOM 2822 N N . ASN B 1 132 ? 8.898 13.414 16.031 1 93.94 132 ASN B N 1
ATOM 2823 C CA . ASN B 1 132 ? 8.812 12.484 17.156 1 93.94 132 ASN B CA 1
ATOM 2824 C C . ASN B 1 132 ? 8.023 11.234 16.781 1 93.94 132 ASN B C 1
ATOM 2826 O O . ASN B 1 132 ? 8.375 10.125 17.188 1 93.94 132 ASN B O 1
ATOM 2830 N N . GLN B 1 133 ? 7.016 11.406 16 1 91.62 133 GLN B N 1
ATOM 2831 C CA . GLN B 1 133 ? 6.238 10.266 15.523 1 91.62 133 GLN B CA 1
ATOM 2832 C C . GLN B 1 133 ? 7.082 9.359 14.633 1 91.62 133 GLN B C 1
ATOM 2834 O O . GLN B 1 133 ? 6.965 8.133 14.695 1 91.62 133 GLN B O 1
ATOM 2839 N N . THR B 1 134 ? 7.812 9.984 13.82 1 95.25 134 THR B N 1
ATOM 2840 C CA . THR B 1 134 ? 8.695 9.227 12.938 1 95.25 134 THR B CA 1
ATOM 2841 C C . THR B 1 134 ? 9.727 8.445 13.75 1 95.25 134 THR B C 1
ATOM 2843 O O . THR B 1 134 ? 9.961 7.262 13.484 1 95.25 134 THR B O 1
ATOM 2846 N N . LYS B 1 135 ? 10.273 9.078 14.75 1 96.69 135 LYS B N 1
ATOM 2847 C CA . LYS B 1 135 ? 11.234 8.406 15.625 1 96.69 135 LYS B CA 1
ATOM 2848 C C . LYS B 1 135 ? 10.586 7.219 16.344 1 96.69 135 LYS B C 1
ATOM 2850 O O . LYS B 1 135 ? 11.211 6.164 16.484 1 96.69 135 LYS B O 1
ATOM 2855 N N . GLU B 1 136 ? 9.367 7.375 16.75 1 95.19 136 GLU B N 1
ATOM 2856 C CA . GLU B 1 136 ? 8.648 6.281 17.391 1 95.19 136 GLU B CA 1
ATOM 2857 C C . GLU B 1 136 ? 8.398 5.137 16.406 1 95.19 136 GLU B C 1
ATOM 2859 O O . GLU B 1 136 ? 8.484 3.965 16.781 1 95.19 136 GLU B O 1
ATOM 2864 N N . THR B 1 137 ? 8.055 5.469 15.203 1 96.06 137 THR B N 1
ATOM 2865 C CA . THR B 1 137 ? 7.871 4.465 14.164 1 96.06 137 THR B CA 1
ATOM 2866 C C . THR B 1 137 ? 9.148 3.658 13.961 1 96.06 137 THR B C 1
ATOM 2868 O O . THR B 1 137 ? 9.109 2.428 13.898 1 96.06 137 THR B O 1
ATOM 2871 N N . LEU B 1 138 ? 10.258 4.324 13.906 1 97.44 138 LEU B N 1
ATOM 2872 C CA . LEU B 1 138 ? 11.547 3.672 13.711 1 97.44 138 LEU B CA 1
ATOM 2873 C C . LEU B 1 138 ? 11.914 2.82 14.914 1 97.44 138 LEU B C 1
ATOM 2875 O O . LEU B 1 138 ? 12.492 1.741 14.766 1 97.44 138 LEU B O 1
ATOM 2879 N N . LYS B 1 139 ? 11.578 3.316 16.078 1 97 139 LYS B N 1
ATOM 2880 C CA . LYS B 1 139 ? 11.828 2.549 17.297 1 97 139 LYS B CA 1
ATOM 2881 C C . LYS B 1 139 ? 11.039 1.242 17.297 1 97 139 LYS B C 1
ATOM 2883 O O . LYS B 1 139 ? 11.578 0.183 17.625 1 97 139 LYS B O 1
ATOM 2888 N N . THR B 1 140 ? 9.805 1.332 16.938 1 95.88 140 THR B N 1
ATOM 2889 C CA . THR B 1 140 ? 8.953 0.147 16.859 1 95.88 140 THR B CA 1
ATOM 2890 C C . THR B 1 140 ? 9.5 -0.841 15.836 1 95.88 140 THR B C 1
ATOM 2892 O O . THR B 1 140 ? 9.586 -2.041 16.109 1 95.88 140 THR B O 1
ATOM 2895 N N . LEU B 1 141 ? 9.859 -0.352 14.688 1 97.12 141 LEU B N 1
ATOM 2896 C CA . LEU B 1 141 ? 10.422 -1.2 13.648 1 97.12 141 LEU B CA 1
ATOM 2897 C C . LEU B 1 141 ? 11.703 -1.876 14.133 1 97.12 141 LEU B C 1
ATOM 2899 O O . LEU B 1 141 ? 11.914 -3.064 13.883 1 97.12 141 LEU B O 1
ATOM 2903 N N . ASN B 1 142 ? 12.531 -1.109 14.82 1 97.06 142 ASN B N 1
ATOM 2904 C CA . ASN B 1 142 ? 13.766 -1.652 15.375 1 97.06 142 ASN B CA 1
ATOM 2905 C C . ASN B 1 142 ? 13.484 -2.83 16.312 1 97.06 142 ASN B C 1
ATOM 2907 O O . ASN B 1 142 ? 14.188 -3.844 16.266 1 97.06 142 ASN B O 1
ATOM 2911 N N . GLU B 1 143 ? 12.484 -2.715 17.094 1 95.12 143 GLU B N 1
ATOM 2912 C CA . GLU B 1 143 ? 12.117 -3.779 18.031 1 95.12 143 GLU B CA 1
ATOM 2913 C C . GLU B 1 143 ? 11.578 -5 17.281 1 95.12 143 GLU B C 1
ATOM 2915 O O . GLU B 1 143 ? 11.859 -6.137 17.656 1 95.12 143 GLU B O 1
ATOM 2920 N N . VAL B 1 144 ? 10.844 -4.758 16.297 1 95.25 144 VAL B N 1
ATOM 2921 C CA . VAL B 1 144 ? 10.305 -5.855 15.5 1 95.25 144 VAL B CA 1
ATOM 2922 C C . VAL B 1 144 ? 11.445 -6.617 14.828 1 95.25 144 VAL B C 1
ATOM 2924 O O . VAL B 1 144 ? 11.461 -7.848 14.828 1 95.25 144 VAL B O 1
ATOM 2927 N N . LEU B 1 145 ? 12.383 -5.902 14.258 1 96.12 145 LEU B N 1
ATOM 2928 C CA . LEU B 1 145 ? 13.508 -6.516 13.57 1 96.12 145 LEU B CA 1
ATOM 2929 C C . LEU B 1 145 ? 14.375 -7.305 14.547 1 96.12 145 LEU B C 1
ATOM 2931 O O . LEU B 1 145 ? 14.969 -8.32 14.172 1 96.12 145 LEU B O 1
ATOM 2935 N N . LYS B 1 146 ? 14.438 -6.852 15.758 1 93.88 146 LYS B N 1
ATOM 2936 C CA . LYS B 1 146 ? 15.141 -7.59 16.797 1 93.88 146 LYS B CA 1
ATOM 2937 C C . LYS B 1 146 ? 14.562 -8.992 16.984 1 93.88 146 LYS B C 1
ATOM 2939 O O . LYS B 1 146 ? 15.305 -9.961 17.141 1 93.88 146 LYS B O 1
ATOM 2944 N N . ALA B 1 147 ? 13.312 -9.047 16.844 1 91 147 ALA B N 1
ATOM 2945 C CA . ALA B 1 147 ? 12.617 -10.305 17.094 1 91 147 ALA B CA 1
ATOM 2946 C C . ALA B 1 147 ? 12.719 -11.242 15.883 1 91 147 ALA B C 1
ATOM 2948 O O . ALA B 1 147 ? 12.5 -12.445 16.016 1 91 147 ALA B O 1
ATOM 2949 N N . LEU B 1 148 ? 13.062 -10.617 14.742 1 86.44 148 LEU B N 1
ATOM 2950 C CA . LEU B 1 148 ? 13.133 -11.414 13.531 1 86.44 148 LEU B CA 1
ATOM 2951 C C . LEU B 1 148 ? 14.477 -12.125 13.422 1 86.44 148 LEU B C 1
ATOM 2953 O O . LEU B 1 148 ? 15.516 -11.547 13.766 1 86.44 148 LEU B O 1
ATOM 2957 N N . GLU B 1 149 ? 14.742 -13.281 13.57 1 75.75 149 GLU B N 1
ATOM 2958 C CA . GLU B 1 149 ? 15.914 -14.148 13.594 1 75.75 149 GLU B CA 1
ATOM 2959 C C . GLU B 1 149 ? 16.578 -14.219 12.227 1 75.75 149 GLU B C 1
ATOM 2961 O O . GLU B 1 149 ? 17.625 -14.859 12.062 1 75.75 149 GLU B O 1
ATOM 2966 N N . GLY B 1 150 ? 16.312 -13.602 11.305 1 84 150 GLY B N 1
ATOM 2967 C CA . GLY B 1 150 ? 16.844 -13.789 9.961 1 84 150 GLY B CA 1
ATOM 2968 C C . GLY B 1 150 ? 17.688 -12.625 9.484 1 84 150 GLY B C 1
ATOM 2969 O O . GLY B 1 150 ? 17.828 -11.617 10.188 1 84 150 GLY B O 1
ATOM 2970 N N . ARG B 1 151 ? 18.359 -12.883 8.32 1 94.12 151 ARG B N 1
ATOM 2971 C CA . ARG B 1 151 ? 19.188 -11.875 7.672 1 94.12 151 ARG B CA 1
ATOM 2972 C C . ARG B 1 151 ? 18.328 -10.766 7.082 1 94.12 151 ARG B C 1
ATOM 2974 O O . ARG B 1 151 ? 18.734 -9.602 7.07 1 94.12 151 ARG B O 1
ATOM 2981 N N . TYR B 1 152 ? 17.219 -11.125 6.621 1 97.69 152 TYR B N 1
ATOM 2982 C CA . TYR B 1 152 ? 16.281 -10.18 6.008 1 97.69 152 TYR B CA 1
ATOM 2983 C C . TYR B 1 152 ? 14.953 -10.18 6.742 1 97.69 152 TYR B C 1
ATOM 2985 O O . TYR B 1 152 ? 14.859 -10.641 7.883 1 97.69 152 TYR B O 1
ATOM 2993 N N . LEU B 1 153 ? 13.883 -9.578 6.223 1 96.69 153 LEU B N 1
ATOM 2994 C CA . LEU B 1 153 ? 12.625 -9.352 6.93 1 96.69 153 LEU B CA 1
ATOM 2995 C C . LEU B 1 153 ? 11.969 -10.672 7.312 1 96.69 153 LEU B C 1
ATOM 2997 O O . LEU B 1 153 ? 11.344 -10.773 8.375 1 96.69 153 LEU B O 1
ATOM 3001 N N . LEU B 1 154 ? 11.992 -11.656 6.445 1 94 154 LEU B N 1
ATOM 3002 C CA . LEU B 1 154 ? 11.266 -12.891 6.727 1 94 154 LEU B CA 1
ATOM 3003 C C . LEU B 1 154 ? 12.227 -14.016 7.086 1 94 154 LEU B C 1
ATOM 3005 O O . LEU B 1 154 ? 11.938 -14.828 7.965 1 94 154 LEU B O 1
ATOM 3009 N N . ASP B 1 155 ? 13.344 -14.148 6.445 1 93.31 155 ASP B N 1
ATOM 3010 C CA . ASP B 1 155 ? 14.359 -15.172 6.684 1 93.31 155 ASP B CA 1
ATOM 3011 C C . ASP B 1 155 ? 15.695 -14.773 6.055 1 93.31 155 ASP B C 1
ATOM 3013 O O . ASP B 1 155 ? 16.109 -13.617 6.145 1 93.31 155 ASP B O 1
ATOM 3017 N N . ASP B 1 156 ? 16.312 -15.789 5.484 1 94.94 156 ASP B N 1
ATOM 3018 C CA . ASP B 1 156 ? 17.625 -15.508 4.918 1 94.94 156 ASP B CA 1
ATOM 3019 C C . ASP B 1 156 ? 17.531 -15.266 3.412 1 94.94 156 ASP B C 1
ATOM 3021 O O . ASP B 1 156 ? 18.547 -15.219 2.723 1 94.94 156 ASP B O 1
ATOM 3025 N N . GLN B 1 157 ? 16.406 -15.125 2.943 1 95.12 157 GLN B N 1
ATOM 3026 C CA . GLN B 1 157 ? 16.203 -14.828 1.528 1 95.12 157 GLN B CA 1
ATOM 3027 C C . GLN B 1 157 ? 15.578 -13.453 1.337 1 95.12 157 GLN B C 1
ATOM 3029 O O . GLN B 1 157 ? 14.602 -13.109 2.006 1 95.12 157 GLN B O 1
ATOM 3034 N N . ILE B 1 158 ? 16.156 -12.727 0.413 1 97.62 158 ILE B N 1
ATOM 3035 C CA . ILE B 1 158 ? 15.656 -11.398 0.083 1 97.62 158 ILE B CA 1
ATOM 3036 C C . ILE B 1 158 ? 14.312 -11.508 -0.631 1 97.62 158 ILE B C 1
ATOM 3038 O O . ILE B 1 158 ? 14.125 -12.391 -1.472 1 97.62 158 ILE B O 1
ATOM 3042 N N . THR B 1 159 ? 13.391 -10.656 -0.259 1 98.44 159 THR B N 1
ATOM 3043 C CA . THR B 1 159 ? 12.117 -10.547 -0.968 1 98.44 159 THR B CA 1
ATOM 3044 C C . THR B 1 159 ? 11.906 -9.125 -1.48 1 98.44 159 THR B C 1
ATOM 3046 O O . THR B 1 159 ? 12.695 -8.227 -1.182 1 98.44 159 THR B O 1
ATOM 3049 N N . VAL B 1 160 ? 10.891 -8.906 -2.25 1 98.75 160 VAL B N 1
ATOM 3050 C CA . VAL B 1 160 ? 10.547 -7.594 -2.785 1 98.75 160 VAL B CA 1
ATOM 3051 C C . VAL B 1 160 ? 10.25 -6.629 -1.639 1 98.75 160 VAL B C 1
ATOM 3053 O O . VAL B 1 160 ? 10.508 -5.426 -1.748 1 98.75 160 VAL B O 1
ATOM 3056 N N . ALA B 1 161 ? 9.75 -7.113 -0.494 1 98.62 161 ALA B N 1
ATOM 3057 C CA . ALA B 1 161 ? 9.492 -6.258 0.664 1 98.62 161 ALA B CA 1
ATOM 3058 C C . ALA B 1 161 ? 10.797 -5.672 1.209 1 98.62 161 ALA B C 1
ATOM 3060 O O . ALA B 1 161 ? 10.844 -4.504 1.595 1 98.62 161 ALA B O 1
ATOM 3061 N N . ASP B 1 162 ? 11.82 -6.484 1.257 1 98.62 162 ASP B N 1
ATOM 3062 C CA . ASP B 1 162 ? 13.125 -5.984 1.68 1 98.62 162 ASP B CA 1
ATOM 3063 C C . ASP B 1 162 ? 13.594 -4.848 0.776 1 98.62 162 ASP B C 1
ATOM 3065 O O . ASP B 1 162 ? 14.102 -3.834 1.26 1 98.62 162 ASP B O 1
ATOM 3069 N N . ILE B 1 163 ? 13.453 -5.02 -0.468 1 98.62 163 ILE B N 1
ATOM 3070 C CA . ILE B 1 163 ? 13.938 -4.066 -1.459 1 98.62 163 ILE B CA 1
ATOM 3071 C C . ILE B 1 163 ? 13.188 -2.744 -1.312 1 98.62 163 ILE B C 1
ATOM 3073 O O . ILE B 1 163 ? 13.805 -1.68 -1.246 1 98.62 163 ILE B O 1
ATOM 3077 N N . SER B 1 164 ? 11.875 -2.814 -1.271 1 98.44 164 SER B N 1
ATOM 3078 C CA . SER B 1 164 ? 11.055 -1.622 -1.128 1 98.44 164 SER B CA 1
ATOM 3079 C C . SER B 1 164 ? 11.398 -0.854 0.142 1 98.44 164 SER B C 1
ATOM 3081 O O . SER B 1 164 ? 11.633 0.356 0.098 1 98.44 164 SER B O 1
ATOM 3083 N N . MET B 1 165 ? 11.461 -1.548 1.248 1 98.06 165 MET B N 1
ATOM 3084 C CA . MET B 1 165 ? 11.727 -0.909 2.533 1 98.06 165 MET B CA 1
ATOM 3085 C C . MET B 1 165 ? 13.141 -0.34 2.574 1 98.06 165 MET B C 1
ATOM 3087 O O . MET B 1 165 ? 13.383 0.692 3.203 1 98.06 165 MET B O 1
ATOM 3091 N N . TYR B 1 166 ? 14.102 -1.04 1.926 1 97.69 166 TYR B N 1
ATOM 3092 C CA . TYR B 1 166 ? 15.469 -0.544 1.85 1 97.69 166 TYR B CA 1
ATOM 3093 C C . TYR B 1 166 ? 15.516 0.844 1.221 1 97.69 166 TYR B C 1
ATOM 3095 O O . TYR B 1 166 ? 16.125 1.762 1.769 1 97.69 166 TYR B O 1
ATOM 3103 N N . PHE B 1 167 ? 14.859 1.038 0.123 1 96.69 167 PHE B N 1
ATOM 3104 C CA . PHE B 1 167 ? 14.93 2.318 -0.572 1 96.69 167 PHE B CA 1
ATOM 3105 C C . PHE B 1 167 ? 14.148 3.389 0.179 1 96.69 167 PHE B C 1
ATOM 3107 O O . PHE B 1 167 ? 14.508 4.566 0.142 1 96.69 167 PHE B O 1
ATOM 3114 N N . SER B 1 168 ? 13.07 3 0.927 1 96.19 168 SER B N 1
ATOM 3115 C CA . SER B 1 168 ? 12.422 3.947 1.829 1 96.19 168 SER B CA 1
ATOM 3116 C C . SER B 1 168 ? 13.383 4.414 2.922 1 96.19 168 SER B C 1
ATOM 3118 O O . SER B 1 168 ? 13.453 5.605 3.223 1 96.19 168 SER B O 1
ATOM 3120 N N . CYS B 1 169 ? 14.141 3.506 3.473 1 96.19 169 CYS B N 1
ATOM 3121 C CA . CYS B 1 169 ? 15.016 3.787 4.605 1 96.19 169 CYS B CA 1
ATOM 3122 C C . CYS B 1 169 ? 16.219 4.621 4.172 1 96.19 169 CYS B C 1
ATOM 3124 O O . CYS B 1 169 ? 16.891 5.227 5.004 1 96.19 169 CYS B O 1
ATOM 3126 N N . ASN B 1 170 ? 16.516 4.684 2.875 1 93.38 170 ASN B N 1
ATOM 3127 C CA . ASN B 1 170 ? 17.578 5.578 2.402 1 93.38 170 ASN B CA 1
ATOM 3128 C C . ASN B 1 170 ? 17.297 7.023 2.809 1 93.38 170 ASN B C 1
ATOM 3130 O O . ASN B 1 170 ? 18.234 7.809 2.977 1 93.38 170 ASN B O 1
ATOM 3134 N N . MET B 1 171 ? 16.094 7.328 2.982 1 89.06 171 MET B N 1
ATOM 3135 C CA . MET B 1 171 ? 15.711 8.688 3.346 1 89.06 171 MET B CA 1
ATOM 3136 C C . MET B 1 171 ? 16.266 9.07 4.711 1 89.06 171 MET B C 1
ATOM 3138 O O . MET B 1 171 ? 16.516 10.242 4.98 1 89.06 171 MET B O 1
ATOM 3142 N N . ILE B 1 172 ? 16.406 8.078 5.57 1 90.88 172 ILE B N 1
ATOM 3143 C CA . ILE B 1 172 ? 16.969 8.344 6.895 1 90.88 172 ILE B CA 1
ATOM 3144 C C . ILE B 1 172 ? 18.359 8.945 6.754 1 90.88 172 ILE B C 1
ATOM 3146 O O . ILE B 1 172 ? 18.734 9.852 7.508 1 90.88 172 ILE B O 1
ATOM 3150 N N . GLU B 1 173 ? 19.078 8.516 5.754 1 86.19 173 GLU B N 1
ATOM 3151 C CA . GLU B 1 173 ? 20.438 8.977 5.547 1 86.19 173 GLU B CA 1
ATOM 3152 C C . GLU B 1 173 ? 20.469 10.43 5.074 1 86.19 173 GLU B C 1
ATOM 3154 O O . GLU B 1 173 ? 21.484 11.109 5.195 1 86.19 173 GLU B O 1
ATOM 3159 N N . VAL B 1 174 ? 19.422 10.891 4.598 1 80.69 174 VAL B N 1
ATOM 3160 C CA . VAL B 1 174 ? 19.359 12.227 4.016 1 80.69 174 VAL B CA 1
ATOM 3161 C C . VAL B 1 174 ? 18.828 13.219 5.055 1 80.69 174 VAL B C 1
ATOM 3163 O O . VAL B 1 174 ? 19.047 14.43 4.93 1 80.69 174 VAL B O 1
ATOM 3166 N N . LEU B 1 175 ? 18.188 12.703 6.039 1 84.88 175 LEU B N 1
ATOM 3167 C CA . LEU B 1 175 ? 17.578 13.547 7.062 1 84.88 175 LEU B CA 1
ATOM 3168 C C . LEU B 1 175 ? 18.547 13.773 8.219 1 84.88 175 LEU B C 1
ATOM 3170 O O . LEU B 1 175 ? 18.938 12.82 8.906 1 84.88 175 LEU B O 1
ATOM 3174 N N . PRO B 1 176 ? 18.938 14.984 8.438 1 83 176 PRO B N 1
ATOM 3175 C CA . PRO B 1 176 ? 19.875 15.258 9.531 1 83 176 PRO B CA 1
ATOM 3176 C C . PRO B 1 176 ? 19.266 14.992 10.906 1 83 176 PRO B C 1
ATOM 3178 O O . PRO B 1 176 ? 19.984 14.852 11.891 1 83 176 PRO B O 1
ATOM 3181 N N . ASP B 1 177 ? 18.016 14.898 11.008 1 88 177 ASP B N 1
ATOM 3182 C CA . ASP B 1 177 ? 17.297 14.766 12.273 1 88 177 ASP B CA 1
ATOM 3183 C C . ASP B 1 177 ? 17.234 13.312 12.719 1 88 177 ASP B C 1
ATOM 3185 O O . ASP B 1 177 ? 16.844 13.016 13.852 1 88 177 ASP B O 1
ATOM 3189 N N . LEU B 1 178 ? 17.609 12.5 11.812 1 92.62 178 LEU B N 1
ATOM 3190 C CA . LEU B 1 178 ? 17.562 11.07 12.078 1 92.62 178 LEU B CA 1
ATOM 3191 C C . LEU B 1 178 ? 18.938 10.43 11.875 1 92.62 178 LEU B C 1
ATOM 3193 O O . LEU B 1 178 ? 19.703 10.875 11.016 1 92.62 178 LEU B O 1
ATOM 3197 N N . GLU B 1 179 ? 19.203 9.414 12.711 1 92.81 179 GLU B N 1
ATOM 3198 C CA . GLU B 1 179 ? 20.438 8.648 12.578 1 92.81 179 GLU B CA 1
ATOM 3199 C C . GLU B 1 179 ? 20.156 7.145 12.609 1 92.81 179 GLU B C 1
ATOM 3201 O O . GLU B 1 179 ? 19.625 6.625 13.586 1 92.81 179 GLU B O 1
ATOM 3206 N N . MET B 1 180 ? 20.547 6.5 11.562 1 93.69 180 MET B N 1
ATOM 3207 C CA . MET B 1 180 ? 20.344 5.062 11.438 1 93.69 180 MET B CA 1
ATOM 3208 C C . MET B 1 180 ? 20.953 4.324 12.625 1 93.69 180 MET B C 1
ATOM 3210 O O . MET B 1 180 ? 20.391 3.342 13.109 1 93.69 180 MET B O 1
ATOM 3214 N N . SER B 1 181 ? 22.078 4.797 13.102 1 94.62 181 SER B N 1
ATOM 3215 C CA . SER B 1 181 ? 22.828 4.137 14.156 1 94.62 181 SER B CA 1
ATOM 3216 C C . SER B 1 181 ? 22.062 4.145 15.477 1 94.62 181 SER B C 1
ATOM 3218 O O . SER B 1 181 ? 22.406 3.408 16.406 1 94.62 181 SER B O 1
ATOM 3220 N N . ASP B 1 182 ? 21.047 4.996 15.625 1 96.25 182 ASP B N 1
ATOM 3221 C CA . ASP B 1 182 ? 20.234 5.043 16.828 1 96.25 182 ASP B CA 1
ATOM 3222 C C . ASP B 1 182 ? 19.359 3.795 16.938 1 96.25 182 ASP B C 1
ATOM 3224 O O . ASP B 1 182 ? 18.797 3.518 18 1 96.25 182 ASP B O 1
ATOM 3228 N N . TYR B 1 183 ? 19.281 3.029 15.812 1 97.06 183 TYR B N 1
ATOM 3229 C CA . TYR B 1 183 ? 18.422 1.845 15.719 1 97.06 183 TYR B CA 1
ATOM 3230 C C . TYR B 1 183 ? 19.25 0.619 15.336 1 97.06 183 TYR B C 1
ATOM 3232 O O . TYR B 1 183 ? 19.328 0.268 14.156 1 97.06 183 TYR B O 1
ATOM 3240 N N . GLU B 1 184 ? 19.688 -0.091 16.312 1 96.62 184 GLU B N 1
ATOM 3241 C CA . GLU B 1 184 ? 20.703 -1.126 16.156 1 96.62 184 GLU B CA 1
ATOM 3242 C C . GLU B 1 184 ? 20.25 -2.205 15.18 1 96.62 184 GLU B C 1
ATOM 3244 O O . GLU B 1 184 ? 20.984 -2.561 14.258 1 96.62 184 GLU B O 1
ATOM 3249 N N . HIS B 1 185 ? 19.078 -2.75 15.406 1 97.12 185 HIS B N 1
ATOM 3250 C CA . HIS B 1 185 ? 18.609 -3.871 14.602 1 97.12 185 HIS B CA 1
ATOM 3251 C C . HIS B 1 185 ? 18.203 -3.416 13.203 1 97.12 185 HIS B C 1
ATOM 3253 O O . HIS B 1 185 ? 18.406 -4.145 12.227 1 97.12 185 HIS B O 1
ATOM 3259 N N . LEU B 1 186 ? 17.625 -2.25 13.148 1 97.38 186 LEU B N 1
ATOM 3260 C CA . LEU B 1 186 ? 17.344 -1.665 11.836 1 97.38 186 LEU B CA 1
ATOM 3261 C C . LEU B 1 186 ? 18.641 -1.429 11.07 1 97.38 186 LEU B C 1
ATOM 3263 O O . LEU B 1 186 ? 18.719 -1.688 9.867 1 97.38 186 LEU B O 1
ATOM 3267 N N . CYS B 1 187 ? 19.641 -0.957 11.758 1 96.94 187 CYS B N 1
ATOM 3268 C CA . CYS B 1 187 ? 20.938 -0.695 11.156 1 96.94 187 CYS B CA 1
ATOM 3269 C C . CYS B 1 187 ? 21.562 -1.977 10.602 1 96.94 187 CYS B C 1
ATOM 3271 O O . CYS B 1 187 ? 22.109 -1.982 9.5 1 96.94 187 CYS B O 1
ATOM 3273 N N . LYS B 1 188 ? 21.5 -3.002 11.336 1 97 188 LYS B N 1
ATOM 3274 C CA . LYS B 1 188 ? 22.016 -4.289 10.898 1 97 188 LYS B CA 1
ATOM 3275 C C . LYS B 1 188 ? 21.328 -4.77 9.633 1 97 188 LYS B C 1
ATOM 3277 O O . LYS B 1 188 ? 21.969 -5.172 8.672 1 97 188 LYS B O 1
ATOM 3282 N N . TRP B 1 189 ? 19.984 -4.781 9.617 1 97.94 189 TRP B N 1
ATOM 3283 C CA . TRP B 1 189 ? 19.203 -5.164 8.445 1 97.94 189 TRP B CA 1
ATOM 3284 C C . TRP B 1 189 ? 19.562 -4.293 7.246 1 97.94 189 TRP B C 1
ATOM 3286 O O . TRP B 1 189 ? 19.766 -4.801 6.141 1 97.94 189 TRP B O 1
ATOM 3296 N N . TYR B 1 190 ? 19.672 -3.021 7.52 1 97.44 190 TYR B N 1
ATOM 3297 C CA . TYR B 1 190 ? 19.969 -2.055 6.469 1 97.44 190 TYR B CA 1
ATOM 3298 C C . TYR B 1 190 ? 21.328 -2.33 5.852 1 97.44 190 TYR B C 1
ATOM 3300 O O . TYR B 1 190 ? 21.5 -2.23 4.633 1 97.44 190 TYR B O 1
ATOM 3308 N N . LYS B 1 191 ? 22.312 -2.633 6.625 1 96.75 191 LYS B N 1
ATOM 3309 C CA . LYS B 1 191 ? 23.641 -2.977 6.133 1 96.75 191 LYS B CA 1
ATOM 3310 C C . LYS B 1 191 ? 23.594 -4.215 5.242 1 96.75 191 LYS B C 1
ATOM 3312 O O . LYS B 1 191 ? 24.25 -4.262 4.195 1 96.75 191 LYS B O 1
ATOM 3317 N N . ASN B 1 192 ? 22.891 -5.238 5.707 1 97.38 192 ASN B N 1
ATOM 3318 C CA . ASN B 1 192 ? 22.719 -6.426 4.879 1 97.38 192 ASN B CA 1
ATOM 3319 C C . ASN B 1 192 ? 22.094 -6.078 3.527 1 97.38 192 ASN B C 1
ATOM 3321 O O . ASN B 1 192 ? 22.562 -6.57 2.492 1 97.38 192 ASN B O 1
ATOM 3325 N N . MET B 1 193 ? 21.125 -5.238 3.541 1 97.88 193 MET B N 1
ATOM 3326 C CA . MET B 1 193 ? 20.453 -4.852 2.303 1 97.88 193 MET B CA 1
ATOM 3327 C C . MET B 1 193 ? 21.359 -4.012 1.423 1 97.88 193 MET B C 1
ATOM 3329 O O . MET B 1 193 ? 21.328 -4.125 0.197 1 97.88 193 MET B O 1
ATOM 3333 N N . THR B 1 194 ? 22.109 -3.145 2.059 1 96.5 194 THR B N 1
ATOM 3334 C CA . THR B 1 194 ? 23.062 -2.346 1.3 1 96.5 194 THR B CA 1
ATOM 3335 C C . THR B 1 194 ? 24.016 -3.242 0.519 1 96.5 194 THR B C 1
ATOM 3337 O O . THR B 1 194 ? 24.281 -3.006 -0.664 1 96.5 194 THR B O 1
ATOM 3340 N N . GLU B 1 195 ? 24.5 -4.227 1.176 1 96.75 195 GLU B N 1
ATOM 3341 C CA . GLU B 1 195 ? 25.375 -5.184 0.512 1 96.75 195 GLU B CA 1
ATOM 3342 C C . GLU B 1 195 ? 24.672 -5.848 -0.669 1 96.75 195 GLU B C 1
ATOM 3344 O O . GLU B 1 195 ? 25.25 -5.965 -1.754 1 96.75 195 GLU B O 1
ATOM 3349 N N . ALA B 1 196 ? 23.484 -6.324 -0.461 1 97.12 196 ALA B N 1
ATOM 3350 C CA . ALA B 1 196 ? 22.719 -6.984 -1.511 1 97.12 196 ALA B CA 1
ATOM 3351 C C . ALA B 1 196 ? 22.469 -6.043 -2.684 1 97.12 196 ALA B C 1
ATOM 3353 O O . ALA B 1 196 ? 22.562 -6.449 -3.846 1 97.12 196 ALA B O 1
ATOM 3354 N N . MET B 1 197 ? 22.094 -4.77 -2.408 1 97.06 197 MET B N 1
ATOM 3355 C CA . MET B 1 197 ? 21.781 -3.801 -3.453 1 97.06 197 MET B CA 1
ATOM 3356 C C . MET B 1 197 ? 23.031 -3.387 -4.219 1 97.06 197 MET B C 1
ATOM 3358 O O . MET B 1 197 ? 22.969 -3.117 -5.418 1 97.06 197 MET B O 1
ATOM 3362 N N . ASN B 1 198 ? 24.156 -3.307 -3.52 1 96 198 ASN B N 1
ATOM 3363 C CA . ASN B 1 198 ? 25.406 -3.031 -4.195 1 96 198 ASN B CA 1
ATOM 3364 C C . ASN B 1 198 ? 25.719 -4.078 -5.266 1 96 198 ASN B C 1
ATOM 3366 O O . ASN B 1 198 ? 26.25 -3.752 -6.324 1 96 198 ASN B O 1
ATOM 3370 N N . ALA B 1 199 ? 25.375 -5.309 -4.996 1 95.38 199 ALA B N 1
ATOM 3371 C CA . ALA B 1 199 ? 25.625 -6.402 -5.934 1 95.38 199 ALA B CA 1
ATOM 3372 C C . ALA B 1 199 ? 24.797 -6.242 -7.199 1 95.38 199 ALA B C 1
ATOM 3374 O O . ALA B 1 199 ? 25.188 -6.73 -8.266 1 95.38 199 ALA B O 1
ATOM 3375 N N . VAL B 1 200 ? 23.672 -5.531 -7.109 1 95.31 200 VAL B N 1
ATOM 3376 C CA . VAL B 1 200 ? 22.766 -5.395 -8.25 1 95.31 200 VAL B CA 1
ATOM 3377 C C . VAL B 1 200 ? 22.984 -4.035 -8.914 1 95.31 200 VAL B C 1
ATOM 3379 O O . VAL B 1 200 ? 22.516 -3.803 -10.031 1 95.31 200 VAL B O 1
ATOM 3382 N N . ASP B 1 201 ? 23.688 -3.156 -8.266 1 95.88 201 ASP B N 1
ATOM 3383 C CA . ASP B 1 201 ? 23.969 -1.818 -8.773 1 95.88 201 ASP B CA 1
ATOM 3384 C C . ASP B 1 201 ? 25.219 -1.823 -9.656 1 95.88 201 ASP B C 1
ATOM 3386 O O . ASP B 1 201 ? 26.156 -1.063 -9.414 1 95.88 201 ASP B O 1
ATOM 3390 N N . HIS B 1 202 ? 25.188 -2.502 -10.75 1 92.25 202 HIS B N 1
ATOM 3391 C CA . HIS B 1 202 ? 26.328 -2.77 -11.609 1 92.25 202 HIS B CA 1
ATOM 3392 C C . HIS B 1 202 ? 26.797 -1.504 -12.328 1 92.25 202 HIS B C 1
ATOM 3394 O O . HIS B 1 202 ? 27.953 -1.401 -12.734 1 92.25 202 HIS B O 1
ATOM 3400 N N . ASP B 1 203 ? 25.922 -0.565 -12.516 1 93.5 203 ASP B N 1
ATOM 3401 C CA . ASP B 1 203 ? 26.266 0.628 -13.281 1 93.5 203 ASP B CA 1
ATOM 3402 C C . ASP B 1 203 ? 26.375 1.854 -12.375 1 93.5 203 ASP B C 1
ATOM 3404 O O . ASP B 1 203 ? 26.594 2.967 -12.852 1 93.5 203 ASP B O 1
ATOM 3408 N N . GLY B 1 204 ? 26.109 1.722 -11.102 1 93.81 204 GLY B N 1
ATOM 3409 C CA . GLY B 1 204 ? 26.234 2.801 -10.141 1 93.81 204 GLY B CA 1
ATOM 3410 C C . GLY B 1 204 ? 25.031 3.713 -10.102 1 93.81 204 GLY B C 1
ATOM 3411 O O . GLY B 1 204 ? 25.062 4.785 -9.5 1 93.81 204 GLY B O 1
ATOM 3412 N N . LEU B 1 205 ? 24.031 3.314 -10.734 1 93.12 205 LEU B N 1
ATOM 3413 C CA . LEU B 1 205 ? 22.844 4.141 -10.867 1 93.12 205 LEU B CA 1
ATOM 3414 C C . LEU B 1 205 ? 22.219 4.426 -9.508 1 93.12 205 LEU B C 1
ATOM 3416 O O . LEU B 1 205 ? 21.859 5.566 -9.203 1 93.12 205 LEU B O 1
ATOM 3420 N N . PHE B 1 206 ? 22.062 3.406 -8.68 1 92.81 206 PHE B N 1
ATOM 3421 C CA . PHE B 1 206 ? 21.438 3.584 -7.375 1 92.81 206 PHE B CA 1
ATOM 3422 C C . PHE B 1 206 ? 22.281 4.496 -6.488 1 92.81 206 PHE B C 1
ATOM 3424 O O . PHE B 1 206 ? 21.75 5.406 -5.844 1 92.81 206 PHE B O 1
ATOM 3431 N N . ALA B 1 207 ? 23.578 4.23 -6.5 1 91.38 207 ALA B N 1
ATOM 3432 C CA . ALA B 1 207 ? 24.484 5.047 -5.699 1 91.38 207 ALA B CA 1
ATOM 3433 C C . ALA B 1 207 ? 24.391 6.516 -6.102 1 91.38 207 ALA B C 1
ATOM 3435 O O . ALA B 1 207 ? 24.297 7.398 -5.246 1 91.38 207 ALA B O 1
ATOM 3436 N N . GLU B 1 208 ? 24.391 6.766 -7.34 1 91.94 208 GLU B N 1
ATOM 3437 C CA . GLU B 1 208 ? 24.312 8.133 -7.848 1 91.94 208 GLU B CA 1
ATOM 3438 C C . GLU B 1 208 ? 22.969 8.773 -7.504 1 91.94 208 GLU B C 1
ATOM 3440 O O . GLU B 1 208 ? 22.906 9.953 -7.152 1 91.94 208 GLU B O 1
ATOM 3445 N N . ALA B 1 209 ? 21.938 8.055 -7.648 1 89.19 209 ALA B N 1
ATOM 3446 C CA . ALA B 1 209 ? 20.594 8.555 -7.367 1 89.19 209 ALA B CA 1
ATOM 3447 C C . ALA B 1 209 ? 20.438 8.945 -5.902 1 89.19 209 ALA B C 1
ATOM 3449 O O . ALA B 1 209 ? 19.859 9.984 -5.582 1 89.19 209 ALA B O 1
ATOM 3450 N N . ILE B 1 210 ? 20.969 8.141 -5.062 1 86.81 210 ILE B N 1
ATOM 3451 C CA . ILE B 1 210 ? 20.891 8.383 -3.625 1 86.81 210 ILE B CA 1
ATOM 3452 C C . ILE B 1 210 ? 21.688 9.641 -3.271 1 86.81 210 ILE B C 1
ATOM 3454 O O . ILE B 1 210 ? 21.219 10.484 -2.512 1 86.81 210 ILE B O 1
ATOM 3458 N N . GLN B 1 211 ? 22.828 9.766 -3.889 1 87.12 211 GLN B N 1
ATOM 34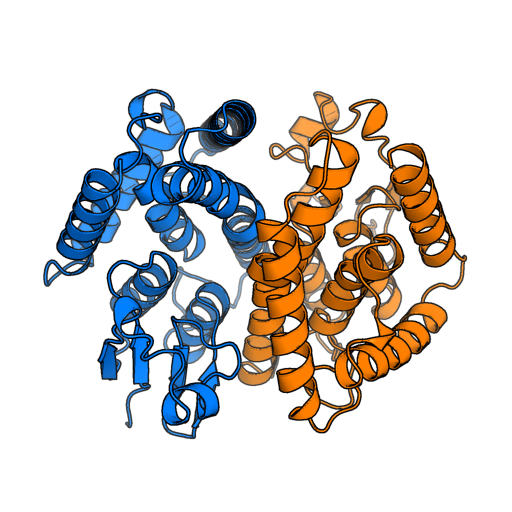59 C CA . GLN B 1 211 ? 23.656 10.945 -3.666 1 87.12 211 GLN B CA 1
ATOM 3460 C C . GLN B 1 211 ? 22.969 12.203 -4.191 1 87.12 211 GLN B C 1
ATOM 3462 O O . GLN B 1 211 ? 23.016 13.258 -3.559 1 87.12 211 GLN B O 1
ATOM 3467 N N . SER B 1 212 ? 22.391 12.062 -5.344 1 85.62 212 SER B N 1
ATOM 3468 C CA . SER B 1 212 ? 21.656 13.172 -5.934 1 85.62 212 SER B CA 1
ATOM 3469 C C . SER B 1 212 ? 20.5 13.609 -5.039 1 85.62 212 SER B C 1
ATOM 3471 O O . SER B 1 212 ? 20.266 14.805 -4.859 1 85.62 212 SER B O 1
ATOM 3473 N N . ALA B 1 213 ? 19.812 12.648 -4.508 1 80.38 213 ALA B N 1
ATOM 3474 C CA . ALA B 1 213 ? 18.703 12.938 -3.602 1 80.38 213 ALA B CA 1
ATOM 3475 C C . ALA B 1 213 ? 19.203 13.648 -2.342 1 80.38 213 ALA B C 1
ATOM 3477 O O . ALA B 1 213 ? 18.578 14.609 -1.883 1 80.38 213 ALA B O 1
ATOM 3478 N N . LYS B 1 214 ? 20.297 13.242 -1.825 1 79.75 214 LYS B N 1
ATOM 3479 C CA . LYS B 1 214 ? 20.891 13.844 -0.638 1 79.75 214 LYS B CA 1
ATOM 3480 C C . LYS B 1 214 ? 21.266 15.297 -0.896 1 79.75 214 LYS B C 1
ATOM 3482 O O . LYS B 1 214 ? 21 16.172 -0.07 1 79.75 214 LYS B O 1
ATOM 3487 N N . LYS B 1 215 ? 21.812 15.5 -2.023 1 81.94 215 LYS B N 1
ATOM 3488 C CA . LYS B 1 215 ? 22.234 16.844 -2.393 1 81.94 215 LYS B CA 1
ATOM 3489 C C . LYS B 1 215 ? 21.047 17.781 -2.553 1 81.94 215 LYS B C 1
ATOM 3491 O O . LYS B 1 215 ? 21.078 18.938 -2.109 1 81.94 215 LYS B O 1
ATOM 3496 N N . TYR B 1 216 ? 20.062 17.266 -3.15 1 79.62 216 TYR B N 1
ATOM 3497 C CA . TYR B 1 216 ? 18.859 18.062 -3.371 1 79.62 216 TYR B CA 1
ATOM 3498 C C . TYR B 1 216 ? 18.219 18.469 -2.049 1 79.62 216 TYR B C 1
ATOM 3500 O O . TYR B 1 216 ? 17.844 19.625 -1.869 1 79.62 216 TYR B O 1
ATOM 3508 N N . ILE B 1 217 ? 18.125 17.531 -1.149 1 76.81 217 ILE B N 1
ATOM 3509 C CA . ILE B 1 217 ? 17.5 17.797 0.146 1 76.81 217 ILE B CA 1
ATOM 3510 C C . ILE B 1 217 ? 18.391 18.75 0.948 1 76.81 217 ILE B C 1
ATOM 3512 O O . ILE B 1 217 ? 17.875 19.672 1.603 1 76.81 217 ILE B O 1
ATOM 3516 N N . ALA B 1 218 ? 19.672 18.641 0.858 1 76.38 218 ALA B N 1
ATOM 3517 C CA . ALA B 1 218 ? 20.609 19.5 1.565 1 76.38 218 ALA B CA 1
ATOM 3518 C C . ALA B 1 218 ? 20.516 20.953 1.068 1 76.38 218 ALA B C 1
ATOM 3520 O O . ALA B 1 218 ? 20.672 21.891 1.85 1 76.38 218 ALA B O 1
ATOM 3521 N N . GLU B 1 219 ? 20.25 21.031 -0.195 1 77.69 219 GLU B N 1
ATOM 3522 C CA . GLU B 1 219 ? 20.141 22.359 -0.792 1 77.69 219 GLU B CA 1
ATOM 3523 C C . GLU B 1 219 ? 18.891 23.078 -0.323 1 77.69 219 GLU B C 1
ATOM 3525 O O . GLU B 1 219 ? 18.812 24.312 -0.377 1 77.69 219 GLU B O 1
ATOM 3530 N N . LYS B 1 220 ? 17.938 22.328 0.12 1 72.5 220 LYS B N 1
ATOM 3531 C CA . LYS B 1 220 ? 16.672 22.922 0.531 1 72.5 220 LYS B CA 1
ATOM 3532 C C . LYS B 1 220 ? 16.625 23.141 2.041 1 72.5 220 LYS B C 1
ATOM 3534 O O . LYS B 1 220 ? 15.719 23.797 2.555 1 72.5 220 LYS B O 1
ATOM 3539 N N . LEU B 1 221 ? 17.422 22.453 2.793 1 64.62 221 LEU B N 1
ATOM 3540 C CA . LEU B 1 221 ? 17.531 22.641 4.234 1 64.62 221 LEU B CA 1
ATOM 3541 C C . LEU B 1 221 ? 18.188 23.984 4.555 1 64.62 221 LEU B C 1
ATOM 3543 O O . LEU B 1 221 ? 17.797 24.672 5.504 1 64.62 221 LEU B O 1
#

Solvent-accessible surface area (backbone atoms only — not comparable to full-atom values): 23458 Å² total; per-residue (Å²): 129,80,51,33,37,37,36,28,37,72,63,38,42,51,28,45,31,34,52,51,50,30,58,75,62,68,53,70,60,45,78,42,80,50,51,64,91,76,42,48,44,68,34,71,74,41,32,74,65,35,71,83,44,56,75,22,32,39,32,40,71,88,61,58,59,43,42,43,35,69,27,43,37,55,43,51,39,53,72,74,35,44,82,37,70,45,58,38,74,89,36,66,68,61,38,33,53,41,39,24,47,42,46,43,31,48,58,45,54,39,48,38,54,48,50,51,51,46,20,43,62,69,57,87,41,78,52,64,68,57,47,51,50,31,51,50,51,50,51,48,50,19,54,50,46,59,72,42,88,39,64,38,84,84,27,82,55,69,31,53,37,50,47,46,44,50,43,50,53,51,51,43,78,55,35,89,92,44,61,60,79,82,28,63,43,43,38,52,41,47,52,51,47,49,55,57,49,56,72,68,37,82,82,42,58,60,63,49,21,54,51,52,44,36,51,54,52,55,71,48,94,131,83,52,33,36,36,36,28,37,73,63,38,43,53,27,44,32,36,52,52,50,31,58,76,63,67,55,71,61,44,79,41,80,47,50,64,91,75,43,49,45,67,34,73,73,42,31,72,66,35,71,84,47,56,74,23,32,40,31,39,73,88,61,57,59,41,41,44,34,69,26,43,37,55,42,52,39,53,72,72,34,46,84,37,70,45,60,40,75,88,36,67,68,61,39,33,52,42,39,23,47,41,46,42,30,48,59,46,55,40,48,38,56,47,50,51,51,46,21,43,62,70,56,87,42,77,52,63,68,57,48,52,50,32,51,50,52,50,50,48,50,20,53,49,46,59,71,39,88,40,64,36,84,85,28,82,55,68,32,53,35,49,47,45,45,50,42,47,53,51,51,42,78,58,35,88,92,44,60,60,78,81,28,64,43,44,36,52,40,48,51,51,46,48,54,58,50,54,73,69,36,81,82,43,57,60,63,49,20,53,51,51,45,36,51,54,52,60,72,47,98

Nearest PDB structures (foldseek):
  9f7k-assembly1_B  TM=8.782E-01  e=1.621E-13  Drosophila melanogaster American nodavirus (ANV) SW-2009a
  6zb6-assembly1_A  TM=8.099E-01  e=1.886E-12  Lolium rigidum
  4ri7-assembly1_B  TM=8.086E-01  e=5.401E-12  Populus tremula x Populus tremuloides
  5f06-assembly1_B  TM=8.176E-01  e=2.551E-11  Populus trichocarpa
  6tk8-assembly1_AAA-2  TM=8.214E-01  e=2.308E-11  Alopecurus myosuroides

InterPro domains:
  IPR004045 Glutathione S-transferase, N-terminal [PF13417] (7-82)
  IPR004045 Glutathione S-transferase, N-terminal [PS50404] (2-84)
  IPR004046 Glutathione S-transferase, C-terminal [PF00043] (128-195)
  IPR010987 Glutathione S-transferase, C-terminal-like [PS50405] (91-216)
  IPR036249 Thioredoxin-like superfamily [SSF52833] (1-88)
  IPR036282 Glutathione S-transferase, C-terminal domain superfamily [SSF47616] (86-195)
  IPR040079 Glutathione transferase family [SFLDS00019] (5-195)

Foldseek 3Di:
DDAKAWEAALLDLLSQLQVLLCLVLVGDHHYDYDDVVVPSLVDPVNCVLPVVSDPTWIADPVGDIDHDSVVSNQVCCCVRPQPDPQANPVDPVVNVVLVVLQVCCVPPQLVLLVVQLCCLQPVVHGDPVSLVSNVVSLQVVLVQLVPAPALEDPHPDHYSSLSSNLSSCLSQVLDPSHDCVVRPSSVSSNVSVVVVSVVSCPPCSNVVSSVVNSVVSVVRD/DDAKAWEAALLDLLSQLQVLLCLVLVGDHHYDYDDVVVPSLVDPVNCVLPVVSDDTWIADPVGDIDHDSVVSNQVCCCPRPQPDPQAHPVDPVVNVVLVVLQVCCVPPQLVLLVVQLCCLQPVVHGDPVSLVSNVVSLQVVLVQLVVAPALEDPHPDHYSSLSSNLSSCLSQVLDPSHDCVVRPSSVSSNVSVVVVSVVSCPPCSNVVSSVVNSVVSVVRD